Protein AF-A0A2J8AGB7-F1 (afdb_monomer_lite)

Structure (mmCIF, N/CA/C/O backbone):
data_AF-A0A2J8AGB7-F1
#
_entry.id   AF-A0A2J8AGB7-F1
#
loop_
_atom_site.group_PDB
_atom_site.id
_atom_site.type_symbol
_atom_site.label_atom_id
_atom_site.label_alt_id
_atom_site.label_comp_id
_atom_site.label_asym_id
_atom_site.label_entity_id
_atom_site.label_seq_id
_atom_site.pdbx_PDB_ins_code
_atom_site.Cartn_x
_atom_site.Cartn_y
_atom_site.Cartn_z
_atom_site.occupancy
_atom_site.B_iso_or_equiv
_atom_site.auth_seq_id
_atom_site.auth_comp_id
_atom_site.auth_asym_id
_atom_site.auth_atom_id
_atom_site.pdbx_PDB_model_num
ATOM 1 N N . MET A 1 1 ? 22.354 -6.933 -13.296 1.00 82.25 1 MET A N 1
ATOM 2 C CA . MET A 1 1 ? 21.644 -6.900 -12.006 1.00 82.25 1 MET A CA 1
ATOM 3 C C . MET A 1 1 ? 22.672 -6.996 -10.890 1.00 82.25 1 MET A C 1
ATOM 5 O O . MET A 1 1 ? 23.569 -7.827 -10.985 1.00 82.25 1 MET A O 1
ATOM 9 N N . ASP A 1 2 ? 22.594 -6.108 -9.901 1.00 83.56 2 ASP A N 1
ATOM 10 C CA . ASP A 1 2 ? 23.394 -6.195 -8.674 1.00 83.56 2 ASP A CA 1
ATOM 11 C C . ASP A 1 2 ? 22.602 -6.902 -7.564 1.00 83.56 2 ASP A C 1
ATOM 13 O O . ASP A 1 2 ? 21.418 -7.217 -7.730 1.00 83.56 2 ASP A O 1
ATOM 17 N N . ARG A 1 3 ? 23.253 -7.117 -6.419 1.00 86.88 3 ARG A N 1
ATOM 18 C CA . ARG A 1 3 ? 22.672 -7.787 -5.255 1.00 86.88 3 ARG A CA 1
ATOM 19 C C . ARG A 1 3 ? 21.348 -7.164 -4.825 1.00 86.88 3 ARG A C 1
ATOM 21 O O . ARG A 1 3 ? 20.395 -7.893 -4.572 1.00 86.88 3 ARG A O 1
ATOM 28 N N . GLY A 1 4 ? 21.281 -5.835 -4.749 1.00 86.19 4 GLY A N 1
ATOM 29 C CA . GLY A 1 4 ? 20.087 -5.133 -4.279 1.00 86.19 4 GLY A CA 1
ATOM 30 C C . GLY A 1 4 ? 18.906 -5.311 -5.231 1.00 86.19 4 GLY A C 1
ATOM 31 O O . GLY A 1 4 ? 17.793 -5.608 -4.797 1.00 86.19 4 GLY A O 1
ATOM 32 N N . ALA A 1 5 ? 19.148 -5.186 -6.536 1.00 87.12 5 ALA A N 1
ATOM 33 C CA . ALA A 1 5 ? 18.128 -5.417 -7.549 1.00 87.12 5 ALA A CA 1
ATOM 34 C C . ALA A 1 5 ? 17.705 -6.894 -7.617 1.00 87.12 5 ALA A C 1
ATOM 36 O O . ALA A 1 5 ? 16.522 -7.168 -7.807 1.00 87.12 5 ALA A O 1
ATOM 37 N N . TRP A 1 6 ? 18.630 -7.840 -7.426 1.00 90.56 6 TRP A N 1
ATOM 38 C CA . TRP A 1 6 ? 18.319 -9.271 -7.416 1.00 90.56 6 TRP A CA 1
ATOM 39 C C . TRP A 1 6 ? 17.460 -9.673 -6.218 1.00 90.56 6 TRP A C 1
ATOM 41 O O . TRP A 1 6 ? 16.421 -10.306 -6.403 1.00 90.56 6 TRP A O 1
ATOM 51 N N . GLU A 1 7 ? 17.839 -9.257 -5.007 1.00 91.19 7 GLU A N 1
ATOM 52 C CA . GLU A 1 7 ? 17.093 -9.565 -3.779 1.00 91.19 7 GLU A CA 1
ATOM 53 C C . GLU A 1 7 ? 15.648 -9.045 -3.828 1.00 91.19 7 GLU A C 1
ATOM 55 O O . GLU A 1 7 ? 14.752 -9.646 -3.237 1.00 91.19 7 GLU A O 1
ATOM 60 N N . VAL A 1 8 ? 15.398 -7.943 -4.547 1.00 90.56 8 VAL A N 1
ATOM 61 C CA . VAL A 1 8 ? 14.052 -7.368 -4.662 1.00 90.56 8 VAL A CA 1
ATOM 62 C C . VAL A 1 8 ? 13.306 -7.865 -5.898 1.00 90.56 8 VAL A C 1
ATOM 64 O O . VAL A 1 8 ? 12.130 -8.201 -5.784 1.00 90.56 8 VAL A O 1
ATOM 67 N N . TYR A 1 9 ? 13.923 -7.890 -7.078 1.00 93.44 9 TYR A N 1
ATOM 68 C CA . TYR A 1 9 ? 13.219 -8.135 -8.342 1.00 93.44 9 TYR A CA 1
ATOM 69 C C . TYR A 1 9 ? 13.636 -9.410 -9.056 1.00 93.44 9 TYR A C 1
ATOM 71 O O . TYR A 1 9 ? 12.888 -9.838 -9.923 1.00 93.44 9 TYR A O 1
ATOM 79 N N . GLY A 1 10 ? 14.763 -10.038 -8.716 1.00 92.62 10 GLY A N 1
ATOM 80 C CA . GLY A 1 10 ? 15.351 -11.136 -9.493 1.00 92.62 10 GLY A CA 1
ATOM 81 C C . GLY A 1 10 ? 14.374 -12.277 -9.777 1.00 92.62 10 GLY A C 1
ATOM 82 O O . GLY A 1 10 ? 14.062 -12.562 -10.933 1.00 92.62 10 GLY A O 1
ATOM 83 N N . VAL A 1 11 ? 13.805 -12.869 -8.723 1.00 93.31 11 VAL A N 1
ATOM 84 C CA . VAL A 1 11 ? 12.810 -13.953 -8.850 1.00 93.31 11 VAL A CA 1
ATOM 85 C C . VAL A 1 11 ? 11.560 -13.477 -9.593 1.00 93.31 11 VAL A C 1
ATOM 87 O O . VAL A 1 11 ? 11.076 -14.146 -10.500 1.00 93.31 11 VAL A O 1
ATOM 90 N N . THR A 1 12 ? 11.061 -12.284 -9.259 1.00 94.31 12 THR A N 1
ATOM 91 C CA . THR A 1 12 ? 9.875 -11.703 -9.908 1.00 94.31 12 THR A CA 1
ATOM 92 C C . THR A 1 12 ? 10.097 -11.464 -11.404 1.00 94.31 12 THR A C 1
ATOM 94 O O . THR A 1 12 ? 9.200 -11.709 -12.211 1.00 94.31 12 THR A O 1
ATOM 97 N N . PHE A 1 13 ? 11.279 -10.992 -11.792 1.00 92.88 13 PHE A N 1
ATOM 98 C CA . PHE A 1 13 ? 11.664 -10.758 -13.177 1.00 92.88 13 PHE A CA 1
ATOM 99 C C . PHE A 1 13 ? 11.684 -12.074 -13.958 1.00 92.88 13 PHE A C 1
ATOM 101 O O . PHE A 1 13 ? 11.068 -12.160 -15.021 1.00 92.88 13 PHE A O 1
ATOM 108 N N . LEU A 1 14 ? 12.326 -13.113 -13.413 1.00 93.06 14 LEU A N 1
ATOM 109 C CA . LEU A 1 14 ? 12.391 -14.435 -14.042 1.00 93.06 14 LEU A CA 1
ATOM 110 C C . LEU A 1 14 ? 11.001 -15.043 -14.237 1.00 93.06 14 LEU A C 1
ATOM 112 O O . LEU A 1 14 ? 10.678 -15.492 -15.334 1.00 93.06 14 LEU A O 1
ATOM 116 N N . GLU A 1 15 ? 10.159 -15.008 -13.205 1.00 93.50 15 GLU A N 1
ATOM 117 C CA . GLU A 1 15 ? 8.804 -15.559 -13.276 1.00 93.50 15 GLU A CA 1
ATOM 118 C C . GLU A 1 15 ? 7.925 -14.818 -14.287 1.00 93.50 15 GLU A C 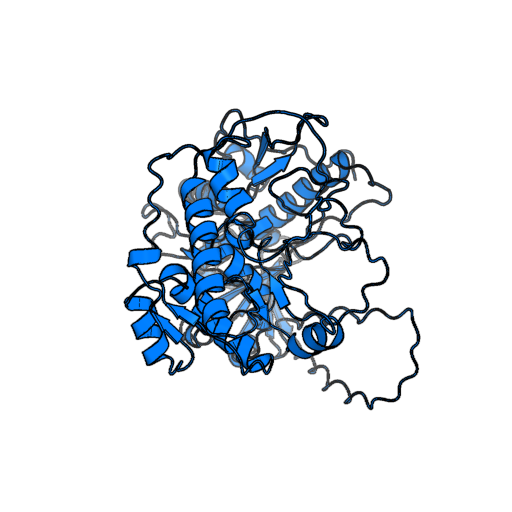1
ATOM 120 O O . GLU A 1 15 ? 7.219 -15.449 -15.074 1.00 93.50 15 GLU A O 1
ATOM 125 N N . ASN A 1 16 ? 7.997 -13.485 -14.335 1.00 93.25 16 ASN A N 1
ATOM 126 C CA . ASN A 1 16 ? 7.261 -12.713 -15.338 1.00 93.25 16 ASN A CA 1
ATOM 127 C C . ASN A 1 16 ? 7.775 -12.976 -16.763 1.00 93.25 16 ASN A C 1
ATOM 129 O O . ASN A 1 16 ? 6.971 -13.131 -17.678 1.00 93.25 16 ASN A O 1
ATOM 133 N N . THR A 1 17 ? 9.092 -13.096 -16.946 1.00 92.62 17 THR A N 1
ATOM 134 C CA . THR A 1 17 ? 9.718 -13.401 -18.247 1.00 92.62 17 THR A CA 1
ATOM 135 C C . THR A 1 17 ? 9.283 -14.778 -18.759 1.00 92.62 17 THR A C 1
ATOM 137 O O . THR A 1 17 ? 8.835 -14.906 -19.899 1.00 92.62 17 THR A O 1
ATOM 140 N N . ARG A 1 18 ? 9.303 -15.796 -17.886 1.00 93.12 18 ARG A N 1
ATOM 141 C CA . ARG A 1 18 ? 8.810 -17.151 -18.192 1.00 93.12 18 ARG A CA 1
ATOM 142 C C . ARG A 1 18 ? 7.323 -17.150 -18.545 1.00 93.12 18 ARG A C 1
ATOM 144 O O . ARG A 1 18 ? 6.937 -17.732 -19.554 1.00 93.12 18 ARG A O 1
ATOM 151 N N . ARG A 1 19 ? 6.487 -16.460 -17.760 1.00 93.31 19 ARG A N 1
ATOM 152 C CA . ARG A 1 19 ? 5.037 -16.338 -18.019 1.00 93.31 19 ARG A CA 1
ATOM 153 C C . ARG A 1 19 ? 4.718 -15.609 -19.322 1.00 93.31 19 ARG A C 1
ATOM 155 O O . ARG A 1 19 ? 3.713 -15.922 -19.949 1.00 93.31 19 ARG A O 1
ATOM 162 N N . ALA A 1 20 ? 5.564 -14.667 -19.731 1.00 92.94 20 ALA A N 1
ATOM 163 C CA . ALA A 1 20 ? 5.462 -13.978 -21.014 1.00 92.94 20 ALA A CA 1
ATOM 164 C C . ALA A 1 20 ? 5.956 -14.827 -22.204 1.00 92.94 20 ALA A C 1
ATOM 166 O O . ALA A 1 20 ? 5.942 -14.337 -23.330 1.00 92.94 20 ALA A O 1
ATOM 167 N N . ASN A 1 21 ? 6.368 -16.081 -21.967 1.00 94.62 21 ASN A N 1
ATOM 168 C CA . ASN A 1 21 ? 6.942 -16.996 -22.955 1.00 94.62 21 ASN A CA 1
ATOM 169 C C . ASN A 1 21 ? 8.237 -16.471 -23.607 1.00 94.62 21 ASN A C 1
ATOM 171 O O . ASN A 1 21 ? 8.536 -16.777 -24.758 1.00 94.62 21 ASN A O 1
ATOM 175 N N . ILE A 1 22 ? 9.020 -15.684 -22.866 1.00 92.81 22 ILE A N 1
ATOM 176 C CA . ILE A 1 22 ? 10.310 -15.171 -23.331 1.00 92.81 22 ILE A CA 1
ATOM 177 C C . ILE A 1 22 ? 11.393 -16.170 -22.917 1.00 92.81 22 ILE A C 1
ATOM 179 O O . ILE A 1 22 ? 11.769 -16.262 -21.748 1.00 92.81 22 ILE A O 1
ATOM 183 N N . SER A 1 23 ? 11.895 -16.935 -23.883 1.00 90.00 23 SER A N 1
ATOM 184 C CA . SER A 1 23 ? 12.962 -17.928 -23.678 1.00 90.00 23 SER A CA 1
ATOM 185 C C . SER A 1 23 ? 14.370 -17.382 -23.943 1.00 90.00 23 SER A C 1
ATOM 187 O O . SER A 1 23 ? 15.358 -18.015 -23.579 1.00 90.00 23 SER A O 1
ATOM 189 N N . TYR A 1 24 ? 14.466 -16.207 -24.564 1.00 87.75 24 TYR A N 1
ATOM 190 C CA . TYR A 1 24 ? 15.707 -15.587 -25.019 1.00 87.75 24 TYR A CA 1
ATOM 191 C C . TYR A 1 24 ? 16.045 -14.378 -24.127 1.00 87.75 24 TYR A C 1
ATOM 193 O O . TYR A 1 24 ? 15.792 -13.224 -24.451 1.00 87.75 24 TYR A O 1
ATOM 201 N N . PHE A 1 25 ? 16.603 -14.629 -22.947 1.00 89.12 25 PHE A N 1
ATOM 202 C CA . PHE A 1 25 ? 17.078 -13.567 -22.056 1.00 89.12 25 PHE A CA 1
ATOM 203 C C . PHE A 1 25 ? 18.514 -13.845 -21.623 1.00 89.12 25 PHE A C 1
ATOM 205 O O . PHE A 1 25 ? 18.962 -14.985 -21.667 1.00 89.12 25 PHE A O 1
ATOM 212 N N . LEU A 1 26 ? 19.232 -12.804 -21.207 1.00 87.25 26 LEU A N 1
ATOM 213 C CA . LEU A 1 26 ? 20.585 -12.903 -20.667 1.00 87.25 26 LEU A CA 1
ATOM 214 C C . LEU A 1 26 ? 20.703 -11.976 -19.456 1.00 87.25 26 LEU A C 1
ATOM 216 O O . LEU A 1 26 ? 20.397 -10.787 -19.554 1.00 87.25 26 LEU A O 1
ATOM 220 N N . LEU A 1 27 ? 21.150 -12.505 -18.316 1.00 87.81 27 LEU A N 1
ATOM 221 C CA . LEU A 1 27 ? 21.350 -11.729 -17.092 1.00 87.81 27 LEU A CA 1
ATOM 222 C C . LEU A 1 27 ? 22.836 -11.505 -16.808 1.00 87.81 27 LEU A C 1
ATOM 224 O O . LEU A 1 27 ? 23.582 -12.437 -16.526 1.00 87.81 27 LEU A O 1
ATOM 228 N N . ALA A 1 28 ? 23.254 -10.242 -16.823 1.00 86.19 28 ALA A N 1
ATOM 229 C CA . ALA A 1 28 ? 24.583 -9.846 -16.369 1.00 86.19 28 ALA A CA 1
ATOM 230 C C . ALA A 1 28 ? 24.604 -9.744 -14.833 1.00 86.19 28 ALA A C 1
ATOM 232 O O . ALA A 1 28 ? 23.928 -8.876 -14.269 1.00 86.19 28 ALA A O 1
ATOM 233 N N . ALA A 1 29 ? 25.366 -10.591 -14.146 1.00 87.00 29 ALA A N 1
ATOM 234 C CA . ALA A 1 29 ? 25.624 -10.485 -12.713 1.00 87.00 29 ALA A CA 1
ATOM 235 C C . ALA A 1 29 ? 26.698 -9.418 -12.462 1.00 87.00 29 ALA A C 1
ATOM 237 O O . ALA A 1 29 ? 27.812 -9.512 -12.970 1.00 87.00 29 ALA A O 1
ATOM 238 N N . LEU A 1 30 ? 26.371 -8.379 -11.690 1.00 84.62 30 LEU A N 1
ATOM 239 C CA . LEU A 1 30 ? 27.311 -7.283 -11.407 1.00 84.62 30 LEU A CA 1
ATOM 240 C C . LEU A 1 30 ? 28.207 -7.569 -10.190 1.00 84.62 30 LEU A C 1
ATOM 242 O O . LEU A 1 30 ? 29.182 -6.860 -9.944 1.00 84.62 30 LEU A O 1
ATOM 246 N N . ASP A 1 31 ? 27.897 -8.623 -9.438 1.00 83.75 31 ASP A N 1
ATOM 247 C CA . ASP A 1 31 ? 28.624 -9.056 -8.254 1.00 83.75 31 ASP A CA 1
ATOM 248 C C . ASP A 1 31 ? 28.503 -10.579 -8.053 1.00 83.75 31 ASP A C 1
ATOM 250 O O . ASP A 1 31 ? 27.643 -11.247 -8.627 1.00 83.75 31 ASP A O 1
ATOM 254 N N . SER A 1 32 ? 29.388 -11.136 -7.224 1.00 86.94 32 SER A N 1
ATOM 255 C CA . SER A 1 32 ? 29.516 -12.584 -7.012 1.00 86.94 32 SER A CA 1
ATOM 256 C C . SER A 1 32 ? 28.359 -13.171 -6.210 1.00 86.94 32 SER A C 1
ATOM 258 O O . SER A 1 32 ? 28.065 -14.353 -6.349 1.00 86.94 32 SER A O 1
ATOM 260 N N . HIS A 1 33 ? 27.689 -12.362 -5.385 1.00 90.94 33 HIS A N 1
ATOM 261 C CA . HIS A 1 33 ? 26.504 -12.810 -4.663 1.00 90.94 33 HIS A CA 1
ATOM 262 C C . HIS A 1 33 ? 25.347 -13.033 -5.640 1.00 90.94 33 HIS A C 1
ATOM 264 O O . HIS A 1 33 ? 24.702 -14.076 -5.603 1.00 90.94 33 HIS A O 1
ATOM 270 N N . THR A 1 34 ? 25.121 -12.088 -6.553 1.00 89.00 34 THR A N 1
ATOM 271 C CA . THR A 1 34 ? 24.123 -12.221 -7.620 1.00 89.00 34 THR A CA 1
ATOM 272 C C . THR A 1 34 ? 24.437 -13.401 -8.537 1.00 89.00 34 THR A C 1
ATOM 274 O O . THR A 1 34 ? 23.532 -14.161 -8.865 1.00 89.00 34 THR A O 1
ATOM 277 N N . SER A 1 35 ? 25.709 -13.604 -8.892 1.00 89.81 35 SER A N 1
ATOM 278 C CA . SER A 1 35 ? 26.160 -14.757 -9.687 1.00 89.81 35 SER A CA 1
ATOM 279 C C . SER A 1 35 ? 25.811 -16.096 -9.023 1.00 89.81 35 SER A C 1
ATOM 281 O O . SER A 1 35 ? 25.150 -16.946 -9.620 1.00 89.81 35 SER A O 1
ATOM 283 N N . LEU A 1 36 ? 26.143 -16.247 -7.734 1.00 93.19 36 LEU A N 1
ATOM 284 C CA . LEU A 1 36 ? 25.793 -17.441 -6.963 1.00 93.19 36 LEU A CA 1
ATOM 285 C C . LEU A 1 36 ? 24.275 -17.631 -6.864 1.00 93.19 36 LEU A C 1
ATOM 287 O O . LEU A 1 36 ? 23.779 -18.747 -6.995 1.00 93.19 36 LEU A O 1
ATOM 291 N N . ALA A 1 37 ? 23.525 -16.552 -6.647 1.00 93.44 37 ALA A N 1
ATOM 292 C CA . ALA A 1 37 ? 22.078 -16.630 -6.518 1.00 93.44 37 ALA A CA 1
ATOM 293 C C . ALA A 1 37 ? 21.386 -17.009 -7.840 1.00 93.44 37 ALA A C 1
ATOM 295 O O . ALA A 1 37 ? 20.427 -17.780 -7.822 1.00 93.44 37 ALA A O 1
ATOM 296 N N . LEU A 1 38 ? 21.898 -16.536 -8.981 1.00 92.12 38 LEU A N 1
ATOM 297 C CA . LEU A 1 38 ? 21.467 -16.965 -10.315 1.00 92.12 38 LEU A CA 1
ATOM 298 C C . LEU A 1 38 ? 21.730 -18.458 -10.531 1.00 92.12 38 LEU A C 1
ATOM 300 O O . LEU A 1 38 ? 20.836 -19.175 -10.983 1.00 92.12 38 LEU A O 1
ATOM 304 N N . HIS A 1 39 ? 22.917 -18.933 -10.141 1.00 92.19 39 HIS A N 1
ATOM 305 C CA . HIS A 1 39 ? 23.271 -20.349 -10.208 1.00 92.19 39 HIS A CA 1
ATOM 306 C C . HIS A 1 39 ? 22.330 -21.219 -9.359 1.00 92.19 39 HIS A C 1
ATOM 308 O O . HIS A 1 39 ? 21.777 -22.196 -9.860 1.00 92.19 39 HIS A O 1
ATOM 314 N N . VAL A 1 40 ? 22.077 -20.831 -8.103 1.00 94.12 40 VAL A N 1
ATOM 315 C CA . VAL A 1 40 ? 21.135 -21.526 -7.202 1.00 94.12 40 VAL A CA 1
ATOM 316 C C . VAL A 1 40 ? 19.706 -21.510 -7.754 1.00 94.12 40 VAL A C 1
ATOM 318 O O . VAL A 1 40 ? 18.981 -22.490 -7.611 1.00 94.12 40 VAL A O 1
ATOM 321 N N . ALA A 1 41 ? 19.306 -20.432 -8.432 1.00 91.12 41 ALA A N 1
ATOM 322 C CA . ALA A 1 41 ? 18.011 -20.327 -9.103 1.00 91.12 41 ALA A CA 1
ATOM 323 C C . ALA A 1 41 ? 17.929 -21.118 -10.429 1.00 91.12 41 ALA A C 1
ATOM 325 O O . ALA A 1 41 ? 16.907 -21.044 -11.119 1.00 91.12 41 ALA A O 1
ATOM 326 N N . GLY A 1 42 ? 18.986 -21.849 -10.806 1.00 93.19 42 GLY A N 1
ATOM 327 C CA . GLY A 1 42 ? 19.045 -22.640 -12.034 1.00 93.19 42 GLY A CA 1
ATOM 328 C C . GLY A 1 42 ? 19.062 -21.796 -13.309 1.00 93.19 42 GLY A C 1
ATOM 329 O O . GLY A 1 42 ? 18.667 -22.279 -14.370 1.00 93.19 42 GLY A O 1
ATOM 330 N N . VAL A 1 43 ? 19.470 -20.526 -13.224 1.00 92.88 43 VAL A N 1
ATOM 331 C CA . VAL A 1 43 ? 19.585 -19.653 -14.395 1.00 92.88 43 VAL A CA 1
ATOM 332 C C . VAL A 1 43 ? 20.889 -19.971 -15.112 1.00 92.88 43 VAL A C 1
ATOM 334 O O . VAL A 1 43 ? 21.969 -19.737 -14.580 1.00 92.88 43 VAL A O 1
ATOM 337 N N . THR A 1 44 ? 20.788 -20.500 -16.329 1.00 91.12 44 THR A N 1
ATOM 338 C CA . THR A 1 44 ? 21.953 -20.806 -17.173 1.00 91.12 44 THR A CA 1
ATOM 339 C C . THR A 1 44 ? 22.273 -19.682 -18.152 1.00 91.12 44 THR A C 1
ATOM 341 O O . THR A 1 44 ? 23.401 -19.577 -18.624 1.00 91.12 44 THR A O 1
ATOM 344 N N . GLN A 1 45 ? 21.308 -18.803 -18.435 1.00 88.75 45 GLN A N 1
ATOM 345 C CA . GLN A 1 45 ? 21.479 -17.643 -19.305 1.00 88.75 45 GLN A CA 1
ATOM 346 C C . GLN A 1 45 ? 21.985 -16.427 -18.516 1.00 88.75 45 GLN A C 1
ATOM 348 O O . GLN A 1 45 ? 21.328 -15.385 -18.437 1.00 88.75 45 GLN A O 1
ATOM 353 N N . CYS A 1 46 ? 23.154 -16.555 -17.894 1.00 90.12 46 CYS A N 1
ATOM 354 C CA . CYS A 1 46 ? 23.792 -15.462 -17.168 1.00 90.12 46 CYS A CA 1
ATOM 355 C C . CYS A 1 46 ? 25.309 -15.434 -17.350 1.00 90.12 46 CYS A C 1
ATOM 357 O O . CYS A 1 46 ? 25.922 -16.440 -17.695 1.00 90.12 46 CYS A O 1
ATOM 359 N N . PHE A 1 47 ? 25.915 -14.277 -17.091 1.00 86.12 47 PHE A N 1
ATOM 360 C CA . PHE A 1 47 ? 27.368 -14.104 -17.100 1.00 86.12 47 PHE A CA 1
ATOM 361 C C . PHE A 1 47 ? 27.806 -13.103 -16.031 1.00 86.12 47 PHE A C 1
ATOM 363 O O . PHE A 1 47 ? 27.045 -12.202 -15.673 1.00 86.12 47 PHE A O 1
ATOM 370 N N . ASP A 1 48 ? 29.041 -13.229 -15.555 1.00 83.50 48 ASP A N 1
ATOM 371 C CA . ASP A 1 48 ? 29.655 -12.222 -14.692 1.00 83.50 48 ASP A CA 1
ATOM 372 C C . ASP A 1 48 ? 30.098 -11.024 -15.531 1.00 83.50 48 ASP A C 1
ATOM 374 O O . ASP A 1 48 ? 30.897 -11.151 -16.461 1.00 83.50 48 ASP A O 1
ATOM 378 N N . ALA A 1 49 ? 29.585 -9.839 -15.208 1.00 79.56 49 ALA A N 1
ATOM 379 C CA . ALA A 1 49 ? 29.976 -8.629 -15.909 1.00 79.56 49 ALA A CA 1
ATOM 380 C C . ALA A 1 49 ? 31.463 -8.300 -15.627 1.00 79.56 49 ALA A C 1
ATOM 382 O O . ALA A 1 49 ? 31.902 -8.387 -14.474 1.00 79.56 49 ALA A O 1
ATOM 383 N N . PRO A 1 50 ? 32.246 -7.900 -16.650 1.00 72.69 50 PRO A N 1
ATOM 384 C CA . PRO A 1 50 ? 33.690 -7.690 -16.532 1.00 72.69 50 PRO A CA 1
ATOM 385 C C . PRO A 1 50 ? 34.002 -6.483 -15.642 1.00 72.69 50 PRO A C 1
ATOM 387 O O . PRO A 1 50 ? 33.990 -5.343 -16.101 1.00 72.69 50 PRO A O 1
ATOM 390 N N . ARG A 1 51 ? 34.246 -6.726 -14.345 1.00 69.00 51 ARG A N 1
ATOM 391 C CA . ARG A 1 51 ? 34.356 -5.687 -13.299 1.00 69.00 51 ARG A CA 1
ATOM 392 C C . ARG A 1 51 ? 35.422 -4.628 -13.578 1.00 69.00 51 ARG A C 1
ATOM 394 O O . ARG A 1 51 ? 35.250 -3.480 -13.180 1.00 69.00 51 ARG A O 1
ATOM 401 N N . ASP A 1 52 ? 36.492 -5.001 -14.266 1.00 68.25 52 ASP A N 1
ATOM 402 C CA . ASP A 1 52 ? 37.568 -4.117 -14.718 1.00 68.25 52 ASP A CA 1
ATOM 403 C C . ASP A 1 52 ? 37.076 -3.044 -15.704 1.00 68.25 52 ASP A C 1
ATOM 405 O O . ASP A 1 52 ? 37.559 -1.911 -15.673 1.00 68.25 52 ASP A O 1
ATOM 409 N N . ARG A 1 53 ? 36.056 -3.365 -16.510 1.00 58.56 53 ARG A N 1
ATOM 410 C CA . ARG A 1 53 ? 35.373 -2.425 -17.413 1.00 58.56 53 ARG A CA 1
ATOM 411 C C . ARG A 1 53 ? 34.240 -1.647 -16.738 1.00 58.56 53 ARG A C 1
ATOM 413 O O . ARG A 1 53 ? 33.800 -0.635 -17.271 1.00 58.56 53 ARG A O 1
ATOM 420 N N . LEU A 1 54 ? 33.776 -2.088 -15.565 1.00 54.91 54 LEU A N 1
ATOM 421 C CA . LEU A 1 54 ? 32.713 -1.429 -14.787 1.00 54.91 54 LEU A CA 1
ATOM 422 C C . LEU A 1 54 ? 33.247 -0.353 -13.824 1.00 54.91 54 LEU A C 1
ATOM 424 O O . LEU A 1 54 ? 32.461 0.375 -13.214 1.00 54.91 54 LEU A O 1
ATOM 428 N N . ALA A 1 55 ? 34.569 -0.245 -13.658 1.00 54.69 55 ALA A N 1
ATOM 429 C CA . ALA A 1 55 ? 35.193 0.760 -12.807 1.00 54.69 55 ALA A CA 1
ATOM 430 C C . ALA A 1 55 ? 35.054 2.160 -13.431 1.00 54.69 55 ALA A C 1
ATOM 432 O O . ALA A 1 55 ? 35.871 2.585 -14.248 1.00 54.69 55 ALA A O 1
ATOM 433 N N . TYR A 1 56 ? 34.013 2.895 -13.037 1.00 46.34 56 TYR A N 1
ATOM 434 C CA . TYR A 1 56 ? 33.838 4.301 -13.398 1.00 46.34 56 TYR A CA 1
ATOM 435 C C . TYR A 1 56 ? 35.052 5.127 -12.935 1.00 46.34 56 TYR A C 1
ATOM 437 O O . TYR A 1 56 ? 35.270 5.302 -11.738 1.00 46.34 56 TYR A O 1
ATOM 445 N N . LYS A 1 57 ? 35.849 5.641 -13.882 1.00 46.09 57 LYS A N 1
ATOM 446 C CA . LYS A 1 57 ? 37.082 6.410 -13.608 1.00 46.09 57 LYS A CA 1
ATOM 447 C C . LYS A 1 57 ? 36.850 7.911 -13.370 1.00 46.09 57 LYS A C 1
ATOM 449 O O . LYS A 1 57 ? 37.813 8.655 -13.208 1.00 46.09 57 LYS A O 1
ATOM 454 N N . GLY A 1 58 ? 35.600 8.379 -13.368 1.00 51.66 58 GLY A N 1
ATOM 455 C CA . GLY A 1 58 ? 35.284 9.790 -13.144 1.00 51.66 58 GLY A CA 1
ATOM 456 C C . GLY A 1 58 ? 35.413 10.172 -11.668 1.00 51.66 58 GLY A C 1
ATOM 457 O O . GLY A 1 58 ? 34.653 9.687 -10.834 1.00 51.66 58 GLY A O 1
ATOM 458 N N . THR A 1 59 ? 36.347 11.066 -11.343 1.00 43.47 59 THR A N 1
ATOM 459 C CA . THR A 1 59 ? 36.529 11.632 -9.992 1.00 43.47 59 THR A CA 1
ATOM 460 C C . THR A 1 59 ? 35.578 12.795 -9.691 1.00 43.47 59 THR A C 1
ATOM 462 O O . THR A 1 59 ? 35.443 13.199 -8.534 1.00 43.47 59 THR A O 1
ATOM 465 N N . ASP A 1 60 ? 34.887 13.324 -10.705 1.00 47.16 60 ASP A N 1
ATOM 466 C CA . ASP A 1 60 ? 33.956 14.437 -10.543 1.00 47.16 60 ASP A CA 1
ATOM 467 C C . ASP A 1 60 ? 32.645 13.978 -9.896 1.00 47.16 60 ASP A C 1
ATOM 469 O O . ASP A 1 60 ? 31.804 13.305 -10.490 1.00 47.16 60 ASP A O 1
ATOM 473 N N . SER A 1 61 ? 32.456 14.380 -8.641 1.00 43.50 61 SER A N 1
ATOM 474 C CA . SER A 1 61 ? 31.240 14.116 -7.863 1.00 43.50 61 SER A CA 1
ATOM 475 C C . SER A 1 61 ? 30.084 15.074 -8.190 1.00 43.50 61 SER A C 1
ATOM 477 O O . SER A 1 61 ? 28.974 14.908 -7.670 1.00 43.50 61 SER A O 1
ATOM 479 N N . GLN A 1 62 ? 30.319 16.087 -9.036 1.00 41.69 62 GLN A N 1
ATOM 480 C CA . GLN A 1 62 ? 29.334 17.112 -9.378 1.00 41.69 62 GLN A CA 1
ATOM 481 C C . GLN A 1 62 ? 28.809 16.952 -10.806 1.00 41.69 62 GLN A C 1
ATOM 483 O O . GLN A 1 62 ? 29.492 17.218 -11.789 1.00 41.69 62 GLN A O 1
ATOM 488 N N . TYR A 1 63 ? 27.536 16.579 -10.907 1.00 40.94 63 TYR A N 1
ATOM 489 C CA . TYR A 1 63 ? 26.812 16.522 -12.170 1.00 40.94 63 TYR A CA 1
ATOM 490 C C . TYR A 1 63 ? 26.130 17.863 -12.454 1.00 40.94 63 TYR A C 1
ATOM 492 O O . TYR A 1 63 ? 25.132 18.221 -11.821 1.00 40.94 63 TYR A O 1
ATOM 500 N N . THR A 1 64 ? 26.673 18.614 -13.405 1.00 45.66 64 THR A N 1
ATOM 501 C CA . THR A 1 64 ? 26.139 19.902 -13.867 1.00 45.66 64 THR A CA 1
ATOM 502 C C . THR A 1 64 ? 25.592 19.759 -15.280 1.00 45.66 64 THR A C 1
ATOM 504 O O . THR A 1 64 ? 26.314 19.366 -16.188 1.00 45.66 64 THR A O 1
ATOM 507 N N . TRP A 1 65 ? 24.315 20.091 -15.485 1.00 36.88 65 TRP A N 1
ATOM 508 C CA . TRP A 1 65 ? 23.686 20.066 -16.810 1.00 36.88 65 TRP A CA 1
ATOM 509 C C . TRP A 1 65 ? 24.485 20.914 -17.814 1.00 36.88 65 TRP A C 1
ATOM 511 O O . TRP A 1 65 ? 24.714 22.098 -17.568 1.00 36.88 65 TRP A O 1
ATOM 521 N N . GLY A 1 66 ? 24.909 20.309 -18.928 1.00 43.84 66 GLY A N 1
ATOM 522 C CA . GLY A 1 66 ? 25.721 20.965 -19.961 1.00 43.84 66 GLY A CA 1
ATOM 523 C C . GLY A 1 66 ? 27.233 21.031 -19.692 1.00 43.84 66 GLY A C 1
ATOM 524 O O . GLY A 1 66 ? 27.950 21.603 -20.509 1.00 43.84 66 GLY A O 1
ATOM 525 N N . SER A 1 67 ? 27.741 20.477 -18.584 1.00 51.47 67 SER A N 1
ATOM 526 C CA . SER A 1 67 ? 29.189 20.389 -18.332 1.00 51.47 67 SER A CA 1
ATOM 527 C C . SER A 1 67 ? 29.857 19.320 -19.198 1.00 51.47 67 SER A C 1
ATOM 529 O O . SER A 1 67 ? 29.185 18.423 -19.695 1.00 51.47 67 SER A O 1
ATOM 531 N N . HIS A 1 68 ? 31.188 19.356 -19.341 1.00 48.94 68 HIS A N 1
ATOM 532 C CA . HIS A 1 68 ? 31.931 18.295 -20.037 1.00 48.94 68 HIS A CA 1
ATOM 533 C C . HIS A 1 68 ? 31.624 16.902 -19.454 1.00 48.94 68 HIS A C 1
ATOM 535 O O . HIS A 1 68 ? 31.462 15.950 -20.214 1.00 48.94 68 HIS A O 1
ATOM 541 N N . HIS A 1 69 ? 31.455 16.809 -18.131 1.00 49.06 69 HIS A N 1
ATOM 542 C CA . HIS A 1 69 ? 31.073 15.590 -17.424 1.00 49.06 69 HIS A CA 1
ATOM 543 C C . HIS A 1 69 ? 29.680 15.089 -17.834 1.00 49.06 69 HIS A C 1
ATOM 545 O O . HIS A 1 69 ? 29.561 13.934 -18.235 1.00 49.06 69 HIS A O 1
ATOM 551 N N . TRP A 1 70 ? 28.652 15.958 -17.821 1.00 46.59 70 TRP A N 1
ATOM 552 C CA . TRP A 1 70 ? 27.302 15.662 -18.341 1.00 46.59 70 TRP A CA 1
ATOM 553 C C . TRP A 1 70 ? 27.334 15.307 -19.826 1.00 46.59 70 TRP A C 1
ATOM 555 O O . TRP A 1 70 ? 26.632 14.393 -20.251 1.00 46.59 70 TRP A O 1
ATOM 565 N N . THR A 1 71 ? 28.162 15.997 -20.614 1.00 43.19 71 THR A N 1
ATOM 566 C CA . THR A 1 71 ? 28.305 15.744 -22.045 1.00 43.19 71 THR A CA 1
ATOM 567 C C . THR A 1 71 ? 28.902 14.361 -22.278 1.00 43.19 71 THR A C 1
ATOM 569 O O . THR A 1 71 ? 28.301 13.592 -23.004 1.00 43.19 71 THR A O 1
ATOM 572 N N . GLN A 1 72 ? 29.977 13.961 -21.593 1.00 45.47 72 GLN A N 1
ATOM 573 C CA . GLN A 1 72 ? 30.512 12.595 -21.689 1.00 45.47 72 GLN A CA 1
ATOM 574 C C . GLN A 1 72 ? 29.510 11.535 -21.205 1.00 45.47 72 GLN A C 1
ATOM 576 O O . GLN A 1 72 ? 29.293 10.548 -21.892 1.00 45.47 72 GLN A O 1
ATOM 581 N N . THR A 1 73 ? 28.826 11.733 -20.074 1.00 41.91 73 THR A N 1
ATOM 582 C CA . THR A 1 73 ? 27.867 10.728 -19.554 1.00 41.91 73 THR A CA 1
ATOM 583 C C . THR A 1 73 ? 26.549 10.656 -20.331 1.00 41.91 73 THR A C 1
ATOM 585 O O . THR A 1 73 ? 25.932 9.594 -20.380 1.00 41.91 73 THR A O 1
ATOM 588 N N . THR A 1 74 ? 26.116 11.746 -20.973 1.00 38.34 74 THR A N 1
ATOM 589 C CA . THR A 1 74 ? 24.881 11.797 -21.781 1.00 38.34 74 THR A CA 1
ATOM 590 C C . THR A 1 74 ? 25.143 11.502 -23.263 1.00 38.34 74 THR A C 1
ATOM 592 O O . THR A 1 74 ? 24.294 10.891 -23.908 1.00 38.34 74 THR A O 1
ATOM 595 N N . TRP A 1 75 ? 26.302 11.905 -23.804 1.00 33.22 75 TRP A N 1
ATOM 596 C CA . TRP A 1 75 ? 26.680 11.795 -25.225 1.00 33.22 75 TRP A CA 1
ATOM 597 C C . TRP A 1 75 ? 27.667 10.669 -25.554 1.00 33.22 75 TRP A C 1
ATOM 599 O O . TRP A 1 75 ? 27.759 10.310 -26.727 1.00 33.22 75 TRP A O 1
ATOM 609 N N . ASN A 1 76 ? 28.255 9.973 -24.571 1.00 36.78 76 ASN A N 1
ATOM 610 C CA . ASN A 1 76 ? 28.782 8.616 -24.816 1.00 36.78 76 ASN A CA 1
ATOM 611 C C . ASN A 1 76 ? 27.662 7.616 -25.190 1.00 36.78 76 ASN A C 1
ATOM 613 O O . ASN A 1 76 ? 27.938 6.467 -25.500 1.00 36.78 76 ASN A O 1
ATOM 617 N N . LYS A 1 77 ? 26.396 8.063 -25.266 1.00 35.97 77 LYS A N 1
ATOM 618 C CA . LYS A 1 77 ? 25.329 7.401 -26.036 1.00 35.97 77 LYS A CA 1
ATOM 619 C C . LYS A 1 77 ? 25.540 7.399 -27.561 1.00 35.97 77 LYS A C 1
ATOM 621 O O . LYS A 1 77 ? 24.764 6.742 -28.243 1.00 35.97 77 LYS A O 1
ATOM 626 N N . GLY A 1 78 ? 26.512 8.129 -28.116 1.00 30.50 78 GLY A N 1
ATOM 627 C CA . GLY A 1 78 ? 26.690 8.198 -29.573 1.00 30.50 78 GLY A CA 1
ATOM 628 C C . GLY A 1 78 ? 28.099 8.460 -30.103 1.00 30.50 78 GLY A C 1
ATOM 629 O O . GLY A 1 78 ? 28.271 8.386 -31.315 1.00 30.50 78 GLY A O 1
ATOM 630 N N . GLN A 1 79 ? 29.102 8.757 -29.269 1.00 30.25 79 GLN A N 1
ATOM 631 C CA . GLN A 1 79 ? 30.450 9.066 -29.777 1.00 30.25 79 GLN A CA 1
ATOM 632 C C . GLN A 1 79 ? 31.317 7.841 -30.117 1.00 30.25 79 GLN A C 1
ATOM 634 O O . GLN A 1 79 ? 32.102 7.940 -31.055 1.00 30.25 79 GLN A O 1
ATOM 639 N N . ASP A 1 80 ? 31.103 6.676 -29.495 1.00 35.62 80 ASP A N 1
ATOM 640 C CA . ASP A 1 80 ? 31.824 5.437 -29.866 1.00 35.62 80 ASP A CA 1
ATOM 641 C C . ASP A 1 80 ? 31.230 4.715 -31.094 1.00 35.62 80 ASP A C 1
ATOM 643 O O . ASP A 1 80 ? 31.778 3.727 -31.570 1.00 35.62 80 ASP A O 1
ATOM 647 N N . LEU A 1 81 ? 30.146 5.239 -31.680 1.00 36.59 81 LEU A N 1
ATOM 648 C CA . LEU A 1 81 ? 29.623 4.789 -32.981 1.00 36.59 81 LEU A CA 1
ATOM 649 C C . LEU A 1 81 ? 30.270 5.535 -34.169 1.00 36.59 81 LEU A C 1
ATOM 651 O O . LEU A 1 81 ? 29.869 5.345 -35.315 1.00 36.59 81 LEU A O 1
ATOM 655 N N . GLY A 1 82 ? 31.248 6.411 -33.907 1.00 28.83 82 GLY A N 1
ATOM 656 C CA . GLY A 1 82 ? 31.810 7.346 -34.886 1.00 28.83 82 GLY A CA 1
ATOM 657 C C . GLY A 1 82 ? 32.895 6.803 -35.821 1.00 28.83 82 GLY A C 1
ATOM 658 O O . GLY A 1 82 ? 33.205 7.481 -36.798 1.00 28.83 82 GLY A O 1
ATOM 659 N N . GLU A 1 83 ? 33.456 5.613 -35.582 1.00 32.69 83 GLU A N 1
ATOM 660 C CA . GLU A 1 83 ? 34.542 5.070 -36.427 1.00 32.69 83 GLU A CA 1
ATOM 661 C C . GLU A 1 83 ? 34.107 4.003 -37.445 1.00 32.69 83 GLU A C 1
ATOM 663 O O . GLU A 1 83 ? 34.933 3.478 -38.189 1.00 32.69 83 GLU A O 1
ATOM 668 N N . LEU A 1 84 ? 32.802 3.759 -37.600 1.00 32.72 84 LEU A N 1
ATOM 669 C CA . LEU A 1 84 ? 32.263 2.973 -38.714 1.00 32.72 84 LEU A CA 1
ATOM 670 C C . LEU A 1 84 ? 31.240 3.796 -39.508 1.00 32.72 84 LEU A C 1
ATOM 672 O O . LEU A 1 84 ? 30.051 3.790 -39.224 1.00 32.72 84 LEU A O 1
ATOM 676 N N . GLY A 1 85 ? 31.735 4.493 -40.535 1.00 26.91 85 GLY A N 1
ATOM 677 C CA . GLY A 1 85 ? 30.975 4.835 -41.743 1.00 26.91 85 GLY A CA 1
ATOM 678 C C . GLY A 1 85 ? 29.772 5.778 -41.591 1.00 26.91 85 GLY A C 1
ATOM 679 O O . GLY A 1 85 ? 28.642 5.346 -41.429 1.00 26.91 85 GLY A O 1
ATOM 680 N N . SER A 1 86 ? 30.020 7.078 -41.781 1.00 29.62 86 SER A N 1
ATOM 681 C CA . SER A 1 86 ? 29.111 8.110 -42.322 1.00 29.62 86 SER A CA 1
ATOM 682 C C . SER A 1 86 ? 27.587 7.866 -42.243 1.00 29.62 86 SER A C 1
ATOM 684 O O . SER A 1 86 ? 26.996 7.267 -43.141 1.00 29.62 86 SER A O 1
ATOM 686 N N . SER A 1 87 ? 26.918 8.475 -41.255 1.00 24.36 87 SER A N 1
ATOM 687 C CA . SER A 1 87 ? 25.545 9.007 -41.376 1.00 24.36 87 SER A CA 1
ATOM 688 C C . SER A 1 87 ? 25.240 9.999 -40.244 1.00 24.36 87 SER A C 1
ATOM 690 O O . SER A 1 87 ? 25.412 9.707 -39.066 1.00 24.36 87 SER A O 1
ATOM 692 N N . ARG A 1 88 ? 24.813 11.216 -40.606 1.00 22.81 88 ARG A N 1
ATOM 693 C CA . ARG A 1 88 ? 24.565 12.347 -39.694 1.00 22.81 88 ARG A CA 1
ATOM 694 C C . ARG A 1 88 ? 23.326 12.103 -38.821 1.00 22.81 88 ARG A C 1
ATOM 696 O O . ARG A 1 88 ? 22.219 12.024 -39.343 1.00 22.81 88 ARG A O 1
ATOM 703 N N . LEU A 1 89 ? 23.497 12.091 -37.498 1.00 26.56 89 LEU A N 1
ATOM 704 C CA . LEU A 1 89 ? 22.406 12.166 -36.522 1.00 26.56 89 LEU A CA 1
ATOM 705 C C . LEU A 1 89 ? 22.074 13.646 -36.239 1.00 26.56 89 LEU A C 1
ATOM 707 O O . LEU A 1 89 ? 22.896 14.375 -35.687 1.00 26.56 89 LEU A O 1
ATOM 711 N N . LEU A 1 90 ? 20.877 14.106 -36.615 1.00 19.77 90 LEU A N 1
ATOM 712 C CA . LEU A 1 90 ? 20.350 15.438 -36.286 1.00 19.77 90 LEU A CA 1
ATOM 713 C C . LEU A 1 90 ? 19.206 15.274 -35.278 1.00 19.77 90 LEU A C 1
ATOM 715 O O . LEU A 1 90 ? 18.107 14.869 -35.643 1.00 19.77 90 LEU A O 1
ATOM 719 N N . VAL A 1 91 ? 19.461 15.600 -34.009 1.00 24.16 91 VAL A N 1
ATOM 720 C CA . VAL A 1 91 ? 18.422 15.704 -32.972 1.00 24.16 91 VAL A CA 1
ATOM 721 C C . VAL A 1 91 ? 18.339 17.162 -32.531 1.00 24.16 91 VAL A C 1
ATOM 723 O O . VAL A 1 91 ? 19.294 17.718 -31.991 1.00 24.16 91 VAL A O 1
ATOM 726 N N . HIS A 1 92 ? 17.203 17.803 -32.797 1.00 20.31 92 HIS A N 1
ATOM 727 C CA . HIS A 1 92 ? 16.945 19.192 -32.425 1.00 20.31 92 HIS A CA 1
ATOM 728 C C . HIS A 1 92 ? 16.327 19.239 -31.018 1.00 20.31 92 HIS A C 1
ATOM 730 O O . HIS A 1 92 ? 15.273 18.648 -30.793 1.00 20.31 92 HIS A O 1
ATOM 736 N N . ALA A 1 93 ? 16.964 19.939 -30.072 1.00 24.53 93 ALA A N 1
ATOM 737 C CA . ALA A 1 93 ? 16.416 20.206 -28.738 1.00 24.53 93 ALA A CA 1
ATOM 738 C C . ALA A 1 93 ? 16.405 21.726 -28.453 1.00 24.53 93 ALA A C 1
ATOM 740 O O . ALA A 1 93 ? 17.368 22.411 -28.817 1.00 24.53 93 ALA A O 1
ATOM 741 N N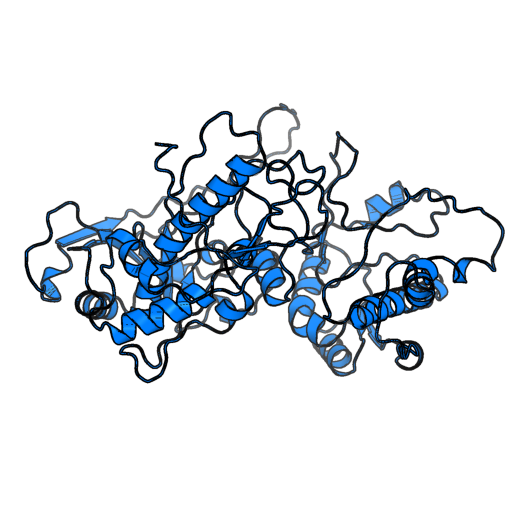 . PRO A 1 94 ? 15.352 22.289 -27.820 1.00 23.81 94 PRO A N 1
ATOM 742 C CA . PRO A 1 94 ? 15.217 23.732 -27.638 1.00 23.81 94 PRO A CA 1
ATOM 743 C C . PRO A 1 94 ? 16.111 24.270 -26.508 1.00 23.81 94 PRO A C 1
ATOM 745 O O . PRO A 1 94 ? 16.297 23.638 -25.470 1.00 23.81 94 PRO A O 1
ATOM 748 N N . ARG A 1 95 ? 16.641 25.485 -26.702 1.00 25.73 95 ARG A N 1
ATOM 749 C CA . ARG A 1 95 ? 17.463 26.231 -25.732 1.00 25.73 95 ARG A CA 1
ATOM 750 C C . ARG A 1 95 ? 16.605 26.930 -24.664 1.00 25.73 95 ARG A C 1
ATOM 752 O O . ARG A 1 95 ? 15.766 27.744 -25.034 1.00 25.73 95 ARG A O 1
ATOM 759 N N . ARG A 1 96 ? 16.957 26.737 -23.380 1.00 27.70 96 ARG A N 1
ATOM 760 C CA . ARG A 1 96 ? 17.203 27.746 -22.305 1.00 27.70 96 ARG A CA 1
ATOM 761 C C . ARG A 1 96 ? 16.738 27.271 -20.915 1.00 27.70 96 ARG A C 1
ATOM 763 O O . ARG A 1 96 ? 15.570 26.966 -20.731 1.00 27.70 96 ARG A O 1
ATOM 770 N N . GLY A 1 97 ? 17.635 27.403 -19.928 1.00 26.77 97 GLY A N 1
ATOM 771 C CA . GLY A 1 97 ? 17.302 28.051 -18.651 1.00 26.77 97 GLY A CA 1
ATOM 772 C C . GLY A 1 97 ? 17.300 27.218 -17.360 1.00 26.77 97 GLY A C 1
ATOM 773 O O . GLY A 1 97 ? 16.351 26.499 -17.092 1.00 26.77 97 GLY A O 1
ATOM 774 N N . ALA A 1 98 ? 18.291 27.521 -16.512 1.00 24.39 98 ALA A N 1
ATOM 775 C CA . ALA A 1 98 ? 18.321 27.443 -15.043 1.00 24.39 98 ALA A CA 1
ATOM 776 C C . ALA A 1 98 ? 18.664 26.110 -14.343 1.00 24.39 98 ALA A C 1
ATOM 778 O O . ALA A 1 98 ? 18.121 25.040 -14.596 1.00 24.39 98 ALA A O 1
ATOM 779 N N . ALA A 1 99 ? 19.609 26.243 -13.411 1.00 30.09 99 ALA A N 1
ATOM 780 C CA . ALA A 1 99 ? 20.344 25.199 -12.722 1.00 30.09 99 ALA A CA 1
ATOM 781 C C . ALA A 1 99 ? 19.901 25.005 -11.254 1.00 30.09 99 ALA A C 1
ATOM 783 O O . ALA A 1 99 ? 19.226 25.846 -10.670 1.00 30.09 99 ALA A O 1
ATOM 784 N N . VAL A 1 100 ? 20.434 23.920 -10.675 1.00 30.70 100 VAL A N 1
ATOM 785 C CA . VAL A 1 100 ? 20.657 23.606 -9.246 1.00 30.70 100 VAL A CA 1
ATOM 786 C C . VAL A 1 100 ? 19.457 23.164 -8.393 1.00 30.70 100 VAL A C 1
ATOM 788 O O . VAL A 1 100 ? 18.561 23.937 -8.073 1.00 30.70 100 VAL A O 1
ATOM 791 N N . GLY A 1 101 ? 19.563 21.935 -7.856 1.00 26.27 101 GLY A N 1
ATOM 792 C CA . GLY A 1 101 ? 19.049 21.627 -6.516 1.00 26.27 101 GLY A CA 1
ATOM 793 C C . GLY A 1 101 ? 18.547 20.204 -6.244 1.00 26.27 101 GLY A C 1
ATOM 794 O O . GLY A 1 101 ? 17.345 20.027 -6.071 1.00 26.27 101 GLY A O 1
ATOM 795 N N . ARG A 1 102 ? 19.450 19.221 -6.080 1.00 31.19 102 ARG A N 1
ATOM 796 C CA . ARG A 1 102 ? 19.496 18.295 -4.915 1.00 31.19 102 ARG A CA 1
ATOM 797 C C . ARG A 1 102 ? 20.604 17.242 -5.062 1.00 31.19 102 ARG A C 1
ATOM 799 O O . ARG A 1 102 ? 20.652 16.490 -6.026 1.00 31.19 102 ARG A O 1
ATOM 806 N N . ARG A 1 103 ? 21.484 17.201 -4.057 1.00 30.31 103 ARG A N 1
ATOM 807 C CA . ARG A 1 103 ? 22.568 16.228 -3.874 1.00 30.31 103 ARG A CA 1
ATOM 808 C C . ARG A 1 103 ? 21.991 14.915 -3.327 1.00 30.31 103 ARG A C 1
ATOM 810 O O . ARG A 1 103 ? 21.850 14.755 -2.122 1.00 30.31 103 ARG A O 1
ATOM 817 N N . ALA A 1 104 ? 21.646 13.999 -4.223 1.00 28.28 104 ALA A N 1
ATOM 818 C CA . ALA A 1 104 ? 21.652 12.557 -3.986 1.00 28.28 104 ALA A CA 1
ATOM 819 C C . ALA A 1 104 ? 22.190 11.921 -5.278 1.00 28.28 104 ALA A C 1
ATOM 821 O O . ALA A 1 104 ? 21.505 11.889 -6.294 1.00 28.28 104 ALA A O 1
ATOM 822 N N . SER A 1 105 ? 23.490 11.615 -5.240 1.00 34.97 105 SER A N 1
ATOM 823 C CA . SER A 1 105 ? 24.358 10.988 -6.250 1.00 34.97 105 SER A CA 1
ATOM 824 C C . SER A 1 105 ? 23.862 10.955 -7.705 1.00 34.97 105 SER A C 1
ATOM 826 O O . SER A 1 105 ? 23.587 9.889 -8.256 1.00 34.97 105 SER A O 1
ATOM 828 N N . ALA A 1 106 ? 23.881 12.099 -8.387 1.00 35.41 106 ALA A N 1
ATOM 829 C CA . ALA A 1 106 ? 23.859 12.109 -9.849 1.00 35.41 106 ALA A CA 1
ATOM 830 C C . ALA A 1 106 ? 25.028 11.286 -10.443 1.00 35.41 106 ALA A C 1
ATOM 832 O O . ALA A 1 106 ? 24.858 10.642 -11.470 1.00 35.41 106 ALA A O 1
ATOM 833 N N . ALA A 1 107 ? 26.153 11.186 -9.721 1.00 30.89 107 ALA A N 1
ATOM 834 C CA . ALA A 1 107 ? 27.250 10.269 -10.024 1.00 30.89 107 ALA A CA 1
ATOM 835 C C . ALA A 1 107 ? 26.829 8.783 -10.068 1.00 30.89 107 ALA A C 1
ATOM 837 O O . ALA A 1 107 ? 27.311 8.052 -10.922 1.00 30.89 107 ALA A O 1
ATOM 838 N N . ALA A 1 108 ? 25.901 8.328 -9.213 1.00 30.14 108 ALA A N 1
ATOM 839 C CA . ALA A 1 108 ? 25.450 6.929 -9.210 1.00 30.14 108 ALA A CA 1
ATOM 840 C C . ALA A 1 108 ? 24.502 6.625 -10.380 1.00 30.14 108 ALA A C 1
ATOM 842 O O . ALA A 1 108 ? 24.630 5.584 -11.018 1.00 30.14 108 ALA A O 1
ATOM 843 N N . ALA A 1 109 ? 23.597 7.556 -10.706 1.00 31.61 109 ALA A N 1
ATOM 844 C CA . ALA A 1 109 ? 22.744 7.445 -11.892 1.00 31.61 109 ALA A CA 1
ATOM 845 C C . ALA A 1 109 ? 23.574 7.468 -13.191 1.00 31.61 109 ALA A C 1
ATOM 847 O O . ALA A 1 109 ? 23.284 6.734 -14.132 1.00 31.61 109 ALA A O 1
ATOM 848 N N . CYS A 1 110 ? 24.645 8.266 -13.220 1.00 33.50 110 CYS A N 1
ATOM 849 C CA . CYS A 1 110 ? 25.578 8.333 -14.343 1.00 33.50 110 CYS A CA 1
ATOM 850 C C . CYS A 1 110 ? 26.457 7.090 -14.470 1.00 33.50 110 CYS A C 1
ATOM 852 O O . CYS A 1 110 ? 26.603 6.567 -15.570 1.00 33.50 110 CYS A O 1
ATOM 854 N N . ALA A 1 111 ? 26.995 6.584 -13.357 1.00 37.56 111 ALA A N 1
ATOM 855 C CA . ALA A 1 111 ? 27.749 5.336 -13.342 1.00 37.56 111 ALA A CA 1
ATOM 856 C C . ALA A 1 111 ? 26.885 4.165 -13.836 1.00 37.56 111 ALA A C 1
ATOM 858 O O . ALA A 1 111 ? 27.343 3.393 -14.669 1.00 37.56 111 ALA A O 1
ATOM 859 N N . ALA A 1 112 ? 25.617 4.085 -13.411 1.00 41.00 112 ALA A N 1
ATOM 860 C CA . ALA A 1 112 ? 24.672 3.074 -13.887 1.00 41.00 112 ALA A CA 1
ATOM 861 C C . ALA A 1 112 ? 24.372 3.191 -15.395 1.00 41.00 112 ALA A C 1
ATOM 863 O O . ALA A 1 112 ? 24.280 2.176 -16.080 1.00 41.00 112 ALA A O 1
ATOM 864 N N . ALA A 1 113 ? 24.267 4.411 -15.935 1.00 49.41 113 ALA A N 1
ATOM 865 C CA . ALA A 1 113 ? 24.046 4.629 -17.366 1.00 49.41 113 ALA A CA 1
ATOM 866 C C . ALA A 1 113 ? 25.273 4.257 -18.223 1.00 49.41 113 ALA A C 1
ATOM 868 O O . ALA A 1 113 ? 25.119 3.627 -19.266 1.00 49.41 113 ALA A O 1
ATOM 869 N N . VAL A 1 114 ? 26.484 4.601 -17.771 1.00 53.69 114 VAL A N 1
ATOM 870 C CA . VAL A 1 114 ? 27.748 4.221 -18.434 1.00 53.69 114 VAL A CA 1
ATOM 871 C C . VAL A 1 114 ? 27.929 2.703 -18.413 1.00 53.69 114 VAL A C 1
ATOM 873 O O . VAL A 1 114 ? 28.239 2.099 -19.438 1.00 53.69 114 VAL A O 1
ATOM 876 N N . LEU A 1 115 ? 27.645 2.074 -17.271 1.00 60.19 115 LEU A N 1
ATOM 877 C CA . LEU A 1 115 ? 27.660 0.622 -17.102 1.00 60.19 115 LEU A CA 1
ATOM 878 C C . LEU A 1 115 ? 26.766 -0.090 -18.125 1.00 60.19 115 LEU A C 1
ATOM 880 O O . LEU A 1 115 ? 27.172 -1.068 -18.746 1.00 60.19 115 LEU A O 1
ATOM 884 N N . LEU A 1 116 ? 25.550 0.425 -18.300 1.00 64.38 116 LEU A N 1
ATOM 885 C CA . LEU A 1 116 ? 24.535 -0.143 -19.177 1.00 64.38 116 LEU A CA 1
ATOM 886 C C . LEU A 1 116 ? 24.974 -0.109 -20.644 1.00 64.38 116 LEU A C 1
ATOM 888 O O . LEU A 1 116 ? 24.824 -1.108 -21.342 1.00 64.38 116 LEU A O 1
ATOM 892 N N . VAL A 1 117 ? 25.582 0.992 -21.095 1.00 67.38 117 VAL A N 1
ATOM 893 C CA . VAL A 1 117 ? 26.106 1.111 -22.466 1.00 67.38 117 VAL A CA 1
ATOM 894 C C . VAL A 1 117 ? 27.236 0.113 -22.716 1.00 67.38 117 VAL A C 1
ATOM 896 O O . VAL A 1 117 ? 27.179 -0.609 -23.706 1.00 67.38 117 VAL A O 1
ATOM 899 N N . HIS A 1 118 ? 28.212 -0.000 -21.809 1.00 68.56 118 HIS A N 1
ATOM 900 C CA . HIS A 1 118 ? 29.321 -0.947 -21.980 1.00 68.56 118 HIS A CA 1
ATOM 901 C C . HIS A 1 118 ? 28.862 -2.408 -21.973 1.00 68.56 118 HIS A C 1
ATOM 903 O O . HIS A 1 118 ? 29.386 -3.215 -22.737 1.00 68.56 118 HIS A O 1
ATOM 909 N N . VAL A 1 119 ? 27.880 -2.759 -21.138 1.00 68.81 119 VAL A N 1
ATOM 910 C CA . VAL A 1 119 ? 27.310 -4.114 -21.118 1.00 68.81 119 VAL A CA 1
ATOM 911 C C . VAL A 1 119 ? 26.559 -4.402 -22.418 1.00 68.81 119 VAL A C 1
ATOM 913 O O . VAL A 1 119 ? 26.767 -5.456 -23.013 1.00 68.81 119 VAL A O 1
ATOM 916 N N . VAL A 1 120 ? 25.728 -3.470 -22.894 1.00 73.88 120 VAL A N 1
ATOM 917 C CA . VAL A 1 120 ? 25.001 -3.628 -24.164 1.00 73.88 120 VAL A CA 1
ATOM 918 C C . VAL A 1 120 ? 25.969 -3.730 -25.343 1.00 73.88 120 VAL A C 1
ATOM 920 O O . VAL A 1 120 ? 25.798 -4.613 -26.179 1.00 73.88 120 VAL A O 1
ATOM 923 N N . GLN A 1 121 ? 27.004 -2.888 -25.385 1.00 73.62 121 GLN A N 1
ATOM 924 C CA . GLN A 1 121 ? 28.047 -2.935 -26.409 1.00 73.62 121 GLN A CA 1
ATOM 925 C C . GLN A 1 121 ? 28.797 -4.268 -26.385 1.00 73.62 121 GLN A C 1
ATOM 927 O O . GLN A 1 121 ? 28.923 -4.898 -27.426 1.00 73.62 121 GLN A O 1
ATOM 932 N N . ALA A 1 122 ? 29.242 -4.731 -25.213 1.00 71.31 122 ALA A N 1
ATOM 933 C CA . ALA A 1 122 ? 29.966 -5.994 -25.097 1.00 71.31 122 ALA A CA 1
ATOM 934 C C . ALA A 1 122 ? 29.130 -7.184 -25.588 1.00 71.31 122 ALA A C 1
ATOM 936 O O . ALA A 1 122 ? 29.669 -8.081 -26.225 1.00 71.31 122 ALA A O 1
ATOM 937 N N . VAL A 1 123 ? 27.818 -7.190 -25.325 1.00 73.06 123 VAL A N 1
ATOM 938 C CA . VAL A 1 123 ? 26.914 -8.228 -25.843 1.00 73.06 123 VAL A CA 1
ATOM 939 C C . VAL A 1 123 ? 26.701 -8.062 -27.351 1.00 73.06 123 VAL A C 1
ATOM 941 O O . VAL A 1 123 ? 26.715 -9.050 -28.074 1.00 73.06 123 VAL A O 1
ATOM 944 N N . TYR A 1 124 ? 26.559 -6.834 -27.849 1.00 75.81 124 TYR A N 1
ATOM 945 C CA . TYR A 1 124 ? 26.422 -6.564 -29.283 1.00 75.81 124 TYR A CA 1
ATOM 946 C C . TYR A 1 124 ? 27.664 -6.983 -30.090 1.00 75.81 124 TYR A C 1
ATOM 948 O O . TYR A 1 124 ? 27.531 -7.570 -31.161 1.00 75.81 124 TYR A O 1
ATOM 956 N N . GLU A 1 125 ? 28.867 -6.758 -29.556 1.00 76.62 125 GLU A N 1
ATOM 957 C CA . GLU A 1 125 ? 30.148 -7.179 -30.147 1.00 76.62 125 GLU A CA 1
ATOM 958 C C . GLU A 1 125 ? 30.264 -8.708 -30.308 1.00 76.62 125 GLU A C 1
ATOM 960 O O . GLU A 1 125 ? 31.060 -9.177 -31.119 1.00 76.62 125 GLU A O 1
ATOM 965 N N . LEU A 1 126 ? 29.429 -9.494 -29.614 1.00 75.31 126 LEU A N 1
ATOM 966 C CA . LEU A 1 126 ? 29.299 -10.944 -29.826 1.00 75.31 126 LEU A CA 1
ATOM 967 C C . LEU A 1 126 ? 28.461 -11.305 -31.069 1.00 75.31 126 LEU A C 1
ATOM 969 O O . LEU A 1 126 ? 28.235 -12.485 -31.330 1.00 75.31 126 LEU A O 1
ATOM 973 N N . GLY A 1 127 ? 27.992 -10.315 -31.835 1.00 78.19 127 GLY A N 1
ATOM 974 C CA . GLY A 1 127 ? 27.234 -10.511 -33.071 1.00 78.19 127 GLY A CA 1
ATOM 975 C C . GLY A 1 127 ? 25.736 -10.750 -32.867 1.00 78.19 127 GLY A C 1
ATOM 976 O O . GLY A 1 127 ? 25.101 -11.361 -33.725 1.00 78.19 127 GLY A O 1
ATOM 977 N N . VAL A 1 128 ? 25.158 -10.293 -31.748 1.00 76.00 128 VAL A N 1
ATOM 978 C CA . VAL A 1 128 ? 23.724 -10.461 -31.449 1.00 76.00 128 VAL A CA 1
ATOM 979 C C . VAL A 1 128 ? 22.987 -9.126 -31.345 1.00 76.00 128 VAL A C 1
ATOM 981 O O . VAL A 1 128 ? 23.520 -8.122 -30.874 1.00 76.00 128 VAL A O 1
ATOM 984 N N . HIS A 1 129 ? 21.714 -9.122 -31.745 1.00 76.25 129 HIS A N 1
ATOM 985 C CA . HIS A 1 129 ? 20.815 -7.997 -31.494 1.00 76.25 129 HIS A CA 1
ATOM 986 C C . HIS A 1 129 ? 20.381 -7.992 -30.026 1.00 76.25 129 HIS A C 1
ATOM 988 O O . HIS A 1 129 ? 19.945 -9.015 -29.499 1.00 76.25 129 HIS A O 1
ATOM 994 N N . VAL A 1 130 ? 20.473 -6.835 -29.371 1.00 75.50 130 VAL A N 1
ATOM 995 C CA . VAL A 1 130 ? 20.211 -6.707 -27.932 1.00 75.50 130 VAL A CA 1
ATOM 996 C C . VAL A 1 130 ? 18.934 -5.912 -27.690 1.00 75.50 130 VAL A C 1
ATOM 998 O O . VAL A 1 130 ? 18.812 -4.767 -28.120 1.00 75.50 130 VAL A O 1
ATOM 1001 N N . VAL A 1 131 ? 18.003 -6.503 -26.938 1.00 78.25 131 VAL A N 1
ATOM 1002 C CA . VAL A 1 131 ? 16.897 -5.782 -26.297 1.00 78.25 131 VAL A CA 1
ATOM 1003 C C . VAL A 1 131 ? 17.237 -5.651 -24.817 1.00 78.25 131 VAL A C 1
ATOM 1005 O O . VAL A 1 131 ? 17.335 -6.650 -24.109 1.00 78.25 131 VAL A O 1
ATOM 1008 N N . HIS A 1 132 ? 17.436 -4.420 -24.353 1.00 81.31 132 HIS A N 1
ATOM 1009 C CA . HIS A 1 132 ? 17.750 -4.129 -22.956 1.00 81.31 132 HIS A CA 1
ATOM 1010 C C . HIS A 1 132 ? 16.518 -3.588 -22.218 1.00 81.31 132 HIS A C 1
ATOM 1012 O O . HIS A 1 132 ? 15.801 -2.740 -22.749 1.00 81.31 132 HIS A O 1
ATOM 1018 N N . SER A 1 133 ? 16.310 -4.016 -20.971 1.00 82.38 133 SER A N 1
ATOM 1019 C CA . SER A 1 133 ? 15.282 -3.476 -20.074 1.00 82.38 133 SER A CA 1
ATOM 1020 C C . SER A 1 133 ? 15.810 -3.275 -18.659 1.00 82.38 133 SER A C 1
ATOM 1022 O O . SER A 1 133 ? 16.692 -4.011 -18.214 1.00 82.38 133 SER A O 1
ATOM 1024 N N . ASP A 1 134 ? 15.216 -2.333 -17.929 1.00 81.12 134 ASP A N 1
ATOM 1025 C CA . ASP A 1 134 ? 15.483 -2.162 -16.503 1.00 81.12 134 ASP A CA 1
ATOM 1026 C C . ASP A 1 134 ? 15.030 -3.394 -15.696 1.00 81.12 134 ASP A C 1
ATOM 1028 O O . ASP A 1 134 ? 14.170 -4.173 -16.117 1.00 81.12 134 ASP A O 1
ATOM 1032 N N . ALA A 1 135 ? 15.623 -3.577 -14.513 1.00 83.50 135 ALA A N 1
ATOM 1033 C CA . ALA A 1 135 ? 15.322 -4.701 -13.620 1.00 83.50 135 ALA A CA 1
ATOM 1034 C C . ALA A 1 135 ? 13.876 -4.682 -13.093 1.00 83.50 135 ALA A C 1
ATOM 1036 O O . ALA A 1 135 ? 13.331 -5.721 -12.728 1.00 83.50 135 ALA A O 1
ATOM 1037 N N . ASP A 1 136 ? 13.256 -3.505 -13.048 1.00 84.62 136 ASP A N 1
ATOM 1038 C CA . ASP A 1 136 ? 11.860 -3.294 -12.688 1.00 84.62 136 ASP A CA 1
ATOM 1039 C C . ASP A 1 136 ? 10.974 -3.115 -13.928 1.00 84.62 136 ASP A C 1
ATOM 1041 O O . ASP A 1 136 ? 10.073 -2.278 -13.958 1.00 84.62 136 ASP A O 1
ATOM 1045 N N . VAL A 1 137 ? 11.207 -3.925 -14.957 1.00 88.94 137 VAL A N 1
ATOM 1046 C CA . VAL A 1 137 ? 10.243 -4.140 -16.037 1.00 88.94 137 VAL A CA 1
ATOM 1047 C C . VAL A 1 137 ? 9.522 -5.464 -15.806 1.00 88.94 137 VAL A C 1
ATOM 1049 O O . VAL A 1 137 ? 10.139 -6.507 -15.599 1.00 88.94 137 VAL A O 1
ATOM 1052 N N . THR A 1 138 ? 8.192 -5.431 -15.860 1.00 91.00 138 THR A N 1
ATOM 1053 C CA . THR A 1 138 ? 7.363 -6.638 -15.913 1.00 91.00 138 THR A CA 1
ATOM 1054 C C . THR A 1 138 ? 6.927 -6.882 -17.347 1.00 91.00 138 THR A C 1
ATOM 1056 O O . THR A 1 138 ? 6.057 -6.174 -17.854 1.00 91.00 138 THR A O 1
ATOM 1059 N N . TRP A 1 139 ? 7.493 -7.906 -17.978 1.00 91.00 139 TRP A N 1
ATOM 1060 C CA . TRP A 1 139 ? 7.027 -8.410 -19.266 1.00 91.00 139 TRP A CA 1
ATOM 1061 C C . TRP A 1 139 ? 5.688 -9.137 -19.105 1.00 91.00 139 TRP A C 1
ATOM 1063 O O . TRP A 1 139 ? 5.499 -9.922 -18.177 1.00 91.00 139 TRP A O 1
ATOM 1073 N N . VAL A 1 140 ? 4.744 -8.841 -19.993 1.00 88.81 140 VAL A N 1
ATOM 1074 C CA . VAL A 1 140 ? 3.404 -9.450 -20.034 1.00 88.81 140 VAL A CA 1
ATOM 1075 C C . VAL A 1 140 ? 3.139 -10.196 -21.342 1.00 88.81 140 VAL A C 1
ATOM 1077 O O . VAL A 1 140 ? 2.200 -10.984 -21.400 1.00 88.81 140 VAL A O 1
ATOM 1080 N N . ALA A 1 141 ? 3.959 -9.963 -22.367 1.00 90.38 141 ALA A N 1
ATOM 1081 C CA . ALA A 1 141 ? 3.961 -10.697 -23.624 1.00 90.38 141 ALA A CA 1
ATOM 1082 C C . ALA A 1 141 ? 5.352 -10.625 -24.268 1.00 90.38 141 ALA A C 1
ATOM 1084 O O . ALA A 1 141 ? 6.103 -9.681 -24.014 1.00 90.38 141 ALA A O 1
ATOM 1085 N N . ASP A 1 142 ? 5.658 -11.597 -25.123 1.00 91.31 142 ASP A N 1
ATOM 1086 C CA . ASP A 1 142 ? 6.865 -11.625 -25.946 1.00 91.31 142 ASP A CA 1
ATOM 1087 C C . ASP A 1 142 ? 6.902 -10.411 -26.910 1.00 91.31 142 ASP A C 1
ATOM 1089 O O . ASP A 1 142 ? 6.023 -10.289 -27.772 1.00 91.31 142 ASP A O 1
ATOM 1093 N N . PRO A 1 143 ? 7.884 -9.492 -26.780 1.00 87.12 143 PRO A N 1
ATOM 1094 C CA . PRO A 1 143 ? 8.009 -8.329 -27.655 1.00 87.12 143 PRO A CA 1
ATOM 1095 C C . PRO A 1 143 ? 8.723 -8.618 -28.986 1.00 87.12 143 PRO A C 1
ATOM 1097 O O . PRO A 1 143 ? 8.712 -7.762 -29.874 1.00 87.12 143 PRO A O 1
ATOM 1100 N N . LEU A 1 144 ? 9.371 -9.775 -29.157 1.00 85.56 144 LEU A N 1
ATOM 1101 C CA . LEU A 1 144 ? 10.173 -10.077 -30.344 1.00 85.56 144 LEU A CA 1
ATOM 1102 C C . LEU A 1 144 ? 9.366 -10.031 -31.649 1.00 85.56 144 LEU A C 1
ATOM 1104 O O . LEU A 1 144 ? 9.861 -9.415 -32.595 1.00 85.56 144 LEU A O 1
ATOM 1108 N N . PRO A 1 145 ? 8.123 -10.548 -31.736 1.00 86.06 145 PRO A N 1
ATOM 1109 C CA . PRO A 1 145 ? 7.312 -10.413 -32.948 1.00 86.06 145 PRO A CA 1
ATOM 1110 C C . PRO A 1 145 ? 7.083 -8.952 -33.366 1.00 86.06 145 PRO A C 1
ATOM 1112 O O . PRO A 1 145 ? 7.066 -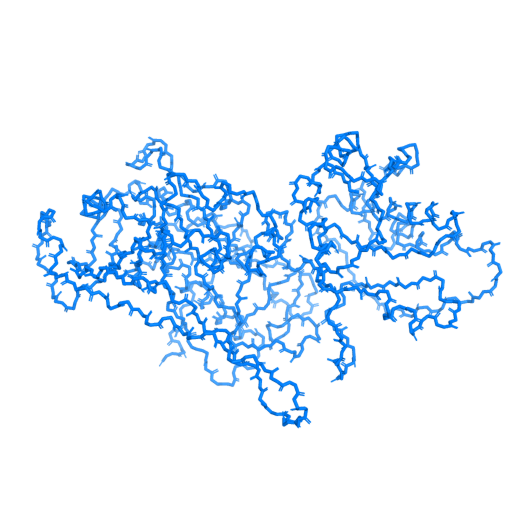8.626 -34.557 1.00 86.06 145 PRO A O 1
ATOM 1115 N N . TYR A 1 146 ? 6.944 -8.043 -32.395 1.00 82.25 146 TYR A N 1
ATOM 1116 C CA . TYR A 1 146 ? 6.825 -6.614 -32.674 1.00 82.25 146 TYR A CA 1
ATOM 1117 C C . TYR A 1 146 ? 8.124 -6.050 -33.243 1.00 82.25 146 TYR A C 1
ATOM 1119 O O . TYR A 1 146 ? 8.097 -5.376 -34.271 1.00 82.25 146 TYR A O 1
ATOM 1127 N N . PHE A 1 147 ? 9.261 -6.360 -32.621 1.00 80.44 147 PHE A N 1
ATOM 1128 C CA . PHE A 1 147 ? 10.550 -5.892 -33.119 1.00 80.44 147 PHE A CA 1
ATOM 1129 C C . PHE A 1 147 ? 10.852 -6.448 -34.514 1.00 80.44 147 PHE A C 1
ATOM 1131 O O . PHE A 1 147 ? 11.139 -5.668 -35.415 1.00 80.44 147 PHE A O 1
ATOM 1138 N N . LEU A 1 148 ? 10.686 -7.750 -34.749 1.00 80.69 148 LEU A N 1
ATOM 1139 C CA . LEU A 1 148 ? 10.954 -8.367 -36.054 1.00 80.69 148 LEU A CA 1
ATOM 1140 C C . LEU A 1 148 ? 10.069 -7.809 -37.179 1.00 80.69 148 LEU A C 1
ATOM 1142 O O . LEU A 1 148 ? 10.535 -7.669 -38.306 1.00 80.69 148 LEU A O 1
ATOM 1146 N N . SER A 1 149 ? 8.815 -7.449 -36.887 1.00 79.62 149 SER A N 1
ATOM 1147 C CA . SER A 1 149 ? 7.905 -6.870 -37.891 1.00 79.62 149 SER A CA 1
ATOM 1148 C C . SER A 1 149 ? 8.203 -5.408 -38.239 1.00 79.62 149 SER A C 1
ATOM 1150 O O . SER A 1 149 ? 7.841 -4.962 -39.326 1.00 79.62 149 SER A O 1
ATOM 1152 N N . HIS A 1 150 ? 8.862 -4.660 -37.349 1.00 74.31 150 HIS A N 1
ATOM 1153 C CA . HIS A 1 150 ? 9.159 -3.235 -37.552 1.00 74.31 150 HIS A CA 1
ATOM 1154 C C . HIS A 1 150 ? 10.632 -2.968 -37.888 1.00 74.31 150 HIS A C 1
ATOM 1156 O O . HIS A 1 150 ? 10.959 -1.898 -38.398 1.00 74.31 150 HIS A O 1
ATOM 1162 N N . LEU A 1 151 ? 11.518 -3.933 -37.638 1.00 73.00 151 LEU A N 1
ATOM 1163 C CA . LEU A 1 151 ? 12.958 -3.838 -37.877 1.00 73.00 151 LEU A CA 1
ATOM 1164 C C . LEU A 1 151 ? 13.392 -4.539 -39.170 1.00 73.00 151 LEU A C 1
ATOM 1166 O O . LEU A 1 151 ? 14.452 -5.150 -39.226 1.00 73.00 151 LEU A O 1
ATOM 1170 N N . GLY A 1 152 ? 12.603 -4.416 -40.241 1.00 59.47 152 GLY A N 1
ATOM 1171 C CA . GLY A 1 152 ? 12.946 -4.958 -41.565 1.00 59.47 152 GLY A CA 1
ATOM 1172 C C . GLY A 1 152 ? 14.144 -4.283 -42.261 1.00 59.47 152 GLY A C 1
ATOM 1173 O O . GLY A 1 152 ? 14.435 -4.603 -43.409 1.00 59.47 152 GLY A O 1
ATOM 1174 N N . GLY A 1 153 ? 14.821 -3.339 -41.599 1.00 63.94 153 GLY A N 1
ATOM 1175 C CA . GLY A 1 153 ? 16.013 -2.634 -42.080 1.00 63.94 153 GLY A CA 1
ATOM 1176 C C . GLY A 1 153 ? 17.051 -2.449 -40.961 1.00 63.94 153 GLY A C 1
ATOM 1177 O O . GLY A 1 153 ? 16.807 -2.883 -39.835 1.00 63.94 153 GLY A O 1
ATOM 1178 N N . PRO A 1 154 ? 18.201 -1.799 -41.227 1.00 56.34 154 PRO A N 1
ATOM 1179 C CA . PRO A 1 154 ? 19.312 -1.673 -40.280 1.00 56.34 154 PRO A CA 1
ATOM 1180 C C . PRO A 1 154 ? 18.993 -0.643 -39.184 1.00 56.34 154 PRO A C 1
ATOM 1182 O O . PRO A 1 154 ? 19.537 0.460 -39.144 1.00 56.34 154 PRO A O 1
ATOM 1185 N N . ALA A 1 155 ? 18.062 -0.963 -38.291 1.00 56.88 155 ALA A N 1
ATOM 1186 C CA . ALA A 1 155 ? 17.926 -0.215 -37.055 1.00 56.88 155 ALA A CA 1
ATOM 1187 C C . ALA A 1 155 ? 19.105 -0.580 -36.150 1.00 56.88 155 ALA A C 1
ATOM 1189 O O . ALA A 1 155 ? 19.184 -1.691 -35.633 1.00 56.88 155 ALA A O 1
ATOM 1190 N N . HIS A 1 156 ? 20.025 0.366 -35.973 1.00 59.81 156 HIS A N 1
ATOM 1191 C CA . HIS A 1 156 ? 21.223 0.160 -35.161 1.00 59.81 156 HIS A CA 1
ATOM 1192 C C . HIS A 1 156 ? 20.911 0.194 -33.655 1.00 59.81 156 HIS A C 1
ATOM 1194 O O . HIS A 1 156 ? 21.512 -0.555 -32.895 1.00 59.81 156 HIS A O 1
ATOM 1200 N N . VAL A 1 157 ? 19.955 1.030 -33.215 1.00 61.97 157 VAL A N 1
ATOM 1201 C CA . VAL A 1 157 ? 19.522 1.133 -31.808 1.00 61.97 157 VAL A CA 1
ATOM 1202 C C . VAL A 1 157 ? 18.055 1.574 -31.730 1.00 61.97 157 VAL A C 1
ATOM 1204 O O . VAL A 1 157 ? 17.678 2.587 -32.321 1.00 61.97 157 VAL A O 1
ATOM 1207 N N . LEU A 1 158 ? 17.234 0.863 -30.949 1.00 62.59 158 LEU A N 1
ATOM 1208 C CA . LEU A 1 158 ? 15.914 1.326 -30.512 1.00 62.59 158 LEU A CA 1
ATOM 1209 C C . LEU A 1 158 ? 15.953 1.644 -29.018 1.00 62.59 158 LEU A C 1
ATOM 1211 O O . LEU A 1 158 ? 16.342 0.804 -28.213 1.00 62.59 158 LEU A O 1
ATOM 1215 N N . ILE A 1 159 ? 15.512 2.842 -28.640 1.00 62.50 159 ILE A N 1
ATOM 1216 C CA . ILE A 1 159 ? 15.439 3.253 -27.236 1.00 62.50 159 ILE A CA 1
ATOM 1217 C C . ILE A 1 159 ? 13.989 3.574 -26.909 1.00 62.50 159 ILE A C 1
ATOM 1219 O O . ILE A 1 159 ? 13.415 4.515 -27.457 1.00 62.50 159 ILE A O 1
ATOM 1223 N N . THR A 1 160 ? 13.411 2.820 -25.979 1.00 61.88 160 THR A N 1
ATOM 1224 C CA . THR A 1 160 ? 12.179 3.228 -25.301 1.00 61.88 160 THR A CA 1
ATOM 1225 C C . THR A 1 160 ? 12.611 4.052 -24.096 1.00 61.88 160 THR A C 1
ATOM 1227 O O . THR A 1 160 ? 13.256 3.528 -23.190 1.00 61.88 160 THR A O 1
ATOM 1230 N N . THR A 1 161 ? 12.344 5.353 -24.108 1.00 55.81 161 THR A N 1
ATOM 1231 C CA . THR A 1 161 ? 12.459 6.170 -22.895 1.00 55.81 161 THR A CA 1
ATOM 1232 C C . THR A 1 161 ? 11.158 6.067 -22.105 1.00 55.81 161 THR A C 1
ATOM 1234 O O . THR A 1 161 ? 10.159 5.589 -22.644 1.00 55.81 161 THR A O 1
ATOM 1237 N N . ASP A 1 162 ? 11.152 6.533 -20.852 1.00 56.56 162 ASP A N 1
ATOM 1238 C CA . ASP A 1 162 ? 9.954 6.682 -20.008 1.00 56.56 162 ASP A CA 1
ATOM 1239 C C . ASP A 1 162 ? 8.989 7.738 -20.576 1.00 56.56 162 ASP A C 1
ATOM 1241 O O . ASP A 1 162 ? 8.685 8.766 -19.964 1.00 56.56 162 ASP A O 1
ATOM 1245 N N . ALA A 1 163 ? 8.552 7.530 -21.813 1.00 45.31 163 ALA A N 1
ATOM 1246 C CA . ALA A 1 163 ? 7.682 8.409 -22.546 1.00 45.31 163 ALA A CA 1
ATOM 1247 C C . ALA A 1 163 ? 6.282 8.285 -21.947 1.00 45.31 163 ALA A C 1
ATOM 1249 O O . ALA A 1 163 ? 5.578 7.296 -22.126 1.00 45.31 163 ALA A O 1
ATOM 1250 N N . VAL A 1 164 ? 5.871 9.340 -21.250 1.00 43.59 164 VAL A N 1
ATOM 1251 C CA . VAL A 1 164 ? 4.525 9.487 -20.674 1.00 43.59 164 VAL A CA 1
ATOM 1252 C C . VAL A 1 164 ? 3.457 9.743 -21.747 1.00 43.59 164 VAL A C 1
ATOM 1254 O O . VAL A 1 164 ? 2.266 9.817 -21.465 1.00 43.59 164 VAL A O 1
ATOM 1257 N N . ALA A 1 165 ? 3.872 9.879 -23.003 1.00 43.44 165 ALA A N 1
ATOM 1258 C CA . ALA A 1 165 ? 2.963 9.987 -24.119 1.00 43.44 165 ALA A CA 1
ATOM 1259 C C . ALA A 1 165 ? 3.559 9.319 -25.344 1.00 43.44 165 ALA A C 1
ATOM 1261 O O . ALA A 1 165 ? 4.722 9.525 -25.691 1.00 43.44 165 ALA A O 1
ATOM 1262 N N . THR A 1 166 ? 2.702 8.618 -26.068 1.00 42.91 166 THR A N 1
ATOM 1263 C CA . THR A 1 166 ? 2.904 8.458 -27.497 1.00 42.91 166 THR A CA 1
ATOM 1264 C C . THR A 1 166 ? 2.058 9.535 -28.167 1.00 42.91 166 THR A C 1
ATOM 1266 O O . THR A 1 166 ? 0.901 9.747 -27.812 1.00 42.91 166 THR A O 1
ATOM 1269 N N . ALA A 1 167 ? 2.606 10.250 -29.152 1.00 41.94 167 ALA A N 1
ATOM 1270 C CA . ALA A 1 167 ? 1.796 11.131 -30.004 1.00 41.94 167 ALA A CA 1
ATOM 1271 C C . ALA A 1 167 ? 0.804 10.332 -30.884 1.00 41.94 167 ALA A C 1
ATOM 1273 O O . ALA A 1 167 ? 0.095 10.892 -31.721 1.00 41.94 167 ALA A O 1
ATOM 1274 N N . ASN A 1 168 ? 0.759 9.010 -30.704 1.00 47.34 168 ASN A N 1
ATOM 1275 C CA . ASN A 1 168 ? -0.070 8.096 -31.446 1.00 47.34 168 ASN A CA 1
ATOM 1276 C C . ASN A 1 168 ? -1.472 8.064 -30.820 1.00 47.34 168 ASN A C 1
ATOM 1278 O O . ASN A 1 168 ? -1.746 7.322 -29.880 1.00 47.34 168 ASN A O 1
ATOM 1282 N N . ARG A 1 169 ? -2.387 8.868 -31.373 1.00 44.62 169 ARG A N 1
ATOM 1283 C CA . ARG A 1 169 ? -3.806 8.921 -30.963 1.00 44.62 169 ARG A CA 1
ATOM 1284 C C . ARG A 1 169 ? -4.560 7.590 -31.156 1.00 44.62 169 ARG A C 1
ATOM 1286 O O . ARG A 1 169 ? -5.707 7.488 -30.739 1.00 44.62 169 ARG A O 1
ATOM 1293 N N . ASN A 1 170 ? -3.917 6.582 -31.754 1.00 48.69 170 ASN A N 1
ATOM 1294 C CA . ASN A 1 170 ? -4.483 5.290 -32.131 1.00 48.69 170 ASN A CA 1
ATOM 1295 C C . ASN A 1 170 ? -3.736 4.095 -31.510 1.00 48.69 170 ASN A C 1
ATOM 1297 O O . ASN A 1 170 ? -3.558 3.090 -32.196 1.00 48.69 170 ASN A O 1
ATOM 1301 N N . GLN A 1 171 ? -3.268 4.143 -30.256 1.00 49.19 171 GLN A N 1
ATOM 1302 C CA . GLN A 1 171 ? -2.576 2.975 -29.688 1.00 49.19 171 GLN A CA 1
ATOM 1303 C C . GLN A 1 171 ? -3.515 1.780 -29.454 1.00 49.19 171 GLN A C 1
ATOM 1305 O O . GLN A 1 171 ? -4.017 1.545 -28.363 1.00 49.19 171 GLN A O 1
ATOM 1310 N N . ARG A 1 172 ? -3.698 0.992 -30.515 1.00 60.09 172 ARG A N 1
ATOM 1311 C CA . ARG A 1 172 ? -4.128 -0.409 -30.517 1.00 60.09 172 ARG A CA 1
ATOM 1312 C C . ARG A 1 172 ? -2.900 -1.319 -30.621 1.00 60.09 172 ARG A C 1
ATOM 1314 O O . ARG A 1 172 ? -2.896 -2.262 -31.404 1.00 60.09 172 ARG A O 1
ATOM 1321 N N . HIS A 1 173 ? -1.827 -0.993 -29.904 1.00 64.25 173 HIS A N 1
ATOM 1322 C CA . HIS A 1 173 ? -0.664 -1.871 -29.826 1.00 64.25 173 HIS A CA 1
ATOM 1323 C C . HIS A 1 173 ? -0.802 -2.777 -28.600 1.00 64.25 173 HIS A C 1
ATOM 1325 O O . HIS A 1 173 ? -1.228 -2.289 -27.550 1.00 64.25 173 HIS A O 1
ATOM 1331 N N . PRO A 1 174 ? -0.468 -4.074 -28.714 1.00 74.81 174 PRO A N 1
ATOM 1332 C CA . PRO A 1 174 ? -0.409 -4.957 -27.559 1.00 74.81 174 PRO A CA 1
ATOM 1333 C C . PRO A 1 174 ? 0.520 -4.386 -26.481 1.00 74.81 174 PRO A C 1
ATOM 1335 O O . PRO A 1 174 ? 1.566 -3.813 -26.786 1.00 74.81 174 PRO A O 1
ATOM 1338 N N . LEU A 1 175 ? 0.134 -4.537 -25.214 1.00 79.19 175 LEU A N 1
ATOM 1339 C CA . LEU A 1 175 ? 1.020 -4.251 -24.091 1.00 79.19 175 LEU A CA 1
ATOM 1340 C C . LEU A 1 175 ? 2.037 -5.393 -23.994 1.00 79.19 175 LEU A C 1
ATOM 1342 O O . LEU A 1 175 ? 1.632 -6.533 -23.796 1.00 79.19 175 LEU A O 1
ATOM 1346 N N . TYR A 1 176 ? 3.329 -5.088 -24.119 1.00 85.94 176 TYR A N 1
ATOM 1347 C CA . TYR A 1 176 ? 4.402 -6.088 -23.998 1.00 85.94 176 TYR A CA 1
ATOM 1348 C C . TYR A 1 176 ? 5.070 -6.079 -22.628 1.00 85.94 176 TYR A C 1
ATOM 1350 O O . TYR A 1 176 ? 5.422 -7.131 -22.103 1.00 85.94 176 TYR A O 1
ATOM 1358 N N . GLY A 1 177 ? 5.199 -4.908 -22.008 1.00 86.75 177 GLY A N 1
ATOM 1359 C CA . GLY A 1 177 ? 5.799 -4.779 -20.690 1.00 86.75 177 GLY A CA 1
ATOM 1360 C C . GLY A 1 177 ? 5.395 -3.492 -19.984 1.00 86.75 177 GLY A C 1
ATOM 1361 O O . GLY A 1 177 ? 4.912 -2.548 -20.608 1.00 86.75 177 GLY A O 1
ATOM 1362 N N . VAL A 1 178 ? 5.582 -3.478 -18.668 1.00 85.88 178 VAL A N 1
ATOM 1363 C CA . VAL A 1 178 ? 5.311 -2.337 -17.788 1.00 85.88 178 VAL A CA 1
ATOM 1364 C C . VAL A 1 178 ? 6.592 -1.985 -17.044 1.00 85.88 178 VAL A C 1
ATOM 1366 O O . VAL A 1 178 ? 7.127 -2.824 -16.322 1.00 85.88 178 VAL A O 1
ATOM 1369 N N . HIS A 1 179 ? 7.064 -0.749 -17.199 1.00 85.88 179 HIS A N 1
ATOM 1370 C CA . HIS A 1 179 ? 8.164 -0.197 -16.410 1.00 85.88 179 HIS A CA 1
ATOM 1371 C C . HIS A 1 179 ? 7.605 0.554 -15.192 1.00 85.88 179 HIS A C 1
ATOM 1373 O O . HIS A 1 179 ? 6.789 1.468 -15.334 1.00 85.88 179 HIS A O 1
ATOM 1379 N N . TRP A 1 180 ? 8.042 0.194 -13.983 1.00 85.12 180 TRP A N 1
ATOM 1380 C CA . TRP A 1 180 ? 7.498 0.727 -12.725 1.00 85.12 180 TRP A CA 1
ATOM 1381 C C . TRP A 1 180 ? 8.148 2.045 -12.268 1.00 85.12 180 TRP A C 1
ATOM 1383 O O . TRP A 1 180 ? 8.215 2.334 -11.070 1.00 85.12 180 TRP A O 1
ATOM 1393 N N . VAL A 1 181 ? 8.573 2.893 -13.210 1.00 77.06 181 VAL A N 1
ATOM 1394 C CA . VAL A 1 181 ? 9.241 4.180 -12.940 1.00 77.06 181 VAL A CA 1
ATOM 1395 C C . VAL A 1 181 ? 8.409 5.121 -12.055 1.00 77.06 181 VAL A C 1
ATOM 1397 O O . VAL A 1 181 ? 8.941 5.774 -11.155 1.00 77.06 181 VAL A O 1
ATOM 1400 N N . TRP A 1 182 ? 7.085 5.139 -12.239 1.00 73.56 182 TRP A N 1
ATOM 1401 C CA . TRP A 1 182 ? 6.163 5.991 -11.474 1.00 73.56 182 TRP A CA 1
ATOM 1402 C C . TRP A 1 182 ? 5.699 5.364 -10.148 1.00 73.56 182 TRP A C 1
ATOM 1404 O O . TRP A 1 182 ? 4.953 5.991 -9.399 1.00 73.56 182 TRP A O 1
ATOM 1414 N N . GLY A 1 183 ? 6.175 4.158 -9.809 1.00 72.00 183 GLY A N 1
ATOM 1415 C CA . GLY A 1 183 ? 5.852 3.449 -8.565 1.00 72.00 183 GLY A CA 1
ATOM 1416 C C . GLY A 1 183 ? 6.523 4.018 -7.309 1.00 72.00 183 GLY A C 1
ATOM 1417 O O . GLY A 1 183 ? 6.348 3.468 -6.224 1.00 72.00 183 GLY A O 1
ATOM 1418 N N . GLY A 1 184 ? 7.279 5.114 -7.423 1.00 77.00 184 GLY A N 1
ATOM 1419 C CA . GLY A 1 184 ? 8.038 5.744 -6.341 1.00 77.00 184 GLY A CA 1
ATOM 1420 C C . GLY A 1 184 ? 9.544 5.475 -6.429 1.00 77.00 184 GLY A C 1
ATOM 1421 O O . GLY A 1 184 ? 10.005 4.581 -7.130 1.00 77.00 184 GLY A O 1
ATOM 1422 N N . SER A 1 185 ? 10.338 6.263 -5.701 1.00 76.00 185 SER A N 1
ATOM 1423 C CA . SER A 1 185 ? 11.804 6.276 -5.839 1.00 76.00 185 SER A CA 1
ATOM 1424 C C . SER A 1 185 ? 12.541 5.184 -5.054 1.00 76.00 185 SER A C 1
ATOM 1426 O O . SER A 1 185 ? 13.766 5.224 -4.980 1.00 76.00 185 SER A O 1
ATOM 1428 N N . THR A 1 186 ? 11.836 4.266 -4.388 1.00 87.19 186 THR A N 1
ATOM 1429 C CA . THR A 1 186 ? 12.458 3.207 -3.576 1.00 87.19 186 THR A CA 1
ATOM 1430 C C . THR A 1 186 ? 12.042 1.830 -4.062 1.00 87.19 186 THR A C 1
ATOM 1432 O O . THR A 1 186 ? 10.957 1.664 -4.628 1.00 87.19 186 THR A O 1
ATOM 1435 N N . PHE A 1 187 ? 12.875 0.829 -3.776 1.00 89.62 187 PHE A N 1
ATOM 1436 C CA . PHE A 1 187 ? 12.593 -0.551 -4.145 1.00 89.62 187 PHE A CA 1
ATOM 1437 C C . PHE A 1 187 ? 11.273 -1.065 -3.565 1.00 89.62 187 PHE A C 1
ATOM 1439 O O . PHE A 1 187 ? 10.474 -1.689 -4.266 1.00 89.62 187 PHE A O 1
ATOM 1446 N N . GLU A 1 188 ? 10.995 -0.728 -2.304 1.00 91.94 188 GLU A N 1
ATOM 1447 C CA . GLU A 1 188 ? 9.767 -1.118 -1.616 1.00 91.94 188 GLU A CA 1
ATOM 1448 C C . GLU A 1 188 ? 8.529 -0.500 -2.268 1.00 91.94 188 GLU A C 1
ATOM 1450 O O . GLU A 1 188 ? 7.485 -1.142 -2.304 1.00 91.94 188 GLU A O 1
ATOM 1455 N N . SER A 1 189 ? 8.649 0.717 -2.810 1.00 90.88 189 SER A N 1
ATOM 1456 C CA . SER A 1 189 ? 7.542 1.434 -3.451 1.00 90.88 189 SER A CA 1
ATOM 1457 C C . SER A 1 189 ? 7.150 0.780 -4.784 1.00 90.88 189 SER A C 1
ATOM 1459 O O . SER A 1 189 ? 5.974 0.503 -5.025 1.00 90.88 189 SER A O 1
ATOM 1461 N N . LYS A 1 190 ? 8.143 0.437 -5.613 1.00 91.06 190 LYS A N 1
ATOM 1462 C CA . LYS A 1 190 ? 7.925 -0.302 -6.865 1.00 91.06 190 LYS A CA 1
ATOM 1463 C C . LYS A 1 190 ? 7.401 -1.717 -6.600 1.00 91.06 190 LYS A C 1
ATOM 1465 O O . LYS A 1 190 ? 6.415 -2.115 -7.208 1.00 91.06 190 LYS A O 1
ATOM 1470 N N . ARG A 1 191 ? 7.981 -2.439 -5.629 1.00 93.44 191 ARG A N 1
ATOM 1471 C CA . ARG A 1 191 ? 7.491 -3.761 -5.194 1.00 93.44 191 ARG A CA 1
ATOM 1472 C C . ARG A 1 191 ? 6.030 -3.707 -4.751 1.00 93.44 191 ARG A C 1
ATOM 1474 O O . ARG A 1 191 ? 5.240 -4.543 -5.164 1.00 93.44 191 ARG A O 1
ATOM 1481 N N . GLN A 1 192 ? 5.669 -2.720 -3.934 1.00 94.25 192 GLN A N 1
ATOM 1482 C CA . GLN A 1 192 ? 4.287 -2.511 -3.505 1.00 94.25 192 GLN A CA 1
ATOM 1483 C C . GLN A 1 192 ? 3.350 -2.302 -4.701 1.00 94.25 192 GLN A C 1
ATOM 1485 O O . GLN A 1 192 ? 2.305 -2.936 -4.767 1.00 94.25 192 GLN A O 1
ATOM 1490 N N . THR A 1 193 ? 3.757 -1.487 -5.675 1.00 91.75 193 THR A N 1
ATOM 1491 C CA . THR A 1 193 ? 2.964 -1.242 -6.892 1.00 91.75 193 THR A CA 1
ATOM 1492 C C . THR A 1 193 ? 2.820 -2.517 -7.741 1.00 91.75 193 THR A C 1
ATOM 1494 O O . THR A 1 193 ? 1.744 -2.820 -8.251 1.00 91.75 193 THR A O 1
ATOM 1497 N N . MET A 1 194 ? 3.883 -3.322 -7.848 1.00 93.81 194 MET A N 1
ATOM 1498 C CA . MET A 1 194 ? 3.825 -4.629 -8.511 1.00 93.81 194 MET A CA 1
ATOM 1499 C C . MET A 1 194 ? 2.867 -5.593 -7.790 1.00 93.81 194 MET A C 1
ATOM 1501 O O . MET A 1 194 ? 2.133 -6.318 -8.459 1.00 93.81 194 MET A O 1
ATOM 1505 N N . ARG A 1 195 ? 2.847 -5.612 -6.448 1.00 94.81 195 ARG A N 1
ATOM 1506 C CA . ARG A 1 195 ? 1.909 -6.435 -5.657 1.00 94.81 195 ARG A CA 1
ATOM 1507 C C . ARG A 1 195 ? 0.458 -6.015 -5.868 1.00 94.81 195 ARG A C 1
ATOM 1509 O O . ARG A 1 195 ? -0.387 -6.866 -6.129 1.00 94.81 195 ARG A O 1
ATOM 1516 N N . GLU A 1 196 ? 0.190 -4.710 -5.850 1.00 92.81 196 GLU A N 1
ATOM 1517 C CA . GLU A 1 196 ? -1.133 -4.130 -6.139 1.00 92.81 196 GLU A CA 1
ATOM 1518 C C . GLU A 1 196 ? -1.685 -4.611 -7.489 1.00 92.81 196 GLU A C 1
ATOM 1520 O O . GLU A 1 196 ? -2.870 -4.903 -7.611 1.00 92.81 196 GLU A O 1
ATOM 1525 N N . MET A 1 197 ? -0.802 -4.801 -8.470 1.00 90.69 197 MET A N 1
ATOM 1526 C CA . MET A 1 197 ? -1.144 -5.290 -9.808 1.00 90.69 197 MET A CA 1
ATOM 1527 C C . MET A 1 197 ? -1.011 -6.813 -9.986 1.00 90.69 197 MET A C 1
ATOM 1529 O O . MET A 1 197 ? -1.113 -7.306 -11.113 1.00 90.69 197 MET A O 1
ATOM 1533 N N . LEU A 1 198 ? -0.768 -7.567 -8.906 1.00 92.31 198 LEU A N 1
ATOM 1534 C CA . LEU A 1 198 ? -0.562 -9.024 -8.912 1.00 92.31 198 LEU A CA 1
ATOM 1535 C C . LEU A 1 198 ? 0.592 -9.475 -9.833 1.00 92.31 198 LEU A C 1
ATOM 1537 O O . LEU A 1 198 ? 0.557 -10.551 -10.434 1.00 92.31 198 LEU A O 1
ATOM 1541 N N . LYS A 1 199 ? 1.616 -8.627 -9.971 1.00 92.75 199 LYS A N 1
ATOM 1542 C CA . LYS A 1 199 ? 2.805 -8.843 -10.812 1.00 92.75 199 LYS A CA 1
ATOM 1543 C C . LYS A 1 199 ? 4.080 -9.135 -10.027 1.00 92.75 199 LYS A C 1
ATOM 1545 O O . LYS A 1 199 ? 5.090 -9.479 -10.637 1.00 92.75 199 LYS A O 1
ATOM 1550 N N . TYR A 1 200 ? 4.046 -9.008 -8.704 1.00 95.12 200 TYR A N 1
ATOM 1551 C CA . TYR A 1 200 ? 5.166 -9.376 -7.843 1.00 95.12 200 TYR A CA 1
ATOM 1552 C C . TYR A 1 200 ? 5.082 -10.845 -7.416 1.00 95.12 200 TYR A C 1
ATOM 1554 O O . TYR A 1 200 ? 3.993 -11.345 -7.129 1.00 95.12 200 TYR A O 1
ATOM 1562 N N . HIS A 1 201 ? 6.225 -11.530 -7.361 1.00 94.31 201 HIS A N 1
ATOM 1563 C CA . HIS A 1 201 ? 6.309 -12.924 -6.934 1.00 94.31 201 HIS A CA 1
ATOM 1564 C C . HIS A 1 201 ? 6.845 -13.021 -5.502 1.00 94.31 201 HIS A C 1
ATOM 1566 O O . HIS A 1 201 ? 8.050 -13.137 -5.277 1.00 94.31 201 HIS A O 1
ATOM 1572 N N . ASP A 1 202 ? 5.933 -12.979 -4.532 1.00 95.38 202 ASP A N 1
ATOM 1573 C CA . ASP A 1 202 ? 6.250 -13.172 -3.115 1.00 95.38 202 ASP A CA 1
ATOM 1574 C C . ASP A 1 202 ? 6.595 -14.636 -2.773 1.00 95.38 202 ASP A C 1
ATOM 1576 O O . ASP A 1 202 ? 6.250 -15.547 -3.530 1.00 95.38 202 ASP A O 1
ATOM 1580 N N . PRO A 1 203 ? 7.278 -14.910 -1.653 1.00 93.94 203 PRO A N 1
ATOM 1581 C CA . PRO A 1 203 ? 7.415 -16.272 -1.137 1.00 93.94 203 PRO A CA 1
ATOM 1582 C C . PRO A 1 203 ? 6.086 -16.761 -0.521 1.00 93.94 203 PRO A C 1
ATOM 1584 O O . PRO A 1 203 ? 5.208 -15.950 -0.221 1.00 93.94 203 PRO A O 1
ATOM 1587 N N . ASP A 1 204 ? 5.899 -18.075 -0.357 1.00 92.69 204 ASP A N 1
ATOM 1588 C CA . ASP A 1 204 ? 4.612 -18.638 0.094 1.00 92.69 204 ASP A CA 1
ATOM 1589 C C . ASP A 1 204 ? 4.220 -18.164 1.499 1.00 92.69 204 ASP A C 1
ATOM 1591 O O . ASP A 1 204 ? 3.049 -17.855 1.742 1.00 92.69 204 ASP A O 1
ATOM 1595 N N . GLU A 1 205 ? 5.193 -17.996 2.402 1.00 94.31 205 GLU A N 1
ATOM 1596 C CA . GLU A 1 205 ? 4.956 -17.574 3.789 1.00 94.31 205 GLU A CA 1
ATOM 1597 C C . GLU A 1 205 ? 4.303 -16.188 3.870 1.00 94.31 205 GLU A C 1
ATOM 1599 O O . GLU A 1 205 ? 3.638 -15.862 4.854 1.00 94.31 205 GLU A O 1
ATOM 1604 N N . TYR A 1 206 ? 4.440 -15.372 2.820 1.00 95.75 206 TYR A N 1
ATOM 1605 C CA . TYR A 1 206 ? 3.768 -14.080 2.726 1.00 95.75 206 TYR A CA 1
ATOM 1606 C C . TYR A 1 206 ? 2.236 -14.206 2.799 1.00 95.75 206 TYR A C 1
ATOM 1608 O O . TYR A 1 206 ? 1.581 -13.322 3.366 1.00 95.75 206 TYR A O 1
ATOM 1616 N N . TYR A 1 207 ? 1.692 -15.305 2.258 1.00 95.12 207 TYR A N 1
ATOM 1617 C CA . TYR A 1 207 ? 0.262 -15.614 2.202 1.00 95.12 207 TYR A CA 1
ATOM 1618 C C . TYR A 1 207 ? -0.181 -16.627 3.265 1.00 95.12 207 TYR A C 1
ATOM 1620 O O . TYR A 1 207 ? -1.326 -16.573 3.712 1.00 95.12 207 TYR A O 1
ATOM 1628 N N . THR A 1 208 ? 0.704 -17.542 3.672 1.00 92.81 208 THR A N 1
ATOM 1629 C CA . THR A 1 208 ? 0.337 -18.735 4.457 1.00 92.81 208 THR A CA 1
ATOM 1630 C C . THR A 1 208 ? 0.847 -18.741 5.899 1.00 92.81 208 THR A C 1
ATOM 1632 O O . THR A 1 208 ? 0.628 -19.729 6.600 1.00 92.81 208 THR A O 1
ATOM 1635 N N . ALA A 1 209 ? 1.476 -17.660 6.381 1.00 92.50 209 ALA A N 1
ATOM 1636 C CA . ALA A 1 209 ? 1.988 -17.596 7.752 1.00 92.50 209 ALA A CA 1
ATOM 1637 C C . ALA A 1 209 ? 0.919 -18.026 8.798 1.00 92.50 209 ALA A C 1
ATOM 1639 O O . ALA A 1 209 ? -0.213 -17.515 8.778 1.00 92.50 209 ALA A O 1
ATOM 1640 N N . PRO A 1 210 ? 1.227 -18.970 9.716 1.00 87.50 210 PRO A N 1
ATOM 1641 C CA . PRO A 1 210 ? 0.237 -19.544 10.639 1.00 87.50 210 PRO A CA 1
ATOM 1642 C C . PRO A 1 210 ? -0.434 -18.515 11.558 1.00 87.50 210 PRO A C 1
ATOM 1644 O O . PRO A 1 210 ? -1.634 -18.591 11.847 1.00 87.50 210 PRO A O 1
ATOM 1647 N N . ASP A 1 211 ? 0.332 -17.519 11.986 1.00 89.38 211 ASP A N 1
ATOM 1648 C CA . ASP A 1 211 ? -0.070 -16.402 12.837 1.00 89.38 211 ASP A CA 1
ATOM 1649 C C . ASP A 1 211 ? -0.672 -15.230 12.044 1.00 89.38 211 ASP A C 1
ATOM 1651 O O . ASP A 1 211 ? -1.095 -14.239 12.638 1.00 89.38 211 ASP A O 1
ATOM 1655 N N . LEU A 1 212 ? -0.807 -15.343 10.715 1.00 94.81 212 LEU A N 1
ATOM 1656 C CA . LEU A 1 212 ? -1.377 -14.280 9.894 1.00 94.81 212 LEU A CA 1
ATOM 1657 C C . LEU A 1 212 ? -2.839 -14.032 10.272 1.00 94.81 212 LEU A C 1
ATOM 1659 O O . LEU A 1 212 ? -3.726 -14.866 10.037 1.00 94.81 212 LEU A O 1
ATOM 1663 N N . ARG A 1 213 ? -3.077 -12.858 10.853 1.00 95.94 213 ARG A N 1
ATOM 1664 C CA . ARG A 1 213 ? -4.390 -12.309 11.185 1.00 95.94 213 ARG A CA 1
ATOM 1665 C C . ARG A 1 213 ? -4.516 -10.941 10.537 1.00 95.94 213 ARG A C 1
ATOM 1667 O O . ARG A 1 213 ? -3.632 -10.094 10.676 1.00 95.94 213 ARG A O 1
ATOM 1674 N N . LEU A 1 214 ? -5.612 -10.748 9.819 1.00 97.88 214 LEU A N 1
ATOM 1675 C CA . LEU A 1 214 ? -5.837 -9.590 8.973 1.00 97.88 214 LEU A CA 1
ATOM 1676 C C . LEU A 1 214 ? -6.893 -8.676 9.584 1.00 97.88 214 LEU A C 1
ATOM 1678 O O . LEU A 1 214 ? -7.867 -9.132 10.193 1.00 97.88 214 LEU A O 1
ATOM 1682 N N . LEU A 1 215 ? -6.687 -7.380 9.387 1.00 98.38 215 LEU A N 1
ATOM 1683 C CA . LEU A 1 215 ? -7.693 -6.345 9.536 1.00 98.38 215 LEU A CA 1
ATOM 1684 C C . LEU A 1 215 ? -7.865 -5.653 8.186 1.00 98.38 215 LEU A C 1
ATOM 1686 O O . LEU A 1 215 ? -6.885 -5.264 7.558 1.00 98.38 215 LEU A O 1
ATOM 1690 N N . THR A 1 216 ? -9.103 -5.507 7.742 1.00 98.25 216 THR A N 1
ATOM 1691 C CA . THR A 1 216 ? -9.485 -4.819 6.504 1.00 98.25 216 THR A CA 1
ATOM 1692 C C . THR A 1 216 ? -10.448 -3.691 6.857 1.00 98.25 216 THR A C 1
ATOM 1694 O O . THR A 1 216 ? -11.073 -3.714 7.920 1.00 98.25 216 THR A O 1
ATOM 1697 N N . PHE A 1 217 ? -10.559 -2.682 6.000 1.00 98.19 217 PHE A N 1
ATOM 1698 C CA . PHE A 1 217 ? -11.455 -1.555 6.233 1.00 98.19 217 PHE A CA 1
ATOM 1699 C C . PHE A 1 217 ? -11.847 -0.878 4.927 1.00 98.19 217 PHE A C 1
ATOM 1701 O O . PHE A 1 217 ? -11.132 -0.998 3.931 1.00 98.19 217 PHE A O 1
ATOM 1708 N N . ASP A 1 218 ? -12.943 -0.127 4.969 1.00 97.25 218 ASP A N 1
ATOM 1709 C CA . ASP A 1 218 ? -13.412 0.656 3.831 1.00 97.25 218 ASP A CA 1
ATOM 1710 C C . ASP A 1 218 ? -13.040 2.134 3.950 1.00 97.25 218 ASP A C 1
ATOM 1712 O O . ASP A 1 218 ? -12.846 2.685 5.039 1.00 97.25 218 ASP A O 1
ATOM 1716 N N . LEU A 1 219 ? -12.963 2.784 2.788 1.00 95.94 219 LEU A N 1
ATOM 1717 C CA . LEU A 1 219 ? -12.768 4.221 2.658 1.00 95.94 219 LEU A CA 1
ATOM 1718 C C . LEU A 1 219 ? -13.998 4.866 2.033 1.00 95.94 219 LEU A C 1
ATOM 1720 O O . LEU A 1 219 ? -14.369 4.573 0.896 1.00 95.94 219 LEU A O 1
ATOM 1724 N N . GLN A 1 220 ? -14.561 5.833 2.741 1.00 93.88 220 GLN A N 1
ATOM 1725 C CA . GLN A 1 220 ? -15.486 6.801 2.178 1.00 93.88 220 GLN A CA 1
ATOM 1726 C C . GLN A 1 220 ? -14.701 7.806 1.336 1.00 93.88 220 GLN A C 1
ATOM 1728 O O . GLN A 1 220 ? -13.667 8.334 1.756 1.00 93.88 220 GLN A O 1
ATOM 1733 N N . GLN A 1 221 ? -15.178 8.040 0.120 1.00 90.62 221 GLN A N 1
ATOM 1734 C CA . GLN A 1 221 ? -14.517 8.895 -0.858 1.00 90.62 221 GLN A CA 1
ATOM 1735 C C . GLN A 1 221 ? -15.308 10.183 -1.028 1.00 90.62 221 GLN A C 1
ATOM 1737 O O . GLN A 1 221 ? -16.533 10.161 -1.158 1.00 90.62 221 GLN A O 1
ATOM 1742 N N . LEU A 1 222 ? -14.589 11.301 -1.102 1.00 91.12 222 LEU A N 1
ATOM 1743 C CA . LEU A 1 222 ? -15.190 12.557 -1.526 1.00 91.12 222 LEU A CA 1
ATOM 1744 C C . LEU A 1 222 ? -15.506 12.484 -3.017 1.00 91.12 222 LEU A C 1
ATOM 1746 O O . LEU A 1 222 ? -14.678 12.011 -3.800 1.00 91.12 222 LEU A O 1
ATOM 1750 N N . GLN A 1 223 ? -16.688 12.963 -3.390 1.00 86.69 223 GLN A N 1
ATOM 1751 C CA . GLN A 1 223 ? -17.109 13.057 -4.781 1.00 86.69 223 GLN A CA 1
ATOM 1752 C C . GLN A 1 223 ? -16.646 14.384 -5.370 1.00 86.69 223 GLN A C 1
ATOM 1754 O O . GLN A 1 223 ? -16.784 15.436 -4.748 1.00 86.69 223 GLN A O 1
ATOM 1759 N N . ALA A 1 224 ? -16.070 14.321 -6.563 1.00 82.12 224 ALA A N 1
ATOM 1760 C CA . ALA A 1 224 ? -15.673 15.506 -7.301 1.00 82.12 224 ALA A CA 1
ATOM 1761 C C . ALA A 1 224 ? -16.897 16.227 -7.876 1.00 82.12 224 ALA A C 1
ATOM 1763 O O . ALA A 1 224 ? -17.807 15.583 -8.400 1.00 82.12 224 ALA A O 1
ATOM 1764 N N . SER A 1 225 ? -16.898 17.559 -7.840 1.00 72.56 225 SER A N 1
ATOM 1765 C CA . SER A 1 225 ? -17.908 18.355 -8.538 1.00 72.56 225 SER A CA 1
ATOM 1766 C C . SER A 1 225 ? -17.656 18.374 -10.052 1.00 72.56 225 SER A C 1
ATOM 1768 O O . SER A 1 225 ? -16.531 18.208 -10.534 1.00 72.56 225 SER A O 1
ATOM 1770 N N . ALA A 1 226 ? -18.714 18.578 -10.839 1.00 69.38 226 ALA A N 1
ATOM 1771 C CA . ALA A 1 226 ? -18.579 18.774 -12.279 1.00 69.38 226 ALA A CA 1
ATOM 1772 C C . ALA A 1 226 ? -17.868 20.114 -12.581 1.00 69.38 226 ALA A C 1
ATOM 1774 O O . ALA A 1 226 ? -18.116 21.116 -11.918 1.00 69.38 226 ALA A O 1
ATOM 1775 N N . GLY A 1 227 ? -17.001 20.157 -13.603 1.00 65.12 227 GLY A N 1
ATOM 1776 C CA . GLY A 1 227 ? -16.472 21.422 -14.153 1.00 65.12 227 GLY A CA 1
ATOM 1777 C C . GLY A 1 227 ? -15.144 21.960 -13.587 1.00 65.12 227 GLY A C 1
ATOM 1778 O O . GLY A 1 227 ? -14.653 22.980 -14.061 1.00 65.12 227 GLY A O 1
ATOM 1779 N N . TRP A 1 228 ? -14.512 21.286 -12.629 1.00 67.56 228 TRP A N 1
ATOM 1780 C CA . TRP A 1 228 ? -13.226 21.653 -12.004 1.00 67.56 228 TRP A CA 1
ATOM 1781 C C . TRP A 1 228 ? -11.956 21.423 -12.865 1.00 67.56 228 TRP A C 1
ATOM 1783 O O . TRP A 1 228 ? -11.011 20.778 -12.434 1.00 67.56 228 TRP A O 1
ATOM 1793 N N . PHE A 1 229 ? -11.895 21.937 -14.097 1.00 72.56 229 PHE A N 1
ATOM 1794 C CA . PHE A 1 229 ? -10.809 21.635 -15.057 1.00 72.56 229 PHE A CA 1
ATOM 1795 C C . PHE A 1 229 ? -9.525 22.484 -14.937 1.00 72.56 229 PHE A C 1
ATOM 1797 O O . PHE A 1 229 ? -8.680 22.454 -15.844 1.00 72.56 229 PHE A O 1
ATOM 1804 N N . ASP A 1 230 ? -9.345 23.244 -13.858 1.00 83.44 230 ASP A N 1
ATOM 1805 C CA . ASP A 1 230 ? -8.104 23.975 -13.595 1.00 83.44 230 ASP A CA 1
ATOM 1806 C C . ASP A 1 230 ? -7.182 23.223 -12.623 1.00 83.44 230 ASP A C 1
ATOM 1808 O O . ASP A 1 230 ? -7.605 22.490 -11.733 1.00 83.44 230 ASP A O 1
ATOM 1812 N N . THR A 1 231 ? -5.875 23.394 -12.820 1.00 82.56 231 THR A N 1
ATOM 1813 C CA . THR A 1 231 ? -4.856 22.626 -12.090 1.00 82.56 231 THR A CA 1
ATOM 1814 C C . THR A 1 231 ? -4.911 22.871 -10.582 1.00 82.56 231 THR A C 1
ATOM 1816 O O . THR A 1 231 ? -4.668 21.941 -9.812 1.00 82.56 231 THR A O 1
ATOM 1819 N N . GLU A 1 232 ? -5.217 24.095 -10.150 1.00 81.50 232 GLU A N 1
ATOM 1820 C CA . GLU A 1 232 ? -5.158 24.466 -8.739 1.00 81.50 232 GLU A CA 1
ATOM 1821 C C . GLU A 1 232 ? -6.329 23.864 -7.963 1.00 81.50 232 GLU A C 1
ATOM 1823 O O . GLU A 1 232 ? -6.106 23.183 -6.960 1.00 81.50 232 GLU A O 1
ATOM 1828 N N . ARG A 1 233 ? -7.564 24.031 -8.454 1.00 83.44 233 ARG A N 1
ATOM 1829 C CA . ARG A 1 233 ? -8.759 23.455 -7.823 1.00 83.44 233 ARG A CA 1
ATOM 1830 C C . ARG A 1 233 ? -8.693 21.932 -7.779 1.00 83.44 233 ARG A C 1
ATOM 1832 O O . ARG A 1 233 ? -8.987 21.351 -6.734 1.00 83.44 233 ARG A O 1
ATOM 1839 N N . MET A 1 234 ? -8.230 21.287 -8.855 1.00 86.75 234 MET A N 1
ATOM 1840 C CA . MET A 1 234 ? -8.026 19.833 -8.856 1.00 86.75 234 MET A CA 1
ATOM 1841 C C . MET A 1 234 ? -7.007 19.397 -7.802 1.00 86.75 234 MET A C 1
ATOM 1843 O O . MET A 1 234 ? -7.257 18.445 -7.065 1.00 86.75 234 MET A O 1
ATOM 1847 N N . SER A 1 235 ? -5.889 20.119 -7.688 1.00 86.50 235 SER A N 1
ATOM 1848 C CA . SER A 1 235 ? -4.846 19.812 -6.702 1.00 86.50 235 SER A CA 1
ATOM 1849 C C . SER A 1 235 ? -5.358 19.981 -5.272 1.00 86.50 235 SER A C 1
ATOM 1851 O O . SER A 1 235 ? -5.148 19.098 -4.442 1.00 86.50 235 SER A O 1
ATOM 1853 N N . ARG A 1 236 ? -6.078 21.075 -4.983 1.00 85.94 236 ARG A N 1
ATOM 1854 C CA . ARG A 1 236 ? -6.665 21.332 -3.657 1.00 85.94 236 ARG A CA 1
ATOM 1855 C C . ARG A 1 236 ? -7.644 20.233 -3.255 1.00 85.94 236 ARG A C 1
ATOM 1857 O O . ARG A 1 236 ? -7.522 19.668 -2.168 1.00 85.94 236 ARG A O 1
ATOM 1864 N N . PHE A 1 237 ? -8.574 19.874 -4.138 1.00 89.50 237 PHE A N 1
ATOM 1865 C CA . PHE A 1 237 ? -9.518 18.803 -3.834 1.00 89.50 237 PHE A CA 1
ATOM 1866 C C . PHE A 1 237 ? -8.831 17.437 -3.763 1.00 89.50 237 PHE A C 1
ATOM 1868 O O . PHE A 1 237 ? -9.195 16.639 -2.908 1.00 89.50 237 PHE A O 1
ATOM 1875 N N . HIS A 1 238 ? -7.803 17.159 -4.570 1.00 91.56 238 HIS A N 1
ATOM 1876 C CA . HIS A 1 238 ? -7.033 15.923 -4.432 1.00 91.56 238 HIS A CA 1
ATOM 1877 C C . HIS A 1 238 ? -6.404 15.783 -3.047 1.00 91.56 238 HIS A C 1
ATOM 1879 O O . HIS A 1 238 ? -6.532 14.725 -2.429 1.00 91.56 238 HIS A O 1
ATOM 1885 N N . VAL A 1 239 ? -5.773 16.847 -2.544 1.00 91.25 239 VAL A N 1
ATOM 1886 C CA . VAL A 1 239 ? -5.198 16.867 -1.194 1.00 91.25 239 VAL A CA 1
ATOM 1887 C C . VAL A 1 239 ? -6.294 16.695 -0.141 1.00 91.25 239 VAL A C 1
ATOM 1889 O O . VAL A 1 239 ? -6.147 15.870 0.757 1.00 91.25 239 VAL A O 1
ATOM 1892 N N . ALA A 1 240 ? -7.429 17.387 -0.274 1.00 91.56 240 ALA A N 1
ATOM 1893 C CA . ALA A 1 240 ? -8.559 17.234 0.644 1.00 91.56 240 ALA A CA 1
ATOM 1894 C C . ALA A 1 240 ? -9.143 15.806 0.636 1.00 91.56 240 ALA A C 1
ATOM 1896 O O . ALA A 1 240 ? -9.392 15.231 1.696 1.00 91.56 240 ALA A O 1
ATOM 1897 N N . ALA A 1 241 ? -9.316 15.209 -0.546 1.00 94.12 241 ALA A N 1
ATOM 1898 C CA . ALA A 1 241 ? -9.827 13.855 -0.726 1.00 94.12 241 ALA A CA 1
ATOM 1899 C C . ALA A 1 241 ? -8.853 12.791 -0.202 1.00 94.12 241 ALA A C 1
ATOM 1901 O O . ALA A 1 241 ? -9.291 11.801 0.387 1.00 94.12 241 ALA A O 1
ATOM 1902 N N . LEU A 1 242 ? -7.540 12.978 -0.373 1.00 95.12 242 LEU A N 1
ATOM 1903 C CA . LEU A 1 242 ? -6.541 12.089 0.223 1.00 95.12 242 LEU A CA 1
ATOM 1904 C C . LEU A 1 242 ? -6.471 12.244 1.742 1.00 95.12 242 LEU A C 1
ATOM 1906 O O . LEU A 1 242 ? -6.466 11.230 2.434 1.00 95.12 242 LEU A O 1
ATOM 1910 N N . ASN A 1 243 ? -6.491 13.469 2.274 1.00 95.88 243 ASN A N 1
ATOM 1911 C CA . ASN A 1 243 ? -6.541 13.704 3.720 1.00 95.88 243 ASN A CA 1
ATOM 1912 C C . ASN A 1 243 ? -7.785 13.052 4.343 1.00 95.88 243 ASN A C 1
ATOM 1914 O O . ASN A 1 243 ? -7.679 12.396 5.373 1.00 95.88 243 ASN A O 1
ATOM 1918 N N . HIS A 1 244 ? -8.951 13.151 3.694 1.00 96.06 244 HIS A N 1
ATOM 1919 C CA . HIS A 1 244 ? -10.178 12.491 4.154 1.00 96.06 244 HIS A CA 1
ATOM 1920 C C . HIS A 1 244 ? -10.042 10.960 4.224 1.00 96.06 244 HIS A C 1
ATOM 1922 O O . HIS A 1 244 ? -10.503 10.338 5.181 1.00 96.06 244 HIS A O 1
ATOM 1928 N N . GLN A 1 245 ? -9.387 10.343 3.239 1.00 97.62 245 GLN A N 1
ATOM 1929 C CA . GLN A 1 245 ? -9.129 8.899 3.239 1.00 97.62 245 GLN A CA 1
ATOM 1930 C C . GLN A 1 245 ? -8.075 8.504 4.288 1.00 97.62 245 GLN A C 1
ATOM 1932 O O . GLN A 1 245 ? -8.255 7.537 5.026 1.00 97.62 245 GLN A O 1
ATOM 1937 N N . LEU A 1 246 ? -6.994 9.280 4.411 1.00 98.06 246 LEU A N 1
ATOM 1938 C CA . LEU A 1 246 ? -5.943 9.070 5.410 1.00 98.06 246 LEU A CA 1
ATOM 1939 C C . LEU A 1 246 ? -6.474 9.181 6.844 1.00 98.06 246 LEU A C 1
ATOM 1941 O O . LEU A 1 246 ? -6.082 8.392 7.699 1.00 98.06 246 LEU A O 1
ATOM 1945 N N . GLN A 1 247 ? -7.405 10.101 7.096 1.00 97.69 247 GLN A N 1
ATOM 1946 C CA . GLN A 1 247 ? -8.070 10.254 8.393 1.00 97.69 247 GLN A CA 1
ATOM 1947 C C . GLN A 1 247 ? -8.936 9.051 8.767 1.00 97.69 247 GLN A C 1
ATOM 1949 O O . GLN A 1 247 ? -9.081 8.753 9.947 1.00 97.69 247 GLN A O 1
ATOM 1954 N N . GLN A 1 248 ? -9.487 8.325 7.795 1.00 97.69 248 GLN A N 1
ATOM 1955 C CA . GLN A 1 248 ? -10.182 7.061 8.058 1.00 97.69 248 GLN A CA 1
ATOM 1956 C C . GLN A 1 248 ? -9.182 5.929 8.320 1.00 97.69 248 GLN A C 1
ATOM 1958 O O . GLN A 1 248 ? -9.342 5.169 9.278 1.00 97.69 248 GLN A O 1
ATOM 1963 N N . ALA A 1 249 ? -8.108 5.866 7.525 1.00 98.25 249 ALA A N 1
ATOM 1964 C CA . ALA A 1 249 ? -7.020 4.908 7.709 1.00 98.25 249 ALA A CA 1
ATOM 1965 C C . ALA A 1 249 ? -6.305 5.072 9.062 1.00 98.25 249 ALA A C 1
ATOM 1967 O O . ALA A 1 249 ? -5.872 4.076 9.639 1.00 98.25 249 ALA A O 1
ATOM 1968 N N . TYR A 1 250 ? -6.242 6.293 9.608 1.00 98.50 250 TYR A N 1
ATOM 1969 C CA . TYR A 1 250 ? -5.743 6.569 10.959 1.00 98.50 250 TYR A CA 1
ATOM 1970 C C . TYR A 1 250 ? -6.449 5.712 12.015 1.00 98.50 250 TYR A C 1
ATOM 1972 O O . TYR A 1 250 ? -5.786 5.125 12.865 1.00 98.50 250 TYR A O 1
ATOM 1980 N N . PHE A 1 251 ? -7.776 5.581 11.960 1.00 98.62 251 PHE A N 1
ATOM 1981 C CA . PHE A 1 251 ? -8.501 4.763 12.936 1.00 98.62 251 PHE A CA 1
ATOM 1982 C C . PHE A 1 251 ? -8.319 3.268 12.671 1.00 98.62 251 PHE A C 1
ATOM 1984 O O . PHE A 1 251 ? -8.148 2.501 13.613 1.00 98.62 251 PHE A O 1
ATOM 1991 N N . ALA A 1 252 ? -8.291 2.841 11.405 1.00 98.56 252 ALA A N 1
ATOM 1992 C CA . ALA A 1 252 ? -8.077 1.433 11.066 1.00 98.56 252 ALA A CA 1
ATOM 1993 C C . ALA A 1 252 ? -6.696 0.933 11.518 1.00 98.56 252 ALA A C 1
ATOM 1995 O O . ALA A 1 252 ? -6.581 -0.159 12.075 1.00 98.56 252 ALA A O 1
ATOM 1996 N N . LEU A 1 253 ? -5.658 1.756 11.346 1.00 98.50 253 LEU A N 1
ATOM 1997 C CA . LEU A 1 253 ? -4.309 1.465 11.823 1.00 98.50 253 LEU A CA 1
ATOM 1998 C C . LEU A 1 253 ? -4.239 1.412 13.358 1.00 98.50 253 LEU A C 1
ATOM 2000 O O . LEU A 1 253 ? -3.525 0.568 13.896 1.00 98.50 253 LEU A O 1
ATOM 2004 N N . ALA A 1 254 ? -5.030 2.226 14.063 1.00 98.44 254 ALA A N 1
ATOM 2005 C CA . ALA A 1 254 ? -5.103 2.189 15.520 1.00 98.44 254 ALA A CA 1
ATOM 2006 C C . ALA A 1 254 ? -5.766 0.893 15.997 1.00 98.44 254 ALA A C 1
ATOM 2008 O O . ALA A 1 254 ? -5.237 0.229 16.883 1.00 98.44 254 ALA A O 1
ATOM 2009 N N . VAL A 1 255 ? -6.872 0.475 15.369 1.00 98.62 255 VAL A N 1
ATOM 2010 C CA . VAL A 1 255 ? -7.506 -0.816 15.686 1.00 98.62 255 VAL A CA 1
ATOM 2011 C C . VAL A 1 255 ? -6.570 -1.982 15.357 1.00 98.62 255 VAL A C 1
ATOM 2013 O O . VAL A 1 255 ? -6.458 -2.910 16.155 1.00 98.62 255 VAL A O 1
ATOM 2016 N N . ALA A 1 256 ? -5.843 -1.930 14.236 1.00 98.44 256 ALA A N 1
ATOM 2017 C CA . ALA A 1 256 ? -4.847 -2.948 13.896 1.00 98.44 256 ALA A CA 1
ATOM 2018 C C . ALA A 1 256 ? -3.718 -3.016 14.933 1.00 98.44 256 ALA A C 1
ATOM 2020 O O . ALA A 1 256 ? -3.297 -4.113 15.298 1.00 98.44 256 ALA A O 1
ATOM 2021 N N . LEU A 1 257 ? -3.279 -1.864 15.454 1.00 98.25 257 LEU A N 1
ATOM 2022 C CA . LEU A 1 257 ? -2.302 -1.795 16.536 1.00 98.25 257 LEU A CA 1
ATOM 2023 C C . LEU A 1 257 ? -2.863 -2.397 17.823 1.00 98.25 257 LEU A C 1
ATOM 2025 O O . LEU A 1 257 ? -2.195 -3.233 18.417 1.00 98.25 257 LEU A O 1
ATOM 2029 N N . ILE A 1 258 ? -4.087 -2.043 18.223 1.00 98.12 258 ILE A N 1
ATOM 2030 C CA . ILE A 1 258 ? -4.748 -2.600 19.415 1.00 98.12 258 ILE A CA 1
ATOM 2031 C C . ILE A 1 258 ? -4.846 -4.127 19.315 1.00 98.12 258 ILE A C 1
ATOM 2033 O O . ILE A 1 258 ? -4.524 -4.826 20.273 1.00 98.12 258 ILE A O 1
ATOM 2037 N N . ALA A 1 259 ? -5.219 -4.636 18.139 1.00 97.12 259 ALA A N 1
ATOM 2038 C CA . ALA A 1 259 ? -5.399 -6.059 17.863 1.00 97.12 259 ALA A CA 1
ATOM 2039 C C . ALA A 1 259 ? -4.098 -6.835 17.600 1.00 97.12 259 ALA A C 1
ATOM 2041 O O . ALA A 1 259 ? -4.147 -8.055 17.464 1.00 97.12 259 ALA A O 1
ATOM 2042 N N . ASN A 1 260 ? -2.972 -6.135 17.421 1.00 97.06 260 ASN A N 1
ATOM 2043 C CA . ASN A 1 260 ? -1.727 -6.681 16.872 1.00 97.06 260 ASN A CA 1
ATOM 2044 C C . ASN A 1 260 ? -1.939 -7.473 15.560 1.00 97.06 260 ASN A C 1
ATOM 2046 O O . ASN A 1 260 ? -1.445 -8.588 15.392 1.00 97.06 260 ASN A O 1
ATOM 2050 N N . ARG A 1 261 ? -2.728 -6.913 14.633 1.00 97.62 261 ARG A N 1
ATOM 2051 C CA . ARG A 1 261 ? -3.082 -7.543 13.348 1.00 97.62 261 ARG A CA 1
ATOM 2052 C C . ARG A 1 261 ? -2.375 -6.871 12.181 1.00 97.62 261 ARG A C 1
ATOM 2054 O O . ARG A 1 261 ? -2.100 -5.675 12.210 1.00 97.62 261 ARG A O 1
ATOM 2061 N N . THR A 1 262 ? -2.143 -7.633 11.115 1.00 98.12 262 THR A N 1
ATOM 2062 C CA . THR A 1 262 ? -1.669 -7.086 9.838 1.00 98.12 262 THR A CA 1
ATOM 2063 C C . THR A 1 262 ? -2.808 -6.333 9.150 1.00 98.12 262 THR A C 1
ATOM 2065 O O . THR A 1 262 ? -3.904 -6.868 8.986 1.00 98.12 262 THR A O 1
ATOM 2068 N N . LEU A 1 263 ? -2.556 -5.094 8.733 1.00 98.38 263 LEU A N 1
ATOM 2069 C CA . LEU A 1 263 ? -3.543 -4.233 8.087 1.00 98.38 263 LEU A CA 1
ATOM 2070 C C . LEU A 1 263 ? -3.505 -4.405 6.564 1.00 98.38 263 LEU A C 1
ATOM 2072 O O . LEU A 1 263 ? -2.498 -4.105 5.923 1.00 98.38 263 LEU A O 1
ATOM 2076 N N . VAL A 1 264 ? -4.612 -4.837 5.971 1.00 98.25 264 VAL A N 1
ATOM 2077 C CA . VAL A 1 264 ? -4.809 -4.819 4.518 1.00 98.25 264 VAL A CA 1
ATOM 2078 C C . VAL A 1 264 ? -5.306 -3.430 4.129 1.00 98.25 264 VAL A C 1
ATOM 2080 O O . VAL A 1 264 ? -6.390 -3.008 4.532 1.00 98.25 264 VAL A O 1
ATOM 2083 N N . MET A 1 265 ? -4.487 -2.705 3.374 1.00 97.38 265 MET A N 1
ATOM 2084 C CA . MET A 1 265 ? -4.799 -1.364 2.897 1.00 97.38 265 MET A CA 1
ATOM 2085 C C . MET A 1 265 ? -5.847 -1.426 1.781 1.00 97.38 265 MET A C 1
ATOM 2087 O O . MET A 1 265 ? -5.677 -2.211 0.853 1.00 97.38 265 MET A O 1
ATOM 2091 N N . PRO A 1 266 ? -6.896 -0.593 1.812 1.00 96.88 266 PRO A N 1
ATOM 2092 C CA . PRO A 1 266 ? -7.873 -0.501 0.739 1.00 96.88 266 PRO A CA 1
ATOM 2093 C C . PRO A 1 266 ? -7.330 0.302 -0.446 1.00 96.88 266 PRO A C 1
ATOM 2095 O O . PRO A 1 266 ? -6.266 0.927 -0.393 1.00 96.88 266 PRO A O 1
ATOM 2098 N N . ARG A 1 267 ? -8.109 0.320 -1.529 1.00 95.12 267 ARG A N 1
ATOM 2099 C CA . ARG A 1 267 ? -7.854 1.176 -2.690 1.00 95.12 267 ARG A CA 1
ATOM 2100 C C . ARG A 1 267 ? -8.092 2.638 -2.314 1.00 95.12 267 ARG A C 1
ATOM 2102 O O . ARG A 1 267 ? -9.236 3.075 -2.188 1.00 95.12 267 ARG A O 1
ATOM 2109 N N . PHE A 1 268 ? -7.013 3.401 -2.171 1.00 96.31 268 PHE A N 1
ATOM 2110 C CA . PHE A 1 268 ? -7.096 4.857 -2.115 1.00 96.31 268 PHE A CA 1
ATOM 2111 C C . PHE A 1 268 ? -7.437 5.404 -3.502 1.00 96.31 268 PHE A C 1
ATOM 2113 O O . PHE A 1 268 ? -6.957 4.896 -4.512 1.00 96.31 268 PHE A O 1
ATOM 2120 N N . LYS A 1 269 ? -8.239 6.464 -3.560 1.00 94.88 269 LYS A N 1
ATOM 2121 C CA . LYS A 1 269 ? -8.595 7.146 -4.806 1.00 94.88 269 LYS A CA 1
ATOM 2122 C C . LYS A 1 269 ? -7.839 8.447 -4.978 1.00 94.88 269 LYS A C 1
ATOM 2124 O O . LYS A 1 269 ? -7.846 9.309 -4.094 1.00 94.88 269 LYS A O 1
ATOM 2129 N N . CYS A 1 270 ? -7.230 8.583 -6.150 1.00 91.94 270 CYS A N 1
ATOM 2130 C CA . CYS A 1 270 ? -6.438 9.729 -6.552 1.00 91.94 270 CYS A CA 1
ATOM 2131 C C . CYS A 1 270 ? -7.173 10.527 -7.621 1.00 91.94 270 CYS A C 1
ATOM 2133 O O . CYS A 1 270 ? -7.781 9.988 -8.545 1.00 91.94 270 CYS A O 1
ATOM 2135 N N . TYR A 1 271 ? -7.054 11.841 -7.488 1.00 91.62 271 TYR A N 1
ATOM 2136 C CA . TYR A 1 271 ? -7.576 12.830 -8.424 1.00 91.62 271 TYR A CA 1
ATOM 2137 C C . TYR A 1 271 ? -6.453 13.598 -9.121 1.00 91.62 271 TYR A C 1
ATOM 2139 O O . TYR A 1 271 ? -6.723 14.377 -10.029 1.00 91.62 271 TYR A O 1
ATOM 2147 N N . CYS A 1 272 ? -5.205 13.349 -8.711 1.00 89.00 272 CYS A N 1
ATOM 2148 C CA . CYS A 1 272 ? -4.005 13.836 -9.359 1.00 89.00 272 CYS A CA 1
ATOM 2149 C C . CYS A 1 272 ? -2.923 12.759 -9.376 1.00 89.00 272 CYS A C 1
ATOM 2151 O O . CYS A 1 272 ? -2.786 11.981 -8.432 1.00 89.00 272 CYS A O 1
ATOM 2153 N N . ALA A 1 273 ? -2.154 12.722 -10.461 1.00 86.44 273 ALA A N 1
ATOM 2154 C CA . ALA A 1 273 ? -0.979 11.874 -10.596 1.00 86.44 273 ALA A CA 1
ATOM 2155 C C . ALA A 1 273 ? 0.200 12.465 -9.818 1.00 86.44 273 ALA A C 1
ATOM 2157 O O . ALA A 1 273 ? 0.512 13.644 -9.955 1.00 86.44 273 ALA A O 1
ATOM 2158 N N . LYS A 1 274 ? 0.872 11.655 -9.003 1.00 83.12 274 LYS A N 1
ATOM 2159 C CA . LYS A 1 274 ? 2.077 12.092 -8.299 1.00 83.12 274 LYS A CA 1
ATOM 2160 C C . LYS A 1 274 ? 3.290 11.967 -9.213 1.00 83.12 274 LYS A C 1
ATOM 2162 O O . LYS A 1 274 ? 3.554 10.887 -9.731 1.00 83.12 274 LYS A O 1
ATOM 2167 N N . ASN A 1 275 ? 4.078 13.025 -9.355 1.00 77.00 275 ASN A N 1
ATOM 2168 C CA . ASN A 1 275 ? 5.332 13.007 -10.111 1.00 77.00 275 ASN A CA 1
ATOM 2169 C C . ASN A 1 275 ? 6.372 13.967 -9.500 1.00 77.00 275 ASN A C 1
ATOM 2171 O O . ASN A 1 275 ? 6.095 14.706 -8.558 1.00 77.00 275 ASN A O 1
ATOM 2175 N N . TRP A 1 276 ? 7.603 13.925 -10.021 1.00 71.44 276 TRP A N 1
ATOM 2176 C CA . TRP A 1 276 ? 8.718 14.785 -9.589 1.00 71.44 276 TRP A CA 1
ATOM 2177 C C . TRP A 1 276 ? 8.794 16.127 -10.344 1.00 71.44 276 TRP A C 1
ATOM 2179 O O . TRP A 1 276 ? 9.819 16.805 -10.309 1.00 71.44 276 TRP A O 1
ATOM 2189 N N . TYR A 1 277 ? 7.740 16.500 -11.066 1.00 69.25 277 TYR A N 1
ATOM 2190 C CA . TYR A 1 277 ? 7.628 17.756 -11.809 1.00 69.25 277 TYR A CA 1
ATOM 2191 C C . TYR A 1 277 ? 6.186 18.252 -11.765 1.00 69.25 277 TYR A C 1
ATOM 2193 O O . TYR A 1 277 ? 5.337 17.657 -11.118 1.00 69.25 277 TYR A O 1
ATOM 2201 N N . ARG A 1 278 ? 5.883 19.366 -12.424 1.00 70.50 278 ARG A N 1
ATOM 2202 C CA . ARG A 1 278 ? 4.525 19.909 -12.440 1.00 70.50 278 ARG A CA 1
ATOM 2203 C C . ARG A 1 278 ? 3.541 18.955 -13.132 1.00 70.50 278 ARG A C 1
ATOM 2205 O O . ARG A 1 278 ? 3.784 18.528 -14.259 1.00 70.50 278 ARG A O 1
ATOM 2212 N N . THR A 1 279 ? 2.390 18.701 -12.510 1.00 77.00 279 THR A N 1
ATOM 2213 C CA . THR A 1 279 ? 1.208 18.173 -13.210 1.00 77.00 279 THR A CA 1
ATOM 2214 C C . THR A 1 279 ? 0.379 19.297 -13.817 1.00 77.00 279 THR A C 1
ATOM 2216 O O . THR A 1 279 ? 0.196 20.341 -13.189 1.00 77.00 279 THR A O 1
ATOM 2219 N N . LEU A 1 280 ? -0.189 19.071 -15.001 1.00 79.19 280 LEU A N 1
ATOM 2220 C CA . LEU A 1 280 ? -1.169 19.971 -15.615 1.00 79.19 280 LEU A CA 1
ATOM 2221 C C . LEU A 1 280 ? -2.537 19.303 -15.572 1.00 79.19 280 LEU A C 1
ATOM 2223 O O . LEU A 1 280 ? -2.676 18.163 -16.010 1.00 79.19 280 LEU A O 1
ATOM 2227 N N . ARG A 1 281 ? -3.540 19.991 -15.010 1.00 84.69 281 ARG A N 1
ATOM 2228 C CA . ARG A 1 281 ? -4.877 19.416 -14.759 1.00 84.69 281 ARG A CA 1
ATOM 2229 C C . ARG A 1 281 ? -4.782 18.047 -14.088 1.00 84.69 281 ARG A C 1
ATOM 2231 O O . ARG A 1 281 ? -5.451 17.091 -14.485 1.00 84.69 281 ARG A O 1
ATOM 2238 N N . CYS A 1 282 ? -3.869 17.967 -13.117 1.00 85.69 282 CYS A N 1
ATOM 2239 C CA . CYS A 1 282 ? -3.637 16.789 -12.299 1.00 85.69 282 CYS A CA 1
ATOM 2240 C C . CYS A 1 282 ? -3.195 15.523 -13.047 1.00 85.69 282 CYS A C 1
ATOM 2242 O O . CYS A 1 282 ? -3.239 14.422 -12.503 1.00 85.69 282 CYS A O 1
ATOM 2244 N N . ARG A 1 283 ? -2.694 15.683 -14.272 1.00 84.94 283 ARG A N 1
ATOM 2245 C CA . ARG A 1 283 ? -2.098 14.616 -15.071 1.00 84.94 283 ARG A CA 1
ATOM 2246 C C . ARG A 1 283 ? -0.611 14.845 -15.249 1.00 84.94 283 ARG A C 1
ATOM 2248 O O . ARG A 1 283 ? -0.113 15.973 -15.139 1.00 84.94 283 ARG A O 1
ATOM 2255 N N . ILE A 1 284 ? 0.085 13.759 -15.552 1.00 78.06 284 ILE A N 1
ATOM 2256 C CA . ILE A 1 284 ? 1.457 13.838 -16.031 1.00 78.06 284 ILE A CA 1
ATOM 2257 C C . ILE A 1 284 ? 1.452 14.571 -17.390 1.00 78.06 284 ILE A C 1
ATOM 2259 O O . ILE A 1 284 ? 0.433 14.621 -18.081 1.00 78.06 284 ILE A O 1
ATOM 2263 N N . PHE A 1 285 ? 2.550 15.233 -17.756 1.00 74.06 285 PHE A N 1
ATOM 2264 C CA . PHE A 1 285 ? 2.594 16.036 -18.978 1.00 74.06 285 PHE A CA 1
ATOM 2265 C C . PHE A 1 285 ? 2.211 15.204 -20.214 1.00 74.06 285 PHE A C 1
ATOM 2267 O O . PHE A 1 285 ? 2.782 14.143 -20.450 1.00 74.06 285 PHE A O 1
ATOM 2274 N N . ASN A 1 286 ? 1.264 15.723 -21.005 1.00 71.56 286 ASN A N 1
ATOM 2275 C CA . ASN A 1 286 ? 0.725 15.101 -22.221 1.00 71.56 286 ASN A CA 1
ATOM 2276 C C . ASN A 1 286 ? -0.039 13.774 -22.017 1.00 71.56 286 ASN A C 1
ATOM 2278 O O . ASN A 1 286 ? -0.327 13.078 -22.990 1.00 71.56 286 ASN A O 1
ATOM 2282 N N . ASP A 1 287 ? -0.416 13.444 -20.781 1.00 77.75 287 ASP A N 1
ATOM 2283 C CA . ASP A 1 287 ? -1.384 12.386 -20.504 1.00 77.75 287 ASP A CA 1
ATOM 2284 C C . ASP A 1 287 ? -2.813 12.927 -20.674 1.00 77.75 287 ASP A C 1
ATOM 2286 O O . ASP A 1 287 ? -3.236 13.865 -19.995 1.00 77.75 287 ASP A O 1
ATOM 2290 N N . TRP A 1 288 ? -3.556 12.314 -21.593 1.00 73.50 288 TRP A N 1
ATOM 2291 C CA . TRP A 1 288 ? -4.970 12.598 -21.864 1.00 73.50 288 TRP A CA 1
ATOM 2292 C C . TRP A 1 288 ? -5.876 11.402 -21.552 1.00 73.50 288 TRP A C 1
ATOM 2294 O O . TRP A 1 288 ? -7.098 11.517 -21.644 1.00 73.50 288 TRP A O 1
ATOM 2304 N N . ALA A 1 289 ? -5.284 10.255 -21.216 1.00 77.38 289 ALA A N 1
ATOM 2305 C CA . ALA A 1 289 ? -5.988 8.991 -21.043 1.00 77.38 289 ALA A CA 1
ATOM 2306 C C . ALA A 1 289 ? -6.454 8.794 -19.599 1.00 77.38 289 ALA A C 1
ATOM 2308 O O . ALA A 1 289 ? -7.490 8.163 -19.376 1.00 77.38 289 ALA A O 1
ATOM 2309 N N . THR A 1 290 ? -5.729 9.351 -18.622 1.00 80.88 290 THR A N 1
ATOM 2310 C CA . THR A 1 290 ? -6.098 9.216 -17.211 1.00 80.88 290 THR A CA 1
ATOM 2311 C C . THR A 1 290 ? -7.473 9.816 -16.937 1.00 80.88 290 THR A C 1
ATOM 2313 O O . THR A 1 290 ? -7.754 10.995 -17.204 1.00 80.88 290 THR A O 1
ATOM 2316 N N . GLN A 1 291 ? -8.321 8.980 -16.348 1.00 83.50 291 GLN A N 1
ATOM 2317 C CA . GLN A 1 291 ? -9.642 9.333 -15.851 1.00 83.50 291 GLN A CA 1
ATOM 2318 C C . GLN A 1 291 ? -9.609 9.377 -14.328 1.00 83.50 291 GLN A C 1
ATOM 2320 O O . GLN A 1 291 ? -8.877 8.618 -13.696 1.00 83.50 291 GLN A O 1
ATOM 2325 N N . PHE A 1 292 ? -10.400 10.275 -13.748 1.00 86.38 292 PHE A N 1
ATOM 2326 C CA . PHE A 1 292 ? -10.463 10.462 -12.304 1.00 86.38 292 PHE A CA 1
ATOM 2327 C C . PHE A 1 292 ? -11.832 10.036 -11.752 1.00 86.38 292 PHE A C 1
ATOM 2329 O O . PHE A 1 292 ? -12.837 10.269 -12.426 1.00 86.38 292 PHE A O 1
ATOM 2336 N N . PRO A 1 293 ? -11.881 9.490 -10.525 1.00 91.62 293 PRO A N 1
ATOM 2337 C CA . PRO A 1 293 ? -10.724 9.037 -9.751 1.00 91.62 293 PRO A CA 1
ATOM 2338 C C . PRO A 1 293 ? -10.086 7.767 -10.340 1.00 91.62 293 PRO A C 1
ATOM 2340 O O . PRO A 1 293 ? -10.774 6.940 -10.933 1.00 91.62 293 PRO A O 1
ATOM 2343 N N . PHE A 1 294 ? -8.784 7.582 -10.118 1.00 89.75 294 PHE A N 1
ATOM 2344 C CA . PHE A 1 294 ? -8.087 6.310 -10.358 1.00 89.75 294 PHE A CA 1
ATOM 2345 C C . PHE A 1 294 ? -7.574 5.721 -9.036 1.00 89.75 294 PHE A C 1
ATOM 2347 O O . PHE A 1 294 ? -7.514 6.424 -8.022 1.00 89.75 294 PHE A O 1
ATOM 2354 N N . ASP A 1 295 ? -7.225 4.434 -9.031 1.00 91.31 295 ASP A N 1
ATOM 2355 C CA . ASP A 1 295 ? -6.611 3.785 -7.867 1.00 91.31 295 ASP A CA 1
ATOM 2356 C C . ASP A 1 295 ? -5.199 4.334 -7.641 1.00 91.31 295 ASP A C 1
ATOM 2358 O O . ASP A 1 295 ? -4.321 4.205 -8.494 1.00 91.31 295 ASP A O 1
ATOM 2362 N N . CYS A 1 296 ? -4.972 4.963 -6.491 1.00 90.88 296 CYS A N 1
ATOM 2363 C CA . CYS A 1 296 ? -3.648 5.427 -6.111 1.00 90.88 296 CYS A CA 1
ATOM 2364 C C . CYS A 1 296 ? -2.716 4.232 -5.894 1.00 90.88 296 CYS A C 1
ATOM 2366 O O . CYS A 1 296 ? -3.047 3.363 -5.081 1.00 90.88 296 CYS A O 1
ATOM 2368 N N . PRO A 1 297 ? -1.493 4.258 -6.447 1.00 91.31 297 PRO A N 1
ATOM 2369 C CA . PRO A 1 297 ? -0.409 3.467 -5.885 1.00 91.31 297 PRO A CA 1
ATOM 2370 C C . PRO A 1 297 ? -0.230 3.839 -4.410 1.00 91.31 297 PRO A C 1
ATOM 2372 O O . PRO A 1 297 ? -0.186 5.036 -4.089 1.00 91.31 297 PRO A O 1
ATOM 2375 N N . LEU A 1 298 ? -0.081 2.873 -3.499 1.00 93.19 298 LEU A N 1
ATOM 2376 C CA . LEU A 1 298 ? 0.051 3.191 -2.068 1.00 93.19 298 LEU A CA 1
ATOM 2377 C C . LEU A 1 298 ? 1.266 4.090 -1.786 1.00 93.19 298 LEU A C 1
ATOM 2379 O O . LEU A 1 298 ? 1.212 4.943 -0.902 1.00 93.19 298 LEU A O 1
ATOM 2383 N N . SER A 1 299 ? 2.330 3.988 -2.589 1.00 90.75 299 SER A N 1
ATOM 2384 C CA . SER A 1 299 ? 3.517 4.863 -2.534 1.00 90.75 299 SER A CA 1
ATOM 2385 C C . SER A 1 299 ? 3.234 6.338 -2.861 1.00 90.75 299 SER A C 1
ATOM 2387 O O . SER A 1 299 ? 3.997 7.242 -2.484 1.00 90.75 299 SER A O 1
ATOM 2389 N N . SER A 1 300 ? 2.110 6.608 -3.527 1.00 90.44 300 SER A N 1
ATOM 2390 C CA . SER A 1 300 ? 1.625 7.961 -3.792 1.00 90.44 300 SER A CA 1
ATOM 2391 C C . SER A 1 300 ? 0.867 8.574 -2.622 1.00 90.44 300 SER A C 1
ATOM 2393 O O . SER A 1 300 ? 0.679 9.787 -2.619 1.00 90.44 300 SER A O 1
ATOM 2395 N N . VAL A 1 301 ? 0.516 7.780 -1.608 1.00 93.19 301 VAL A N 1
ATOM 2396 C CA . VAL A 1 301 ? -0.274 8.211 -0.444 1.00 93.19 301 VAL A CA 1
ATOM 2397 C C . VAL A 1 301 ? 0.534 8.093 0.853 1.00 93.19 301 VAL A C 1
ATOM 2399 O O . VAL A 1 301 ? 0.559 9.012 1.674 1.00 93.19 301 VAL A O 1
ATOM 2402 N N . LEU A 1 302 ? 1.273 6.997 1.012 1.00 94.62 302 LEU A N 1
ATOM 2403 C CA . LEU A 1 302 ? 2.062 6.672 2.194 1.00 94.62 302 LEU A CA 1
ATOM 2404 C C . LEU A 1 302 ? 3.516 6.349 1.825 1.00 94.62 302 LEU A C 1
ATOM 2406 O O . LEU A 1 302 ? 3.865 5.973 0.707 1.00 94.62 302 LEU A O 1
ATOM 2410 N N . ARG A 1 303 ? 4.405 6.490 2.801 1.00 93.94 303 ARG A N 1
ATOM 2411 C CA . ARG A 1 303 ? 5.827 6.162 2.717 1.00 93.94 303 ARG A CA 1
ATOM 2412 C C . ARG A 1 303 ? 6.005 4.661 2.906 1.00 93.94 303 ARG A C 1
ATOM 2414 O O . ARG A 1 303 ? 6.317 4.190 3.997 1.00 93.94 303 ARG A O 1
ATOM 2421 N N . VAL A 1 304 ? 5.846 3.919 1.816 1.00 93.12 304 VAL A N 1
ATOM 2422 C CA . VAL A 1 304 ? 5.868 2.446 1.794 1.00 93.12 304 VAL A CA 1
ATOM 2423 C C . VAL A 1 304 ? 7.123 1.849 2.435 1.00 93.12 304 VAL A C 1
ATOM 2425 O O . VAL A 1 304 ? 7.020 0.858 3.148 1.00 93.12 304 VAL A O 1
ATOM 2428 N N . LYS A 1 305 ? 8.299 2.475 2.281 1.00 91.62 305 LYS A N 1
ATOM 2429 C CA . LYS A 1 305 ? 9.524 2.019 2.962 1.00 91.62 305 LYS A CA 1
ATOM 2430 C C . LYS A 1 305 ? 9.364 1.940 4.488 1.00 91.62 305 LYS A C 1
ATOM 2432 O O . LYS A 1 305 ? 9.845 0.991 5.094 1.00 91.62 305 LYS A O 1
ATOM 2437 N N . ARG A 1 306 ? 8.669 2.906 5.103 1.00 93.12 306 ARG A N 1
ATOM 2438 C CA . ARG A 1 306 ? 8.371 2.894 6.547 1.00 93.12 306 ARG A CA 1
ATOM 2439 C C . ARG A 1 306 ? 7.288 1.876 6.883 1.00 93.12 306 ARG A C 1
ATOM 2441 O O . ARG A 1 306 ? 7.455 1.113 7.822 1.00 93.12 306 ARG A O 1
ATOM 2448 N N . LEU A 1 307 ? 6.222 1.811 6.083 1.00 93.75 307 LEU A N 1
ATOM 2449 C CA . LEU A 1 307 ? 5.160 0.814 6.274 1.00 93.75 307 LEU A CA 1
ATOM 2450 C C . LEU A 1 307 ? 5.690 -0.623 6.231 1.00 93.75 307 LEU A C 1
ATOM 2452 O O . LEU A 1 307 ? 5.234 -1.474 6.989 1.00 93.75 307 LEU A O 1
ATOM 2456 N N . HIS A 1 308 ? 6.671 -0.886 5.367 1.00 91.88 308 HIS A N 1
ATOM 2457 C CA . HIS A 1 308 ? 7.276 -2.204 5.231 1.00 91.88 308 HIS A CA 1
ATOM 2458 C C . HIS A 1 308 ? 8.049 -2.643 6.483 1.00 91.88 308 HIS A C 1
ATOM 2460 O O . HIS A 1 308 ? 8.105 -3.833 6.772 1.00 91.88 308 HIS A O 1
ATOM 2466 N N . GLN A 1 309 ? 8.598 -1.697 7.252 1.00 93.31 309 GLN A N 1
ATOM 2467 C CA . GLN A 1 309 ? 9.293 -1.977 8.516 1.00 93.31 309 GLN A CA 1
ATOM 2468 C C . GLN A 1 309 ? 8.324 -2.353 9.653 1.00 93.31 309 GLN A C 1
ATOM 2470 O O . GLN A 1 309 ? 8.752 -2.854 10.694 1.00 93.31 309 GLN A O 1
ATOM 2475 N N . GLY A 1 310 ? 7.022 -2.147 9.449 1.00 94.88 310 GLY A N 1
ATOM 2476 C CA . GLY A 1 310 ? 5.989 -2.313 10.460 1.00 94.88 310 GLY A CA 1
ATOM 2477 C C . GLY A 1 310 ? 5.873 -1.088 11.367 1.00 94.88 310 GLY A C 1
ATOM 2478 O O . GLY A 1 310 ? 6.869 -0.469 11.742 1.00 94.88 310 GLY A O 1
ATOM 2479 N N . VAL A 1 311 ? 4.638 -0.738 11.714 1.00 95.50 311 VAL A N 1
ATOM 2480 C CA . VAL A 1 311 ? 4.315 0.387 12.599 1.00 95.50 311 VAL A CA 1
ATOM 2481 C C . VAL A 1 311 ? 4.290 -0.117 14.037 1.00 95.50 311 VAL A C 1
ATOM 2483 O O . VAL A 1 311 ? 3.559 -1.053 14.351 1.00 95.50 311 VAL A O 1
ATOM 2486 N N . SER A 1 312 ? 5.080 0.495 14.911 1.00 96.06 312 SER A N 1
ATOM 2487 C CA . SER A 1 312 ? 5.154 0.155 16.335 1.00 96.06 312 SER A CA 1
ATOM 2488 C C . SER A 1 312 ? 5.327 1.421 17.159 1.00 96.06 312 SER A C 1
ATOM 2490 O O . SER A 1 312 ? 5.984 2.357 16.705 1.00 96.06 312 SER A O 1
ATOM 2492 N N . LEU A 1 313 ? 4.793 1.431 18.376 1.00 95.44 313 LEU A N 1
ATOM 2493 C CA . LEU A 1 313 ? 4.965 2.546 19.303 1.00 95.44 313 LEU A CA 1
ATOM 2494 C C . LEU A 1 313 ? 6.190 2.353 20.210 1.00 95.44 313 LEU A C 1
ATOM 2496 O O . LEU A 1 313 ? 6.666 1.225 20.377 1.00 95.44 313 LEU A O 1
ATOM 2500 N N . PRO A 1 314 ? 6.706 3.432 20.829 1.00 92.12 314 PRO A N 1
ATOM 2501 C CA . PRO A 1 314 ? 7.770 3.334 21.821 1.00 92.12 314 PRO A CA 1
ATOM 2502 C C . PRO A 1 314 ? 7.395 2.419 22.996 1.00 92.12 314 PRO A C 1
ATOM 2504 O O . PRO A 1 314 ? 6.223 2.296 23.362 1.00 92.12 314 PRO A O 1
ATOM 2507 N N . GLY A 1 315 ? 8.406 1.854 23.666 1.00 88.62 315 GLY A N 1
ATOM 2508 C CA . GLY A 1 315 ? 8.229 0.930 24.799 1.00 88.62 315 GLY A CA 1
ATOM 2509 C C . GLY A 1 315 ? 7.530 1.515 26.036 1.00 88.62 315 GLY A C 1
ATOM 2510 O O . GLY A 1 315 ? 7.200 0.779 26.953 1.00 88.62 315 GLY A O 1
ATOM 2511 N N . SER A 1 316 ? 7.294 2.829 26.063 1.00 86.50 316 SER A N 1
ATOM 2512 C CA . SER A 1 316 ? 6.538 3.512 27.122 1.00 86.50 316 SER A CA 1
ATOM 2513 C C . SER A 1 316 ? 5.032 3.620 26.849 1.00 86.50 316 SER A C 1
ATOM 2515 O O . SER A 1 316 ? 4.317 4.183 27.674 1.00 86.50 316 SER A O 1
ATOM 2517 N N . SER A 1 317 ? 4.561 3.127 25.700 1.00 90.12 317 SER A N 1
ATOM 2518 C CA . SER A 1 317 ? 3.141 3.109 25.333 1.00 90.12 317 SER A CA 1
ATOM 2519 C C . SER A 1 317 ? 2.421 1.878 25.889 1.00 90.12 317 SER A C 1
ATOM 2521 O O . SER A 1 317 ? 3.037 0.840 26.132 1.00 90.12 317 SER A O 1
ATOM 2523 N N . GLN A 1 318 ? 1.092 1.950 25.995 1.00 91.31 318 GLN A N 1
ATOM 2524 C CA . GLN A 1 318 ? 0.251 0.811 26.396 1.00 91.31 318 GLN A CA 1
ATOM 2525 C C . GLN A 1 318 ? 0.313 -0.382 25.416 1.00 91.31 318 GLN A C 1
ATOM 2527 O O . GLN A 1 318 ? -0.005 -1.512 25.782 1.00 91.31 318 GLN A O 1
ATOM 2532 N N . TYR A 1 319 ? 0.719 -0.138 24.168 1.00 95.00 319 TYR A N 1
ATOM 2533 C CA . TYR A 1 319 ? 0.819 -1.140 23.099 1.00 95.00 319 TYR A CA 1
ATOM 2534 C C . TYR A 1 319 ? 2.282 -1.442 22.749 1.00 95.00 319 TYR A C 1
ATOM 2536 O O . TYR A 1 319 ? 2.595 -1.840 21.625 1.00 95.00 319 TYR A O 1
ATOM 2544 N N . ALA A 1 320 ? 3.193 -1.237 23.705 1.00 91.12 320 ALA A N 1
ATOM 2545 C CA . ALA A 1 320 ? 4.588 -1.621 23.569 1.00 91.12 320 ALA A CA 1
ATOM 2546 C C . ALA A 1 320 ? 4.705 -3.104 23.171 1.00 91.12 320 ALA A C 1
ATOM 2548 O O . ALA A 1 320 ? 4.075 -3.975 23.764 1.00 91.12 320 ALA A O 1
ATOM 2549 N N . GLY A 1 321 ? 5.508 -3.384 22.144 1.00 93.38 321 GLY A N 1
ATOM 2550 C CA . GLY A 1 321 ? 5.703 -4.735 21.604 1.00 93.38 321 GLY A CA 1
ATOM 2551 C C . GLY A 1 321 ? 4.746 -5.121 20.472 1.00 93.38 321 GLY A C 1
ATOM 2552 O O . GLY A 1 321 ? 5.071 -6.029 19.709 1.00 93.38 321 GLY A O 1
ATOM 2553 N N . HIS A 1 322 ? 3.626 -4.413 20.288 1.00 96.12 322 HIS A N 1
ATOM 2554 C CA . HIS A 1 322 ? 2.781 -4.616 19.110 1.00 96.12 322 HIS A CA 1
ATOM 2555 C C . HIS A 1 322 ? 3.462 -4.039 17.858 1.00 96.12 322 HIS A C 1
ATOM 2557 O O . HIS A 1 322 ? 4.121 -2.993 17.908 1.00 96.12 322 HIS A O 1
ATOM 2563 N N . ARG A 1 323 ? 3.288 -4.715 16.717 1.00 96.38 323 ARG A N 1
ATOM 2564 C CA . ARG A 1 323 ? 3.831 -4.280 15.423 1.00 96.38 323 ARG A CA 1
ATOM 2565 C C . ARG A 1 323 ? 2.842 -4.573 14.303 1.00 96.38 323 ARG A C 1
ATOM 2567 O O . ARG A 1 323 ? 2.560 -5.724 13.992 1.00 96.38 323 ARG A O 1
ATOM 2574 N N . VAL A 1 324 ? 2.376 -3.518 13.644 1.00 97.31 324 VAL A N 1
ATOM 2575 C CA . VAL A 1 324 ? 1.431 -3.616 12.529 1.00 97.31 324 VAL A CA 1
ATOM 2576 C C . VAL A 1 324 ? 2.183 -3.657 11.209 1.00 97.31 324 VAL A C 1
ATOM 2578 O O . VAL A 1 324 ? 2.749 -2.655 10.769 1.00 97.31 324 VAL A O 1
ATOM 2581 N N . PHE A 1 325 ? 2.160 -4.809 10.547 1.00 97.19 325 PHE A N 1
ATOM 2582 C CA . PHE A 1 325 ? 2.554 -4.918 9.144 1.00 97.19 325 PHE A CA 1
ATOM 2583 C C . PHE A 1 325 ? 1.394 -4.551 8.222 1.00 97.19 325 PHE A C 1
ATOM 2585 O O . PHE A 1 325 ? 0.235 -4.533 8.633 1.00 97.19 325 PHE A O 1
ATOM 2592 N N . THR A 1 326 ? 1.708 -4.272 6.958 1.00 96.81 326 THR A N 1
ATOM 2593 C CA . THR A 1 326 ? 0.706 -3.928 5.944 1.00 96.81 326 THR A CA 1
ATOM 2594 C C . THR A 1 326 ? 0.706 -4.900 4.769 1.00 96.81 326 THR A C 1
ATOM 2596 O O . THR A 1 326 ? 1.716 -5.557 4.481 1.00 96.81 326 THR A O 1
ATOM 2599 N N . ARG A 1 327 ? -0.450 -4.993 4.110 1.00 97.12 327 ARG A N 1
ATOM 2600 C CA . ARG A 1 327 ? -0.682 -5.685 2.836 1.00 97.12 327 ARG A CA 1
ATOM 2601 C C . ARG A 1 327 ? -1.441 -4.765 1.884 1.00 97.12 327 ARG A C 1
ATOM 2603 O O . ARG A 1 327 ? -2.173 -3.884 2.326 1.00 97.12 327 ARG A O 1
ATOM 2610 N N . GLU A 1 328 ? -1.236 -4.949 0.592 1.00 95.94 328 GLU A N 1
ATOM 2611 C CA . GLU A 1 328 ? -1.954 -4.276 -0.489 1.00 95.94 328 GLU A CA 1
ATOM 2612 C C . GLU A 1 328 ? -3.419 -4.713 -0.594 1.00 95.94 328 GLU A C 1
ATOM 2614 O O . GLU A 1 328 ? -3.794 -5.793 -0.141 1.00 95.94 328 GLU A O 1
ATOM 2619 N N . TYR A 1 329 ? -4.239 -3.900 -1.264 1.00 95.12 329 TYR A N 1
ATOM 2620 C CA . TYR A 1 329 ? -5.662 -4.192 -1.469 1.00 95.12 329 TYR A CA 1
ATOM 2621 C C . TYR A 1 329 ? -5.902 -5.491 -2.248 1.00 95.12 329 TYR A C 1
ATOM 2623 O O . TYR A 1 329 ? -6.925 -6.143 -2.060 1.00 95.12 329 TYR A O 1
ATOM 2631 N N . SER A 1 330 ? -4.964 -5.872 -3.116 1.00 94.75 330 SER A N 1
ATOM 2632 C CA . SER A 1 330 ? -5.043 -7.069 -3.951 1.00 94.75 330 SER A CA 1
ATOM 2633 C C . SER A 1 330 ? -4.612 -8.337 -3.208 1.00 94.75 330 SER A C 1
ATOM 2635 O O . SER A 1 330 ? -4.703 -9.425 -3.770 1.00 94.75 330 SER A O 1
ATOM 2637 N N . PHE A 1 331 ? -4.183 -8.244 -1.942 1.00 96.69 331 PHE A N 1
ATOM 2638 C CA . PHE A 1 331 ? -3.663 -9.382 -1.181 1.00 96.69 331 PHE A CA 1
ATOM 2639 C C . PHE A 1 331 ? -4.659 -10.543 -1.117 1.00 96.69 331 PHE A C 1
ATOM 2641 O O . PHE A 1 331 ? -4.315 -11.676 -1.437 1.00 96.69 331 PHE A O 1
ATOM 2648 N N . LEU A 1 332 ? -5.913 -10.258 -0.751 1.00 93.69 332 LEU A N 1
ATOM 2649 C CA . LEU A 1 332 ? -6.974 -11.268 -0.703 1.00 93.69 332 LEU A CA 1
ATOM 2650 C C . LEU A 1 332 ? -7.465 -11.663 -2.104 1.00 93.69 332 LEU A C 1
ATOM 2652 O O . LEU A 1 332 ? -8.099 -12.699 -2.254 1.00 93.69 332 LEU A O 1
ATOM 2656 N N . GLU A 1 333 ? -7.191 -10.868 -3.135 1.00 91.62 333 GLU A N 1
ATOM 2657 C CA . GLU A 1 333 ? -7.525 -11.183 -4.532 1.00 91.62 333 GLU A CA 1
ATOM 2658 C C . GLU A 1 333 ? -6.469 -12.108 -5.164 1.00 91.62 333 GLU A C 1
ATOM 2660 O O . GLU A 1 333 ? -6.718 -12.733 -6.194 1.00 91.62 333 GLU A O 1
ATOM 2665 N N . ASN A 1 334 ? -5.295 -12.226 -4.537 1.00 94.56 334 ASN A N 1
ATOM 2666 C CA . ASN A 1 334 ? -4.210 -13.057 -5.023 1.00 94.56 334 ASN A CA 1
ATOM 2667 C C . ASN A 1 334 ? -4.582 -14.552 -4.943 1.00 94.56 334 ASN A C 1
ATOM 2669 O O . ASN A 1 334 ? -4.948 -15.021 -3.864 1.00 94.56 334 ASN A O 1
ATOM 2673 N N . PRO A 1 335 ? -4.423 -15.335 -6.028 1.00 92.31 335 PRO A N 1
ATOM 2674 C CA . PRO A 1 335 ? -4.714 -16.773 -6.024 1.00 92.31 335 PRO A CA 1
ATOM 2675 C C . PRO A 1 335 ? -3.917 -17.591 -4.999 1.00 92.31 335 PRO A C 1
ATOM 2677 O O . PRO A 1 335 ? -4.318 -18.701 -4.666 1.00 92.31 335 PRO A O 1
ATOM 2680 N N . ARG A 1 336 ? -2.786 -17.066 -4.511 1.00 92.94 336 ARG A N 1
ATOM 2681 C CA . ARG A 1 336 ? -1.956 -17.713 -3.483 1.00 92.94 336 ARG A CA 1
ATOM 2682 C C . ARG A 1 336 ? -2.440 -17.444 -2.062 1.00 92.94 336 ARG A C 1
ATOM 2684 O O . ARG A 1 336 ? -1.951 -18.087 -1.140 1.00 92.94 336 ARG A O 1
ATOM 2691 N N . ALA A 1 337 ? -3.378 -16.515 -1.867 1.00 92.81 337 ALA A N 1
ATOM 2692 C CA . ALA A 1 337 ? -4.020 -16.320 -0.577 1.00 92.81 337 ALA A CA 1
ATOM 2693 C C . ALA A 1 337 ? -4.967 -17.505 -0.293 1.00 92.81 337 ALA A C 1
ATOM 2695 O O . ALA A 1 337 ? -5.935 -17.686 -1.038 1.00 92.81 337 ALA A O 1
ATOM 2696 N N . PRO A 1 338 ? -4.718 -18.305 0.764 1.00 91.38 338 PRO A N 1
ATOM 2697 C CA . PRO A 1 338 ? -5.509 -19.499 1.040 1.00 91.38 338 PRO A CA 1
ATOM 2698 C C . PRO A 1 338 ? -7.003 -19.176 1.234 1.00 91.38 338 PRO A C 1
ATOM 2700 O O . PRO A 1 338 ? -7.325 -18.217 1.952 1.00 91.38 338 PRO A O 1
ATOM 2703 N N . PRO A 1 339 ? -7.934 -19.958 0.648 1.00 87.81 339 PRO A N 1
ATOM 2704 C CA . PRO A 1 339 ? -9.376 -19.757 0.821 1.00 87.81 339 PRO A CA 1
ATOM 2705 C C . PRO A 1 339 ? -9.821 -19.741 2.291 1.00 87.81 339 PRO A C 1
ATOM 2707 O O . PRO A 1 339 ? -10.748 -19.013 2.652 1.00 87.81 339 PRO A O 1
ATOM 2710 N N . GLU A 1 340 ? -9.125 -20.475 3.161 1.00 86.25 340 GLU A N 1
ATOM 2711 C CA . GLU A 1 340 ? -9.405 -20.570 4.596 1.00 86.25 340 GLU A CA 1
ATOM 2712 C C . GLU A 1 340 ? -9.264 -19.218 5.313 1.00 86.25 340 GLU A C 1
ATOM 2714 O O . GLU A 1 340 ? -9.945 -18.976 6.312 1.00 86.25 340 GLU A O 1
ATOM 2719 N N . LEU A 1 341 ? -8.434 -18.298 4.795 1.00 88.44 341 LEU A N 1
ATOM 2720 C CA . LEU A 1 341 ? -8.362 -16.930 5.322 1.00 88.44 341 LEU A CA 1
ATOM 2721 C C . LEU A 1 341 ? -9.700 -16.211 5.162 1.00 88.44 341 LEU A C 1
ATOM 2723 O O . LEU A 1 341 ? -10.134 -15.520 6.079 1.00 88.44 341 LEU A O 1
ATOM 2727 N N . LYS A 1 342 ? -10.357 -16.382 4.011 1.00 84.38 342 LYS A N 1
ATOM 2728 C CA . LYS A 1 342 ? -11.623 -15.710 3.688 1.00 84.38 342 LYS A CA 1
ATOM 2729 C C . LYS A 1 342 ? -12.822 -16.356 4.376 1.00 84.38 342 LYS A C 1
ATOM 2731 O O . LYS A 1 342 ? -13.814 -15.672 4.601 1.00 84.38 342 LYS A O 1
ATOM 2736 N N . ALA A 1 343 ? -12.729 -17.643 4.710 1.00 86.38 343 ALA A N 1
ATOM 2737 C CA . ALA A 1 343 ? -13.792 -18.376 5.395 1.00 86.38 343 ALA A CA 1
ATOM 2738 C C . ALA A 1 343 ? -13.977 -17.939 6.862 1.00 86.38 343 ALA A C 1
ATOM 2740 O O . ALA A 1 343 ? -15.071 -18.036 7.407 1.00 86.38 343 ALA A O 1
ATOM 2741 N N . SER A 1 344 ? -12.922 -17.442 7.515 1.00 91.00 344 SER A N 1
ATOM 2742 C CA . SER A 1 344 ? -12.983 -16.937 8.891 1.00 91.00 344 SER A CA 1
ATOM 2743 C C . SER A 1 344 ? -13.072 -15.409 8.892 1.00 91.00 344 SER A C 1
ATOM 2745 O O . SER A 1 344 ? -12.061 -14.708 8.985 1.00 91.00 344 SER A O 1
ATOM 2747 N N . TYR A 1 345 ? -14.303 -14.907 8.772 1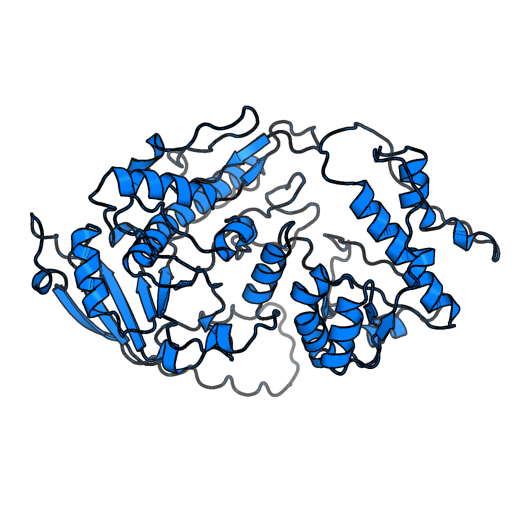.00 93.56 345 TYR A N 1
ATOM 2748 C CA . TYR A 1 345 ? -14.608 -13.491 8.568 1.00 93.56 345 TYR A CA 1
ATOM 2749 C C . TYR A 1 345 ? -15.588 -12.934 9.609 1.00 93.56 345 TYR A C 1
ATOM 2751 O O . TYR A 1 345 ? -16.674 -13.485 9.818 1.00 93.56 345 TYR A O 1
ATOM 2759 N N . VAL A 1 346 ? -15.223 -11.802 10.218 1.00 96.44 346 VAL A N 1
ATOM 2760 C CA . VAL A 1 346 ? -16.108 -11.017 11.091 1.00 96.44 346 VAL A CA 1
ATOM 2761 C C . VAL A 1 346 ? -16.115 -9.553 10.671 1.00 96.44 346 VAL A C 1
ATOM 2763 O O . VAL A 1 346 ? -15.061 -8.936 10.528 1.00 96.44 346 VAL A O 1
ATOM 2766 N N . GLU A 1 347 ? -17.304 -8.976 10.545 1.00 96.31 347 GLU A N 1
ATOM 2767 C CA . GLU A 1 347 ? -17.517 -7.555 10.287 1.00 96.31 347 GLU A CA 1
ATOM 2768 C C . GLU A 1 347 ? -17.958 -6.834 11.569 1.00 96.31 347 GLU A C 1
ATOM 2770 O O . GLU A 1 347 ? -18.946 -7.224 12.192 1.00 96.31 347 GLU A O 1
ATOM 2775 N N . LEU A 1 348 ? -17.253 -5.768 11.963 1.00 97.06 348 LEU A N 1
ATOM 2776 C CA . LEU A 1 348 ? -17.630 -4.929 13.108 1.00 97.06 348 LEU A CA 1
ATOM 2777 C C . LEU A 1 348 ? -18.278 -3.633 12.627 1.00 97.06 348 LEU A C 1
ATOM 2779 O O . LEU A 1 348 ? -17.595 -2.731 12.133 1.00 97.06 348 LEU A O 1
ATOM 2783 N N . VAL A 1 349 ? -19.590 -3.510 12.818 1.00 96.56 349 VAL A N 1
ATOM 2784 C CA . VAL A 1 349 ? -20.343 -2.316 12.420 1.00 96.56 349 VAL A CA 1
ATOM 2785 C C . VAL A 1 349 ? -20.716 -1.470 13.638 1.00 96.56 349 VAL A C 1
ATOM 2787 O O . VAL A 1 349 ? -21.196 -2.008 14.636 1.00 96.56 349 VAL A O 1
ATOM 2790 N N . PRO A 1 350 ? -20.563 -0.135 13.582 1.00 94.88 350 PRO A N 1
ATOM 2791 C CA . PRO A 1 350 ? -21.177 0.737 14.574 1.00 94.88 350 PRO A CA 1
ATOM 2792 C C . PRO A 1 350 ? -22.694 0.551 14.555 1.00 94.88 350 PRO A C 1
ATOM 2794 O O . PRO A 1 350 ? -23.303 0.619 13.482 1.00 94.88 350 PRO A O 1
ATOM 2797 N N . SER A 1 351 ? -23.286 0.326 15.726 1.00 92.19 351 SER A N 1
ATOM 2798 C CA . SER A 1 351 ? -24.735 0.238 15.885 1.00 92.19 351 SER A CA 1
ATOM 2799 C C . SER A 1 351 ? -25.425 1.546 15.500 1.00 92.19 351 SER A C 1
ATOM 2801 O O . SER A 1 351 ? -24.873 2.635 15.651 1.00 92.19 351 SER A O 1
ATOM 2803 N N . TRP A 1 352 ? -26.659 1.428 15.017 1.00 85.44 352 TRP A N 1
ATOM 2804 C CA . TRP A 1 352 ? -27.550 2.565 14.786 1.00 85.44 352 TRP A CA 1
ATOM 2805 C C . TRP A 1 352 ? -28.209 3.063 16.076 1.00 85.44 352 TRP A C 1
ATOM 2807 O O . TRP A 1 352 ? -28.774 4.153 16.098 1.00 85.44 352 TRP A O 1
ATOM 2817 N N . HIS A 1 353 ? -28.183 2.260 17.141 1.00 83.19 353 HIS A N 1
ATOM 2818 C CA . HIS A 1 353 ? -28.781 2.624 18.421 1.00 83.19 353 HIS A CA 1
ATOM 2819 C C . HIS A 1 353 ? -27.845 3.533 19.224 1.00 83.19 353 HIS A C 1
ATOM 2821 O O . HIS A 1 353 ? -26.629 3.324 19.187 1.00 83.19 353 HIS A O 1
ATOM 2827 N N . PRO A 1 354 ? -28.390 4.514 19.970 1.00 79.00 354 PRO A N 1
ATOM 2828 C CA . PRO A 1 354 ? -27.590 5.363 20.838 1.00 79.00 354 PRO A CA 1
ATOM 2829 C C . PRO A 1 354 ? -26.749 4.525 21.797 1.00 79.00 354 PRO A C 1
ATOM 2831 O O . PRO A 1 354 ? -27.249 3.601 22.444 1.00 79.00 354 PRO A O 1
ATOM 2834 N N . ARG A 1 355 ? -25.464 4.861 21.894 1.00 83.31 355 ARG A N 1
ATOM 2835 C CA . ARG A 1 355 ? -24.553 4.231 22.845 1.00 83.31 355 ARG A CA 1
ATOM 2836 C C . ARG A 1 355 ? -25.025 4.537 24.282 1.00 83.31 355 ARG A C 1
ATOM 2838 O O . ARG A 1 355 ? -25.233 5.713 24.592 1.00 83.31 355 ARG A O 1
ATOM 2845 N N . PRO A 1 356 ? -25.160 3.533 25.171 1.00 80.38 356 PRO A N 1
ATOM 2846 C CA . PRO A 1 356 ? -25.454 3.782 26.579 1.00 80.38 356 PRO A CA 1
ATOM 2847 C C . PRO A 1 356 ? -24.337 4.610 27.245 1.00 80.38 356 PRO A C 1
ATOM 2849 O O . PRO A 1 356 ? -23.163 4.434 26.902 1.00 80.38 356 PRO A O 1
ATOM 2852 N N . PRO A 1 357 ? -24.664 5.517 28.183 1.00 82.50 357 PRO A N 1
ATOM 2853 C CA . PRO A 1 357 ? -23.661 6.339 28.851 1.00 82.50 357 PRO A CA 1
ATOM 2854 C C . PRO A 1 357 ? -22.747 5.494 29.750 1.00 82.50 357 PRO A C 1
ATOM 2856 O O . PRO A 1 357 ? -23.193 4.544 30.389 1.00 82.50 357 PRO A O 1
ATOM 2859 N N . GLY A 1 358 ? -21.477 5.894 29.841 1.00 83.75 358 GLY A N 1
ATOM 2860 C CA . GLY A 1 358 ? -20.474 5.252 30.695 1.00 83.75 358 GLY A CA 1
ATOM 2861 C C . GLY A 1 358 ? -19.591 4.221 29.984 1.00 83.75 358 GLY A C 1
ATOM 2862 O O . GLY A 1 358 ? -19.674 4.013 28.769 1.00 83.75 358 GLY A O 1
ATOM 2863 N N . LEU A 1 359 ? -18.695 3.619 30.772 1.00 82.19 359 LEU A N 1
ATOM 2864 C CA . LEU A 1 359 ? -17.819 2.534 30.337 1.00 82.19 359 LEU A CA 1
ATOM 2865 C C . LEU A 1 359 ? -18.618 1.230 30.310 1.00 82.19 359 LEU A C 1
ATOM 2867 O O . LEU A 1 359 ? -19.218 0.849 31.318 1.00 82.19 359 LEU A O 1
ATOM 2871 N N . LEU A 1 360 ? -18.623 0.555 29.165 1.00 87.81 360 LEU A N 1
ATOM 2872 C CA . LEU A 1 360 ? -19.361 -0.691 28.987 1.00 87.81 360 LEU A CA 1
ATOM 2873 C C . LEU A 1 360 ? -18.495 -1.893 29.364 1.00 87.81 360 LEU A C 1
ATOM 2875 O O . LEU A 1 360 ? -17.295 -1.935 29.088 1.00 87.81 360 LEU A O 1
ATOM 2879 N N . ARG A 1 361 ? -19.115 -2.904 29.975 1.00 86.56 361 ARG A N 1
ATOM 2880 C CA . ARG A 1 361 ? -18.454 -4.192 30.215 1.00 86.56 361 ARG A CA 1
ATOM 2881 C C . ARG A 1 361 ? -18.351 -4.991 28.906 1.00 86.56 361 ARG A C 1
ATOM 2883 O O . ARG A 1 361 ? -19.175 -4.780 28.016 1.00 86.56 361 ARG A O 1
ATOM 2890 N N . PRO A 1 362 ? -17.408 -5.945 28.777 1.00 85.25 362 PRO A N 1
ATOM 2891 C CA . PRO A 1 362 ? -17.225 -6.717 27.543 1.00 85.25 362 PRO A CA 1
ATOM 2892 C C . PRO A 1 362 ? -18.491 -7.413 27.014 1.00 85.25 362 PRO A C 1
ATOM 2894 O O . PRO A 1 362 ? -18.702 -7.461 25.805 1.00 85.25 362 PRO A O 1
ATOM 2897 N N . ASP A 1 363 ? -19.366 -7.893 27.905 1.00 85.56 363 ASP A N 1
ATOM 2898 C CA . ASP A 1 363 ? -20.659 -8.516 27.580 1.00 85.56 363 ASP A CA 1
ATOM 2899 C C . ASP A 1 363 ? -21.684 -7.540 26.977 1.00 85.56 363 ASP A C 1
ATOM 2901 O O . ASP A 1 363 ? -22.645 -7.971 26.346 1.00 85.56 363 ASP A O 1
ATOM 2905 N N . GLN A 1 364 ? -21.472 -6.232 27.134 1.00 89.19 364 GLN A N 1
ATOM 2906 C CA . GLN A 1 364 ? -22.371 -5.166 26.679 1.00 89.19 364 GLN A CA 1
ATOM 2907 C C . GLN A 1 364 ? -21.897 -4.487 25.385 1.00 89.19 364 GLN A C 1
ATOM 2909 O O . GLN A 1 364 ? -22.600 -3.638 24.839 1.00 89.19 364 GLN A O 1
ATOM 2914 N N . LEU A 1 365 ? -20.702 -4.831 24.890 1.00 92.31 365 LEU A N 1
ATOM 2915 C CA . LEU A 1 365 ? -20.110 -4.182 23.716 1.00 92.31 365 LEU A CA 1
ATOM 2916 C C . LEU A 1 365 ? -20.759 -4.625 22.404 1.00 92.31 365 LEU A C 1
ATOM 2918 O O . LEU A 1 365 ? -20.818 -3.834 21.462 1.00 92.31 365 LEU A O 1
ATOM 2922 N N . VAL A 1 366 ? -21.239 -5.869 22.339 1.00 93.69 366 VAL A N 1
ATOM 2923 C CA . VAL A 1 366 ? -21.915 -6.440 21.167 1.00 93.69 366 VAL A CA 1
ATOM 2924 C C . VAL A 1 366 ? -23.421 -6.378 21.386 1.00 93.69 366 VAL A C 1
ATOM 2926 O O . VAL A 1 366 ? -23.962 -7.083 22.231 1.00 93.69 366 VAL A O 1
ATOM 2929 N N . LEU A 1 367 ? -24.098 -5.548 20.598 1.00 91.81 367 LEU A N 1
ATOM 2930 C CA . LEU A 1 367 ? -25.534 -5.290 20.710 1.00 91.81 367 LEU A CA 1
ATOM 2931 C C . LEU A 1 367 ? -26.372 -6.256 19.873 1.00 91.81 367 LEU A C 1
ATOM 2933 O O . LEU A 1 367 ? -27.493 -6.587 20.244 1.00 91.81 367 LEU A O 1
ATOM 2937 N N . SER A 1 368 ? -25.843 -6.714 18.739 1.00 92.94 368 SER A N 1
ATOM 2938 C CA . SER A 1 368 ? -26.476 -7.766 17.944 1.00 92.94 368 SER A CA 1
ATOM 2939 C C . SER A 1 368 ? -25.453 -8.555 17.134 1.00 92.94 368 SER A C 1
ATOM 2941 O O . SER A 1 368 ? -24.335 -8.093 16.879 1.00 92.94 368 SER A O 1
ATOM 2943 N N . LYS A 1 369 ? -25.853 -9.772 16.760 1.00 95.19 369 LYS A N 1
ATOM 2944 C CA . LYS A 1 369 ? -25.093 -10.691 15.917 1.00 95.19 369 LYS A CA 1
ATOM 2945 C C . LYS A 1 369 ? -25.970 -11.086 14.736 1.00 95.19 369 LYS A C 1
ATOM 2947 O O . LYS A 1 369 ? -27.084 -11.558 14.941 1.00 95.19 369 LYS A O 1
ATOM 2952 N N . GLU A 1 370 ? -25.467 -10.902 13.527 1.00 94.19 370 GLU A N 1
ATOM 2953 C CA . GLU A 1 370 ? -26.153 -11.250 12.283 1.00 94.19 370 GLU A CA 1
ATOM 2954 C C . GLU A 1 370 ? -25.258 -12.200 11.484 1.00 94.19 370 GLU A C 1
ATOM 2956 O O . GLU A 1 370 ? -24.087 -11.901 11.245 1.00 94.19 370 GLU A O 1
ATOM 2961 N N . GLN A 1 371 ? -25.790 -13.353 11.076 1.00 92.12 371 GLN A N 1
ATOM 2962 C CA . GLN A 1 371 ? -25.076 -14.247 10.171 1.00 92.12 371 GLN A CA 1
ATOM 2963 C C . GLN A 1 371 ? -25.160 -13.675 8.754 1.00 92.12 371 GLN A C 1
ATOM 2965 O O . GLN A 1 371 ? -26.247 -13.536 8.196 1.00 92.12 371 GLN A O 1
ATOM 2970 N N . LEU A 1 372 ? -24.013 -13.357 8.164 1.00 85.50 372 LEU A N 1
ATOM 2971 C CA . LEU A 1 372 ? -23.932 -12.920 6.780 1.00 85.50 372 LEU A CA 1
ATOM 2972 C C . LEU A 1 372 ? -24.097 -14.135 5.860 1.00 85.50 372 LEU A C 1
ATOM 2974 O O . LEU A 1 372 ? -23.415 -15.150 6.066 1.00 85.50 372 LEU A O 1
ATOM 2978 N N . PRO A 1 373 ? -24.971 -14.051 4.843 1.00 77.38 373 PRO A N 1
ATOM 2979 C CA . PRO A 1 373 ? -25.133 -15.129 3.884 1.00 77.38 373 PRO A CA 1
ATOM 2980 C C . PRO A 1 373 ? -23.822 -15.350 3.130 1.00 77.38 373 PRO A C 1
ATOM 2982 O O . PRO A 1 373 ? -23.128 -14.394 2.780 1.00 77.38 373 PRO A O 1
ATOM 2985 N N . ALA A 1 374 ? -23.502 -16.612 2.844 1.00 67.69 374 ALA A N 1
ATOM 2986 C CA . ALA A 1 374 ? -22.463 -16.914 1.871 1.00 67.69 374 ALA A CA 1
ATOM 2987 C C . ALA A 1 374 ? -22.894 -16.329 0.525 1.00 67.69 374 ALA A C 1
ATOM 2989 O O . ALA A 1 374 ? -23.980 -16.633 0.018 1.00 67.69 374 ALA A O 1
ATOM 2990 N N . ARG A 1 375 ? -22.077 -15.437 -0.035 1.00 56.81 375 ARG A N 1
ATOM 2991 C CA . ARG A 1 375 ? -22.336 -14.900 -1.367 1.00 56.81 375 ARG A CA 1
ATOM 2992 C C . ARG A 1 375 ? -22.155 -16.060 -2.342 1.00 56.81 375 ARG A C 1
ATOM 2994 O O . ARG A 1 375 ? -21.079 -16.646 -2.391 1.00 56.81 375 ARG A O 1
ATOM 3001 N N . ALA A 1 376 ? -23.205 -16.421 -3.085 1.00 43.03 376 ALA A N 1
ATOM 3002 C CA . ALA A 1 376 ? -23.086 -17.422 -4.140 1.00 43.03 376 ALA A CA 1
ATOM 3003 C C . ALA A 1 376 ? -21.932 -16.995 -5.053 1.00 43.03 376 ALA A C 1
ATOM 3005 O O . ALA A 1 376 ? -21.969 -15.886 -5.595 1.00 43.03 376 ALA A O 1
ATOM 3006 N N . ALA A 1 377 ? -20.897 -17.835 -5.151 1.00 41.94 377 ALA A N 1
ATOM 3007 C CA . ALA A 1 377 ? -19.765 -17.586 -6.025 1.00 41.94 377 ALA A CA 1
ATOM 3008 C C . ALA A 1 377 ? -20.329 -17.213 -7.395 1.00 41.94 377 ALA A C 1
ATOM 3010 O O . ALA A 1 377 ? -21.114 -17.977 -7.965 1.00 41.94 377 ALA A O 1
ATOM 3011 N N . ALA A 1 378 ? -20.002 -16.017 -7.890 1.00 36.12 378 ALA A N 1
ATOM 3012 C CA . ALA A 1 378 ? -20.317 -15.672 -9.264 1.00 36.12 378 ALA A CA 1
ATOM 3013 C C . ALA A 1 378 ? -19.740 -16.806 -10.117 1.00 36.12 378 ALA A C 1
ATOM 3015 O O . ALA A 1 378 ? -18.535 -17.062 -10.061 1.00 36.12 378 ALA A O 1
ATOM 3016 N N . GLY A 1 379 ? -20.619 -17.563 -10.781 1.00 27.81 379 GLY A N 1
ATOM 3017 C CA . GLY A 1 379 ? -20.223 -18.746 -11.534 1.00 27.81 379 GLY A CA 1
ATOM 3018 C C . GLY A 1 379 ? -19.106 -18.405 -12.523 1.00 27.81 379 GLY A C 1
ATOM 3019 O O . GLY A 1 379 ? -18.965 -17.236 -12.902 1.00 27.81 379 GLY A O 1
ATOM 3020 N N . PRO A 1 380 ? -18.299 -19.394 -12.942 1.00 31.73 380 PRO A N 1
ATOM 3021 C CA . PRO A 1 380 ? -17.282 -19.161 -13.955 1.00 31.73 380 PRO A CA 1
ATOM 3022 C C . PRO A 1 380 ? -17.933 -18.456 -15.145 1.00 31.73 380 PRO A C 1
ATOM 3024 O O . PRO A 1 380 ? -18.940 -18.928 -15.677 1.00 31.73 380 PRO A O 1
ATOM 3027 N N . LEU A 1 381 ? -17.384 -17.294 -15.515 1.00 31.69 381 LEU A N 1
ATOM 3028 C CA . LEU A 1 381 ? -17.760 -16.599 -16.742 1.00 31.69 381 LEU A CA 1
ATOM 3029 C C . LEU A 1 381 ? -17.763 -17.641 -17.872 1.00 31.69 381 LEU A C 1
ATOM 3031 O O . LEU A 1 381 ? -16.761 -18.352 -18.012 1.00 31.69 381 LEU A O 1
ATOM 3035 N N . PRO A 1 382 ? -18.861 -17.785 -18.641 1.00 28.47 382 PRO A N 1
ATOM 3036 C CA . PRO A 1 382 ? -18.892 -18.731 -19.743 1.00 28.47 382 PRO A CA 1
ATOM 3037 C C . PRO A 1 382 ? -17.710 -18.428 -20.658 1.00 28.47 382 PRO A C 1
ATOM 3039 O O . PRO A 1 382 ? -17.459 -17.267 -20.989 1.00 28.47 382 PRO A O 1
ATOM 3042 N N . ALA A 1 383 ? -16.956 -19.472 -21.009 1.00 30.06 383 ALA A N 1
ATOM 3043 C CA . ALA A 1 383 ? -15.833 -19.371 -21.924 1.00 30.06 383 ALA A CA 1
ATOM 3044 C C . ALA A 1 383 ? -16.302 -18.614 -23.170 1.00 30.06 383 ALA A C 1
ATOM 3046 O O . ALA A 1 383 ? -17.176 -19.092 -23.896 1.00 30.06 383 ALA A O 1
ATOM 3047 N N . ALA A 1 384 ? -15.766 -17.408 -23.370 1.00 31.52 384 ALA A N 1
ATOM 3048 C CA . ALA A 1 384 ? -16.085 -16.584 -24.519 1.00 31.52 384 ALA A CA 1
ATOM 3049 C C . ALA A 1 384 ? -15.672 -17.360 -25.771 1.00 31.52 384 ALA A C 1
ATOM 3051 O O . ALA A 1 384 ? -14.494 -17.446 -26.118 1.00 31.52 384 ALA A O 1
ATOM 3052 N N . THR A 1 385 ? -16.653 -17.973 -26.424 1.00 28.91 385 THR A N 1
ATOM 3053 C CA . THR A 1 385 ? -16.495 -18.531 -27.756 1.00 28.91 385 THR A CA 1
ATOM 3054 C C . THR A 1 385 ? -16.234 -17.337 -28.660 1.00 28.91 385 THR A C 1
ATOM 3056 O O . THR A 1 385 ? -17.060 -16.433 -28.780 1.00 28.91 385 THR A O 1
ATOM 3059 N N . ALA A 1 386 ? -15.023 -17.273 -29.205 1.00 33.28 386 ALA A N 1
ATOM 3060 C CA . ALA A 1 386 ? -14.583 -16.191 -30.063 1.00 33.28 386 ALA A CA 1
ATOM 3061 C C . ALA A 1 386 ? -15.367 -16.212 -31.383 1.00 33.28 386 ALA A C 1
ATOM 3063 O O . ALA A 1 386 ? -14.944 -16.811 -32.366 1.00 33.28 386 ALA A O 1
ATOM 3064 N N . THR A 1 387 ? -16.503 -15.524 -31.418 1.00 29.45 387 THR A N 1
ATOM 3065 C CA . THR A 1 387 ? -17.106 -15.031 -32.658 1.00 29.45 387 THR A CA 1
ATOM 3066 C C . THR A 1 387 ? -17.058 -13.515 -32.624 1.00 29.45 387 THR A C 1
ATOM 3068 O O . THR A 1 387 ? -17.768 -12.852 -31.871 1.00 29.45 387 THR A O 1
ATOM 3071 N N . ALA A 1 388 ? -16.126 -12.979 -33.407 1.00 37.19 388 ALA A N 1
ATOM 3072 C CA . ALA A 1 388 ? -15.855 -11.564 -33.531 1.00 37.19 388 ALA A CA 1
ATOM 3073 C C . ALA A 1 388 ? -17.015 -10.838 -34.229 1.00 37.19 388 ALA A C 1
ATOM 3075 O O . ALA A 1 388 ? -17.137 -10.868 -35.450 1.00 37.19 388 ALA A O 1
ATOM 3076 N N . THR A 1 389 ? -17.801 -10.098 -33.454 1.00 29.67 389 THR A N 1
ATOM 3077 C CA . THR A 1 389 ? -18.523 -8.913 -33.930 1.00 29.67 389 THR A CA 1
ATOM 3078 C C . THR A 1 389 ? -18.205 -7.767 -32.978 1.00 29.67 389 THR A C 1
ATOM 3080 O O . THR A 1 389 ? -18.698 -7.701 -31.856 1.00 29.67 389 THR A O 1
ATOM 3083 N N . HIS A 1 390 ? -17.280 -6.910 -33.416 1.00 34.03 390 HIS A N 1
ATOM 3084 C CA . HIS A 1 390 ? -16.776 -5.748 -32.689 1.00 34.03 390 HIS A CA 1
ATOM 3085 C C . HIS A 1 390 ? -17.843 -4.647 -32.603 1.00 34.03 390 HIS A C 1
ATOM 3087 O O . HIS A 1 390 ? -17.904 -3.781 -33.477 1.00 34.03 390 HIS A O 1
ATOM 3093 N N . ASP A 1 391 ? -18.624 -4.638 -31.525 1.00 28.02 391 ASP A N 1
ATOM 3094 C CA . ASP A 1 391 ? -19.316 -3.427 -31.085 1.00 28.02 391 ASP A CA 1
ATOM 3095 C C . ASP A 1 391 ? -18.370 -2.573 -30.217 1.00 28.02 391 ASP A C 1
ATOM 3097 O O . ASP A 1 391 ? -17.641 -3.077 -29.359 1.00 28.02 391 ASP A O 1
ATOM 3101 N N . ARG A 1 392 ? -18.283 -1.279 -30.537 1.00 44.91 392 ARG A N 1
ATOM 3102 C CA . ARG A 1 392 ? -17.109 -0.406 -30.322 1.00 44.91 392 ARG A CA 1
ATOM 3103 C C . ARG A 1 392 ? -17.231 0.571 -29.148 1.00 44.91 392 ARG A C 1
ATOM 3105 O O . ARG A 1 392 ? -16.449 1.515 -29.067 1.00 44.91 392 ARG A O 1
ATOM 3112 N N . THR A 1 393 ? -18.156 0.360 -28.219 1.00 32.09 393 THR A N 1
ATOM 3113 C CA . THR A 1 393 ? -18.393 1.304 -27.105 1.00 32.09 393 THR A CA 1
ATOM 3114 C C . THR A 1 393 ? -18.415 0.662 -25.718 1.00 32.09 393 THR A C 1
ATOM 3116 O O . THR A 1 393 ? -18.417 1.379 -24.717 1.00 32.09 393 THR A O 1
ATOM 3119 N N . ALA A 1 394 ? -18.343 -0.667 -25.621 1.00 28.42 394 ALA A N 1
ATOM 3120 C CA . ALA A 1 394 ? -18.337 -1.358 -24.339 1.00 28.42 394 ALA A CA 1
ATOM 3121 C C . ALA A 1 394 ? -16.908 -1.482 -23.786 1.00 28.42 394 ALA A C 1
ATOM 3123 O O . ALA A 1 394 ? -16.103 -2.307 -24.218 1.00 28.42 394 ALA A O 1
ATOM 3124 N N . ARG A 1 395 ? -16.588 -0.635 -22.806 1.00 37.22 395 ARG A N 1
ATOM 3125 C CA . ARG A 1 395 ? -15.431 -0.817 -21.922 1.00 37.22 395 ARG A CA 1
ATOM 3126 C C . ARG A 1 395 ? -15.596 -2.155 -21.181 1.00 37.22 395 ARG A C 1
ATOM 3128 O O . ARG A 1 395 ? -16.723 -2.442 -20.772 1.00 37.22 395 ARG A O 1
ATOM 3135 N N . PRO A 1 396 ? -14.536 -2.956 -20.956 1.00 32.06 396 PRO A N 1
ATOM 3136 C CA . PRO A 1 396 ? -14.651 -4.073 -20.028 1.00 32.06 396 PRO A CA 1
ATOM 3137 C C . PRO A 1 396 ? -15.124 -3.519 -18.675 1.00 32.06 396 PRO A C 1
ATOM 3139 O O . PRO A 1 396 ? -14.602 -2.483 -18.238 1.00 32.06 396 PRO A O 1
ATOM 3142 N N . PRO A 1 397 ? -16.138 -4.131 -18.037 1.00 26.95 397 PRO A N 1
ATOM 3143 C CA . PRO A 1 397 ? -16.557 -3.714 -16.710 1.00 26.95 397 PRO A CA 1
ATOM 3144 C C . PRO A 1 397 ? -15.343 -3.786 -15.773 1.00 26.95 397 PRO A C 1
ATOM 3146 O O . PRO A 1 397 ? -14.483 -4.655 -15.965 1.00 26.95 397 PRO A O 1
ATOM 3149 N N . PRO A 1 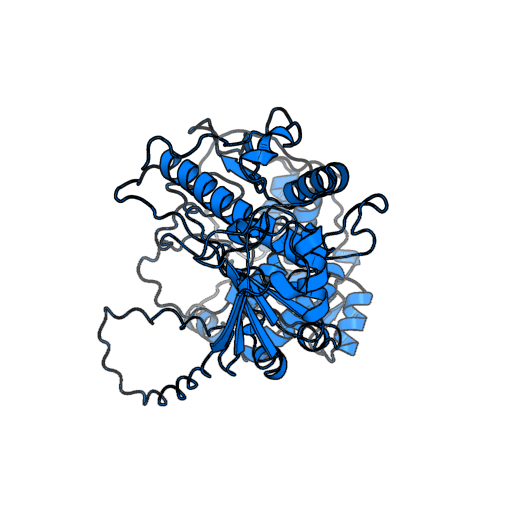398 ? -15.226 -2.884 -14.779 1.00 29.77 398 PRO A N 1
ATOM 3150 C CA . PRO A 1 398 ? -14.241 -3.087 -13.726 1.00 29.77 398 PRO A CA 1
ATOM 3151 C C . PRO A 1 398 ? -14.432 -4.508 -13.181 1.00 29.77 398 PRO A C 1
ATOM 3153 O O . PRO A 1 398 ? -15.587 -4.939 -13.059 1.00 29.77 398 PRO A O 1
ATOM 3156 N N . PRO A 1 399 ? -13.350 -5.257 -12.893 1.00 28.59 399 PRO A N 1
ATOM 3157 C CA . PRO A 1 399 ? -13.509 -6.530 -12.214 1.00 28.59 399 PRO A CA 1
ATOM 3158 C C . PRO A 1 399 ? -14.390 -6.275 -10.985 1.00 28.59 399 PRO A C 1
ATOM 3160 O O . PRO A 1 399 ? -14.172 -5.267 -10.297 1.00 28.59 399 PRO A O 1
ATOM 3163 N N . PRO A 1 400 ? -15.427 -7.098 -10.744 1.00 28.58 400 PRO A N 1
ATOM 3164 C CA . PRO A 1 400 ? -16.200 -6.968 -9.524 1.00 28.58 400 PRO A CA 1
ATOM 3165 C C . PRO A 1 400 ? -15.199 -6.969 -8.373 1.00 28.58 400 PRO A C 1
ATOM 3167 O O . PRO A 1 400 ? -14.273 -7.781 -8.369 1.00 28.58 400 PRO A O 1
ATOM 3170 N N . SER A 1 401 ? -15.346 -6.039 -7.429 1.00 37.00 401 SER A N 1
ATOM 3171 C CA . SER A 1 401 ? -14.656 -6.166 -6.155 1.00 37.00 401 SER A CA 1
ATOM 3172 C C . SER A 1 401 ? -15.035 -7.541 -5.617 1.00 37.00 401 SER A C 1
ATOM 3174 O O . SER A 1 401 ? -16.185 -7.756 -5.232 1.00 37.00 401 SER A O 1
ATOM 3176 N N . THR A 1 402 ? -14.118 -8.507 -5.688 1.00 39.75 402 THR A N 1
ATOM 3177 C CA . THR A 1 402 ? -14.309 -9.809 -5.056 1.00 39.75 402 THR A CA 1
ATOM 3178 C C . THR A 1 402 ? -14.434 -9.509 -3.579 1.00 39.75 402 THR A C 1
ATOM 3180 O O . THR A 1 402 ? -13.465 -9.130 -2.918 1.00 39.75 402 THR A O 1
ATOM 3183 N N . SER A 1 403 ? -15.680 -9.512 -3.124 1.00 47.00 403 SER A N 1
ATOM 3184 C CA . SER A 1 403 ? -16.066 -9.101 -1.794 1.00 47.00 403 SER A CA 1
ATOM 3185 C C . SER A 1 403 ? -15.397 -10.020 -0.802 1.00 47.00 403 SER A C 1
ATOM 3187 O O . SER A 1 403 ? -15.518 -11.239 -0.862 1.00 47.00 403 SER A O 1
ATOM 3189 N N . ILE A 1 404 ? -14.705 -9.420 0.148 1.00 53.28 404 ILE A N 1
ATOM 3190 C CA . ILE A 1 404 ? -14.339 -10.111 1.369 1.00 53.28 404 ILE A CA 1
ATOM 3191 C C . ILE A 1 404 ? -15.660 -10.626 1.986 1.00 53.28 404 ILE A C 1
ATOM 3193 O O . ILE A 1 404 ? -16.582 -9.835 2.173 1.00 53.28 404 ILE A O 1
ATOM 3197 N N . GLY A 1 405 ? -15.787 -11.940 2.218 1.00 50.81 405 GLY A N 1
ATOM 3198 C CA . GLY A 1 405 ? -17.004 -12.554 2.783 1.00 50.81 405 GLY A CA 1
ATOM 3199 C C . GLY A 1 405 ? -17.722 -13.615 1.929 1.00 50.81 405 GLY A C 1
ATOM 3200 O O . GLY A 1 405 ? -18.810 -14.045 2.305 1.00 50.81 405 GLY A O 1
ATOM 3201 N N . ASP A 1 406 ? -17.142 -14.084 0.819 1.00 57.94 406 ASP A N 1
ATOM 3202 C CA . ASP A 1 406 ? -17.784 -15.089 -0.054 1.00 57.94 406 ASP A CA 1
ATOM 3203 C C . ASP A 1 406 ? -18.108 -16.434 0.653 1.00 57.94 406 ASP A C 1
ATOM 3205 O O . ASP A 1 406 ? -19.001 -17.158 0.224 1.00 57.94 406 ASP A O 1
ATOM 3209 N N . GLY A 1 407 ? -17.456 -16.751 1.781 1.00 58.50 407 GLY A N 1
ATOM 3210 C CA . GLY A 1 407 ? -17.693 -17.972 2.573 1.00 58.50 407 GLY A CA 1
ATOM 3211 C C . GLY A 1 407 ? -18.829 -17.901 3.605 1.00 58.50 407 GLY A C 1
ATOM 3212 O O . GLY A 1 407 ? -19.023 -18.858 4.353 1.00 58.50 407 GLY A O 1
ATOM 3213 N N . GLY A 1 408 ? -19.565 -16.788 3.675 1.00 71.38 408 GLY A N 1
ATOM 3214 C CA . GLY A 1 408 ? -20.433 -16.484 4.816 1.00 71.38 408 GLY A CA 1
ATOM 3215 C C . GLY A 1 408 ? -19.605 -15.973 5.999 1.00 71.38 408 GLY A C 1
ATOM 3216 O O . GLY A 1 408 ? -18.402 -16.208 6.089 1.00 71.38 408 GLY A O 1
ATOM 3217 N N . GLY A 1 409 ? -20.219 -15.207 6.894 1.00 87.69 409 GLY A N 1
ATOM 3218 C CA . GLY A 1 409 ? -19.483 -14.550 7.975 1.00 87.69 409 GLY A CA 1
ATOM 3219 C C . GLY A 1 409 ? -20.378 -14.078 9.104 1.00 87.69 409 GLY A C 1
ATOM 3220 O O . GLY A 1 409 ? -21.584 -14.298 9.075 1.00 87.69 409 GLY A O 1
ATOM 3221 N N . LEU A 1 410 ? -19.797 -13.423 10.103 1.00 94.19 410 LEU A N 1
ATOM 3222 C CA . LEU A 1 410 ? -20.546 -12.889 11.239 1.00 94.19 410 LEU A CA 1
ATOM 3223 C C . LEU A 1 410 ? -20.439 -11.366 11.265 1.00 94.19 410 LEU A C 1
ATOM 3225 O O . LEU A 1 410 ? -19.339 -10.822 11.307 1.00 94.19 410 LEU A O 1
ATOM 3229 N N . ARG A 1 411 ? -21.570 -10.669 11.285 1.00 95.62 411 ARG A N 1
ATOM 3230 C CA . ARG A 1 411 ? -21.624 -9.232 11.550 1.00 95.62 411 ARG A CA 1
ATOM 3231 C C . ARG A 1 411 ? -21.955 -8.998 13.017 1.00 95.62 411 ARG A C 1
ATOM 3233 O O . ARG A 1 411 ? -22.936 -9.528 13.536 1.00 95.62 411 ARG A O 1
ATOM 3240 N N . LEU A 1 412 ? -21.149 -8.174 13.674 1.00 96.25 412 LEU A N 1
ATOM 3241 C CA . LEU A 1 412 ? -21.352 -7.732 15.048 1.00 96.25 412 LEU A CA 1
ATOM 3242 C C . LEU A 1 412 ? -21.675 -6.240 15.046 1.00 96.25 412 LEU A C 1
ATOM 3244 O O . LEU A 1 412 ? -20.828 -5.422 14.676 1.00 96.25 412 LEU A O 1
ATOM 3248 N N . ALA A 1 413 ? -22.884 -5.878 15.476 1.00 96.19 413 ALA A N 1
ATOM 3249 C CA . ALA A 1 413 ? -23.205 -4.483 15.751 1.00 96.19 413 ALA A CA 1
ATOM 3250 C C . ALA A 1 413 ? -22.698 -4.125 17.144 1.00 96.19 413 ALA A C 1
ATOM 3252 O O . ALA A 1 413 ? -23.099 -4.744 18.130 1.00 96.19 413 ALA A O 1
ATOM 3253 N N . ILE A 1 414 ? -21.823 -3.129 17.229 1.00 95.81 414 ILE A N 1
ATOM 3254 C CA . ILE A 1 414 ? -21.155 -2.748 18.476 1.00 95.81 414 ILE A CA 1
ATOM 3255 C C . ILE A 1 414 ? -21.619 -1.383 18.978 1.00 95.81 414 ILE A C 1
ATOM 3257 O O . ILE A 1 414 ? -22.028 -0.525 18.191 1.00 95.81 414 ILE A O 1
ATOM 3261 N N . ALA A 1 415 ? -21.528 -1.173 20.291 1.00 94.88 415 ALA A N 1
ATOM 3262 C CA . ALA A 1 415 ? -21.885 0.073 20.976 1.00 94.88 415 ALA A CA 1
ATOM 3263 C C . ALA A 1 415 ? -20.853 1.201 20.742 1.00 94.88 415 ALA A C 1
ATOM 3265 O O . ALA A 1 415 ? -20.311 1.784 21.677 1.00 94.88 415 ALA A O 1
ATOM 3266 N N . ALA A 1 416 ? -20.537 1.471 19.476 1.00 93.19 416 ALA A N 1
ATOM 3267 C CA . ALA A 1 416 ? -19.489 2.392 19.055 1.00 93.19 416 ALA A CA 1
ATOM 3268 C C . ALA A 1 416 ? -19.892 3.884 19.186 1.00 93.19 416 ALA A C 1
ATOM 3270 O O . ALA A 1 416 ? -21.083 4.190 19.273 1.00 93.19 416 ALA A O 1
ATOM 3271 N N . PRO A 1 417 ? -18.922 4.823 19.169 1.00 94.50 417 PRO A N 1
ATOM 3272 C CA . PRO A 1 417 ? -17.478 4.588 19.061 1.00 94.50 417 PRO A CA 1
ATOM 3273 C C . PRO A 1 417 ? -16.908 4.044 20.376 1.00 94.50 417 PRO A C 1
ATOM 3275 O O . PRO A 1 417 ? -17.312 4.502 21.438 1.00 94.50 417 PRO A O 1
ATOM 3278 N N . LEU A 1 418 ? -15.994 3.072 20.323 1.00 95.44 418 LEU A N 1
ATOM 3279 C CA . LEU A 1 418 ? -15.372 2.442 21.500 1.00 95.44 418 LEU A CA 1
ATOM 3280 C C . LEU A 1 418 ? -14.042 3.113 21.849 1.00 95.44 418 LEU A C 1
ATOM 3282 O O . LEU A 1 418 ? -13.296 3.476 20.941 1.00 95.44 418 LEU A O 1
ATOM 3286 N N . SER A 1 419 ? -13.704 3.248 23.133 1.00 95.12 419 SER A N 1
ATOM 3287 C CA . SER A 1 419 ? -12.314 3.552 23.509 1.00 95.12 419 SER A CA 1
ATOM 3288 C C . SER A 1 419 ? -11.415 2.345 23.228 1.00 95.12 419 SER A C 1
ATOM 3290 O O . SER A 1 419 ? -11.894 1.223 23.059 1.00 95.12 419 SER A O 1
ATOM 3292 N N . ASP A 1 420 ? -10.103 2.537 23.197 1.00 96.12 420 ASP A N 1
ATOM 3293 C CA . ASP A 1 420 ? -9.157 1.427 23.077 1.00 96.12 420 ASP A CA 1
ATOM 3294 C C . ASP A 1 420 ? -9.257 0.419 24.247 1.00 96.12 420 ASP A C 1
ATOM 3296 O O . ASP A 1 420 ? -9.112 -0.785 24.030 1.00 96.12 420 ASP A O 1
ATOM 3300 N N . GLN A 1 421 ? -9.596 0.885 25.457 1.00 95.00 421 GLN A N 1
ATOM 3301 C CA . GLN A 1 421 ? -9.847 0.040 26.635 1.00 95.00 421 GLN A CA 1
ATOM 3302 C C . GLN A 1 421 ? -11.067 -0.877 26.473 1.00 95.00 421 GLN A C 1
ATOM 3304 O O . GLN A 1 421 ? -11.061 -1.993 26.985 1.00 95.00 421 GLN A O 1
ATOM 3309 N N . GLU A 1 422 ? -12.097 -0.428 25.755 1.00 95.62 422 GLU A N 1
ATOM 3310 C CA . GLU A 1 422 ? -13.284 -1.233 25.435 1.00 95.62 422 GLU A CA 1
ATOM 3311 C C . GLU A 1 422 ? -13.056 -2.101 24.197 1.00 95.62 422 GLU A C 1
ATOM 3313 O O . GLU A 1 422 ? -13.481 -3.252 24.136 1.00 95.62 422 GLU A O 1
ATOM 3318 N N . MET A 1 423 ? -12.347 -1.562 23.206 1.00 96.38 423 MET A N 1
ATOM 3319 C CA . MET A 1 423 ? -12.036 -2.256 21.965 1.00 96.38 423 MET A CA 1
ATOM 3320 C C . MET A 1 423 ? -11.170 -3.492 22.221 1.00 96.38 423 MET A C 1
ATOM 3322 O O . MET A 1 423 ? -11.432 -4.550 21.658 1.00 96.38 423 MET A O 1
ATOM 3326 N N . ARG A 1 424 ? -10.155 -3.388 23.084 1.00 95.69 424 ARG A N 1
ATOM 3327 C CA . ARG A 1 424 ? -9.221 -4.485 23.368 1.00 95.69 424 ARG A CA 1
ATOM 3328 C C . ARG A 1 424 ? -9.911 -5.795 23.793 1.00 95.69 424 ARG A C 1
ATOM 3330 O O . ARG A 1 424 ? -9.733 -6.773 23.072 1.00 95.69 424 ARG A O 1
ATOM 3337 N N . PRO A 1 425 ? -10.728 -5.857 24.865 1.00 95.31 425 PRO A N 1
ATOM 3338 C CA . PRO A 1 425 ? -11.372 -7.108 25.274 1.00 95.31 425 PRO A CA 1
ATOM 3339 C C . PRO A 1 425 ? -12.336 -7.657 24.212 1.00 95.31 425 PRO A C 1
ATOM 3341 O O . PRO A 1 425 ? -12.458 -8.874 24.064 1.00 95.31 425 PRO A O 1
ATOM 3344 N N . LEU A 1 426 ? -12.989 -6.785 23.431 1.00 96.06 426 LEU A N 1
ATOM 3345 C CA . LEU A 1 426 ? -13.784 -7.214 22.280 1.00 96.06 426 LEU A CA 1
ATOM 3346 C C . LEU A 1 426 ? -12.903 -7.922 21.240 1.00 96.06 426 LEU A C 1
ATOM 3348 O O . LEU A 1 426 ? -13.242 -9.018 20.799 1.00 96.06 426 LEU A O 1
ATOM 3352 N N . LEU A 1 427 ? -11.769 -7.332 20.862 1.00 96.50 427 LEU A N 1
ATOM 3353 C CA . LEU A 1 427 ? -10.859 -7.918 19.875 1.00 96.50 427 LEU A CA 1
ATOM 3354 C C . LEU A 1 427 ? -10.164 -9.187 20.385 1.00 96.50 427 LEU A C 1
ATOM 3356 O O . LEU A 1 427 ? -9.961 -10.111 19.595 1.00 96.50 427 LEU A O 1
ATOM 3360 N N . ASP A 1 428 ? -9.878 -9.277 21.684 1.00 94.94 428 ASP A N 1
ATOM 3361 C CA . ASP A 1 428 ? -9.323 -10.478 22.319 1.00 94.94 428 ASP A CA 1
ATOM 3362 C C . ASP A 1 428 ? -10.293 -11.666 22.217 1.00 94.94 428 ASP A C 1
ATOM 3364 O O . ASP A 1 428 ? -9.869 -12.799 21.969 1.00 94.94 428 ASP A O 1
ATOM 3368 N N . SER A 1 429 ? -11.605 -11.411 22.316 1.00 95.38 429 SER A N 1
ATOM 3369 C CA . SER A 1 429 ? -12.639 -12.435 22.090 1.00 95.38 429 SER A CA 1
ATOM 3370 C C . SER A 1 429 ? -12.710 -12.920 20.633 1.00 95.38 429 SER A C 1
ATOM 3372 O O . SER A 1 429 ? -13.247 -13.990 20.357 1.00 95.38 429 SER A O 1
ATOM 3374 N N . LEU A 1 430 ? -12.130 -12.154 19.703 1.00 95.62 430 LEU A N 1
ATOM 3375 C CA . LEU A 1 430 ? -12.089 -12.428 18.266 1.00 95.62 430 LEU A CA 1
ATOM 3376 C C . LEU A 1 430 ? -10.686 -12.829 17.785 1.00 95.62 430 LEU A C 1
ATOM 3378 O O . LEU A 1 430 ? -10.434 -12.833 16.580 1.00 95.62 430 LEU A O 1
ATOM 3382 N N . ARG A 1 431 ? -9.750 -13.164 18.683 1.00 94.31 431 ARG A N 1
ATOM 3383 C CA . ARG A 1 431 ? -8.348 -13.483 18.333 1.00 94.31 431 ARG A CA 1
ATOM 3384 C C . ARG A 1 431 ? -8.198 -14.590 17.279 1.00 94.31 431 ARG A C 1
ATOM 3386 O O . ARG A 1 431 ? -7.293 -14.531 16.447 1.00 94.31 431 ARG A O 1
ATOM 3393 N N . ASP A 1 432 ? -9.120 -15.551 17.271 1.00 93.19 432 ASP A N 1
ATOM 3394 C CA . ASP A 1 432 ? -9.080 -16.710 16.374 1.00 93.19 432 ASP A CA 1
ATOM 3395 C C . ASP A 1 432 ? -9.656 -16.405 14.979 1.00 93.19 432 ASP A C 1
ATOM 3397 O O . ASP A 1 432 ? -9.418 -17.149 14.028 1.00 93.19 432 ASP A O 1
ATOM 3401 N N . VAL A 1 433 ? -10.342 -15.267 14.818 1.00 95.00 433 VAL A N 1
ATOM 3402 C CA . VAL A 1 433 ? -10.860 -14.806 13.523 1.00 95.00 433 VAL A CA 1
ATOM 3403 C C . VAL A 1 433 ? -9.699 -14.439 12.602 1.00 95.00 433 VAL A C 1
ATOM 3405 O O . VAL A 1 433 ? -8.859 -13.614 12.974 1.00 95.00 433 VAL A O 1
ATOM 3408 N N . ARG A 1 434 ? -9.655 -14.987 11.381 1.00 94.88 434 ARG A N 1
ATOM 3409 C CA . ARG A 1 434 ? -8.572 -14.705 10.420 1.00 94.88 434 ARG A CA 1
ATOM 3410 C C . ARG A 1 434 ? -8.693 -13.324 9.791 1.00 94.88 434 ARG A C 1
ATOM 3412 O O . ARG A 1 434 ? -7.674 -12.643 9.696 1.00 94.88 434 ARG A O 1
ATOM 3419 N N . VAL A 1 435 ? -9.899 -12.889 9.427 1.00 96.56 435 VAL A N 1
ATOM 3420 C CA . VAL A 1 435 ? -10.161 -11.580 8.814 1.00 96.56 435 VAL A CA 1
ATOM 3421 C C . VAL A 1 435 ? -11.197 -10.812 9.624 1.00 96.56 435 VAL A C 1
ATOM 3423 O O . VAL A 1 435 ? -12.353 -11.212 9.729 1.00 96.56 435 VAL A O 1
ATOM 3426 N N . LEU A 1 436 ? -10.774 -9.673 10.167 1.00 97.50 436 LEU A N 1
ATOM 3427 C CA . LEU A 1 436 ? -11.663 -8.685 10.766 1.00 97.50 436 LEU A CA 1
ATOM 3428 C C . LEU A 1 436 ? -11.901 -7.547 9.770 1.00 97.50 436 LEU A C 1
ATOM 3430 O O . LEU A 1 436 ? -10.942 -7.046 9.179 1.00 97.50 436 LEU A O 1
ATOM 3434 N N . HIS A 1 437 ? -13.144 -7.114 9.594 1.00 97.75 437 HIS A N 1
ATOM 3435 C CA . HIS A 1 437 ? -13.495 -6.016 8.698 1.00 97.75 437 HIS A CA 1
ATOM 3436 C C . HIS A 1 437 ? -14.150 -4.848 9.434 1.00 97.75 437 HIS A C 1
ATOM 3438 O O . HIS A 1 437 ? -15.063 -5.036 10.239 1.00 97.75 437 HIS A O 1
ATOM 3444 N N . LEU A 1 438 ? -13.667 -3.638 9.145 1.00 97.62 438 LEU A N 1
ATOM 3445 C CA . LEU A 1 438 ? -14.166 -2.372 9.675 1.00 97.62 438 LEU A CA 1
ATOM 3446 C C . LEU A 1 438 ? -14.705 -1.497 8.531 1.00 97.62 438 LEU A C 1
ATOM 3448 O O . LEU A 1 438 ? -13.946 -0.709 7.963 1.00 97.62 438 LEU A O 1
ATOM 3452 N N . PRO A 1 439 ? -16.005 -1.533 8.215 1.00 96.50 439 PRO A N 1
ATOM 3453 C CA . PRO A 1 439 ? -16.549 -0.704 7.139 1.00 96.50 439 PRO A CA 1
ATOM 3454 C C . PRO A 1 439 ? -16.540 0.796 7.480 1.00 96.50 439 PRO A C 1
ATOM 3456 O O . PRO A 1 439 ? -16.602 1.652 6.603 1.00 96.50 439 PRO A O 1
ATOM 3459 N N . ARG A 1 440 ? -16.480 1.158 8.772 1.00 96.25 440 ARG A N 1
ATOM 3460 C CA . ARG A 1 440 ? -16.452 2.559 9.232 1.00 96.25 440 ARG A CA 1
ATOM 3461 C C . ARG A 1 440 ? -15.480 2.756 10.400 1.00 96.25 440 ARG A C 1
ATOM 3463 O O . ARG A 1 440 ? -15.927 3.018 11.516 1.00 96.25 440 ARG A O 1
ATOM 3470 N N . PRO A 1 441 ? -14.155 2.674 10.183 1.00 96.81 441 PRO A N 1
ATOM 3471 C CA . PRO A 1 441 ? -13.177 2.680 11.275 1.00 96.81 441 PRO A CA 1
ATOM 3472 C C . PRO A 1 441 ? -13.261 3.942 12.151 1.00 96.81 441 PRO A C 1
ATOM 3474 O O . PRO A 1 441 ? -13.198 3.841 13.374 1.00 96.81 441 PRO A O 1
ATOM 3477 N N . ALA A 1 442 ? -13.504 5.112 11.548 1.00 95.44 442 ALA A N 1
ATOM 3478 C CA . ALA A 1 442 ? -13.653 6.384 12.263 1.00 95.44 442 ALA A CA 1
ATOM 3479 C C . ALA A 1 442 ? -14.918 6.483 13.136 1.00 95.44 442 ALA A C 1
ATOM 3481 O O . ALA A 1 442 ? -14.959 7.281 14.065 1.00 95.44 442 ALA A O 1
ATOM 3482 N N . ALA A 1 443 ? -15.952 5.689 12.844 1.00 95.62 443 ALA A N 1
ATOM 3483 C CA . ALA A 1 443 ? -17.148 5.589 13.681 1.00 95.62 443 ALA A CA 1
ATOM 3484 C C . ALA A 1 443 ? -17.045 4.444 14.704 1.00 95.62 443 ALA A C 1
ATOM 3486 O O . ALA A 1 443 ? -17.830 4.389 15.645 1.00 95.62 443 ALA A O 1
ATOM 3487 N N . THR A 1 444 ? -16.089 3.531 14.521 1.00 96.12 444 THR A N 1
ATOM 3488 C CA . THR A 1 444 ? -15.880 2.359 15.376 1.00 96.12 444 THR A CA 1
ATOM 3489 C C . THR A 1 444 ? -14.996 2.668 16.588 1.00 96.12 444 THR A C 1
ATOM 3491 O O . THR A 1 444 ? -15.287 2.190 17.683 1.00 96.12 444 THR A O 1
ATOM 3494 N N . LEU A 1 445 ? -13.940 3.470 16.425 1.00 97.12 445 LEU A N 1
ATOM 3495 C CA . LEU A 1 445 ? -12.959 3.772 17.475 1.00 97.12 445 LEU A CA 1
ATOM 3496 C C . LEU A 1 445 ? -12.990 5.264 17.849 1.00 97.12 445 LEU A C 1
ATOM 3498 O O . LEU A 1 445 ? -12.865 6.124 16.984 1.00 97.12 445 LEU A O 1
ATOM 3502 N N . ALA A 1 446 ? -13.094 5.566 19.144 1.00 95.56 446 ALA A N 1
ATOM 3503 C CA . ALA A 1 446 ? -13.031 6.921 19.697 1.00 95.56 446 ALA A CA 1
ATOM 3504 C C . ALA A 1 446 ? -11.587 7.440 19.842 1.00 95.56 446 ALA A C 1
ATOM 3506 O O . ALA A 1 446 ? -11.353 8.647 19.810 1.00 95.56 446 ALA A O 1
ATOM 3507 N N . GLY A 1 447 ? -10.619 6.533 19.993 1.00 95.81 447 GLY A N 1
ATOM 3508 C CA . GLY A 1 447 ? -9.196 6.828 20.167 1.00 95.81 447 GLY A CA 1
ATOM 3509 C C . GLY A 1 447 ? -8.605 6.106 21.378 1.00 95.81 447 GLY A C 1
ATOM 3510 O O . GLY A 1 447 ? -9.244 5.232 21.964 1.00 95.81 447 GLY A O 1
ATOM 3511 N N . PHE A 1 448 ? -7.379 6.483 21.741 1.00 97.19 448 PHE A N 1
ATOM 3512 C CA . PHE A 1 448 ? -6.693 5.968 22.925 1.00 97.19 448 PHE A CA 1
ATOM 3513 C C . PHE A 1 448 ? -7.098 6.756 24.173 1.00 97.19 448 PHE A C 1
ATOM 3515 O O . PHE A 1 448 ? -7.077 7.988 24.158 1.00 97.19 448 PHE A O 1
ATOM 3522 N N . ALA A 1 449 ? -7.440 6.050 25.249 1.00 95.38 449 ALA A N 1
ATOM 3523 C CA . ALA A 1 449 ? -7.782 6.641 26.538 1.00 95.38 449 ALA A CA 1
ATOM 3524 C C . ALA A 1 449 ? -6.563 7.295 27.210 1.00 95.38 449 ALA A C 1
ATOM 3526 O O . ALA A 1 449 ? -6.692 8.344 27.839 1.00 95.38 449 ALA A O 1
ATOM 3527 N N . ASP A 1 450 ? -5.372 6.705 27.054 1.00 95.81 450 ASP A N 1
ATOM 3528 C CA . ASP A 1 450 ? -4.121 7.309 27.510 1.00 95.81 450 ASP A CA 1
ATOM 3529 C C . ASP A 1 450 ? -3.627 8.378 26.521 1.00 95.81 450 ASP A C 1
ATOM 3531 O O . ASP A 1 450 ? -3.257 8.091 25.377 1.00 95.81 450 ASP A O 1
ATOM 3535 N N . GLY A 1 451 ? -3.561 9.627 26.992 1.00 95.69 451 GLY A N 1
ATOM 3536 C CA . GLY A 1 451 ? -3.116 10.769 26.194 1.00 95.69 451 GLY A CA 1
ATOM 3537 C C . GLY A 1 451 ? -1.669 10.653 25.704 1.00 95.69 451 GLY A C 1
ATOM 3538 O O . GLY A 1 451 ? -1.360 11.152 24.618 1.00 95.69 451 GLY A O 1
ATOM 3539 N N . ARG A 1 452 ? -0.791 9.962 26.449 1.00 95.69 452 ARG A N 1
ATOM 3540 C CA . ARG A 1 452 ? 0.603 9.741 26.037 1.00 95.69 452 ARG A CA 1
ATOM 3541 C C . ARG A 1 452 ? 0.683 8.768 24.866 1.00 95.69 452 ARG A C 1
ATOM 3543 O O . ARG A 1 452 ? 1.333 9.077 23.868 1.00 95.69 452 ARG A O 1
ATOM 3550 N N . THR A 1 453 ? -0.005 7.634 24.965 1.00 96.50 453 THR A N 1
ATOM 3551 C CA . THR A 1 453 ? -0.138 6.664 23.870 1.00 96.50 453 THR A CA 1
ATOM 3552 C C . THR A 1 453 ? -0.754 7.323 22.634 1.00 96.50 453 THR A C 1
ATOM 3554 O O . THR A 1 453 ? -0.224 7.159 21.537 1.00 96.50 453 THR A O 1
ATOM 3557 N N . ALA A 1 454 ? -1.796 8.146 22.805 1.00 97.19 454 ALA A N 1
ATOM 3558 C CA . ALA A 1 454 ? -2.402 8.896 21.704 1.00 97.19 454 ALA A CA 1
ATOM 3559 C C . ALA A 1 454 ? -1.401 9.835 21.002 1.00 97.19 454 ALA A C 1
ATOM 3561 O O . ALA A 1 454 ? -1.352 9.877 19.777 1.00 97.19 454 ALA A O 1
ATOM 3562 N N . ALA A 1 455 ? -0.588 10.579 21.761 1.00 96.50 455 ALA A N 1
ATOM 3563 C CA . ALA A 1 455 ? 0.407 11.498 21.200 1.00 96.50 455 ALA A CA 1
ATOM 3564 C C . ALA A 1 455 ? 1.531 10.763 20.449 1.00 96.50 455 ALA A C 1
ATOM 3566 O O . ALA A 1 455 ? 1.914 11.168 19.354 1.00 96.50 455 ALA A O 1
ATOM 3567 N N . GLN A 1 456 ? 2.027 9.656 21.009 1.00 96.12 456 GLN A N 1
ATOM 3568 C CA . GLN A 1 456 ? 3.031 8.815 20.349 1.00 96.12 456 GLN A CA 1
ATOM 3569 C C . GLN A 1 456 ? 2.482 8.190 19.064 1.00 96.12 456 GLN A C 1
ATOM 3571 O O . GLN A 1 456 ? 3.184 8.115 18.057 1.00 96.12 456 GLN A O 1
ATOM 3576 N N . TYR A 1 457 ? 1.217 7.768 19.085 1.00 97.50 457 TYR A N 1
ATOM 3577 C CA . TYR A 1 457 ? 0.540 7.258 17.902 1.00 97.50 457 TYR A CA 1
ATOM 3578 C C . TYR A 1 457 ? 0.388 8.324 16.814 1.00 97.50 457 TYR A C 1
ATOM 3580 O O . TYR A 1 457 ? 0.735 8.067 15.663 1.00 97.50 457 TYR A O 1
ATOM 3588 N N . ASP A 1 458 ? -0.067 9.527 17.170 1.00 97.88 458 ASP A N 1
ATOM 3589 C CA . ASP A 1 458 ? -0.199 10.647 16.234 1.00 97.88 458 ASP A CA 1
ATOM 3590 C C . ASP A 1 458 ? 1.121 10.957 15.519 1.00 97.88 458 ASP A C 1
ATOM 3592 O O . ASP A 1 458 ? 1.150 11.094 14.292 1.00 97.88 458 ASP A O 1
ATOM 3596 N N . GLU A 1 459 ? 2.221 11.014 16.274 1.00 95.94 459 GLU A N 1
ATOM 3597 C CA . GLU A 1 459 ? 3.555 11.243 15.726 1.00 95.94 459 GLU A CA 1
ATOM 3598 C C . GLU A 1 459 ? 3.954 10.146 14.728 1.00 95.94 459 GLU A C 1
ATOM 3600 O O . GLU A 1 459 ? 4.399 10.446 13.613 1.00 95.94 459 GLU A O 1
ATOM 3605 N N . GLU A 1 460 ? 3.766 8.875 15.092 1.00 95.88 460 GLU A N 1
ATOM 3606 C CA . GLU A 1 460 ? 4.126 7.753 14.226 1.00 95.88 460 GLU A CA 1
ATOM 3607 C C . GLU A 1 460 ? 3.281 7.710 12.953 1.00 95.88 460 GLU A C 1
ATOM 3609 O O . GLU A 1 460 ? 3.838 7.603 11.858 1.00 95.88 460 GLU A O 1
ATOM 3614 N N . VAL A 1 461 ? 1.959 7.882 13.041 1.00 97.06 461 VAL A N 1
ATOM 3615 C CA . VAL A 1 461 ? 1.092 7.870 11.852 1.00 97.06 461 VAL A CA 1
ATOM 3616 C C . VAL A 1 461 ? 1.408 9.030 10.915 1.00 97.06 461 VAL A C 1
ATOM 3618 O O . VAL A 1 461 ? 1.494 8.838 9.698 1.00 97.06 461 VAL A O 1
ATOM 3621 N N . GLN A 1 462 ? 1.654 10.228 11.448 1.00 96.75 462 GLN A N 1
ATOM 3622 C CA . GLN A 1 462 ? 1.981 11.385 10.616 1.00 96.75 462 GLN A CA 1
ATOM 3623 C C . GLN A 1 462 ? 3.344 11.244 9.917 1.00 96.75 462 GLN A C 1
ATOM 3625 O O . GLN A 1 462 ? 3.560 11.845 8.864 1.00 96.75 462 GLN A O 1
ATOM 3630 N N . ARG A 1 463 ? 4.260 10.407 10.426 1.00 95.19 463 ARG A N 1
ATOM 3631 C CA . ARG A 1 463 ? 5.519 10.059 9.736 1.00 95.19 463 ARG A CA 1
ATOM 3632 C C . ARG A 1 463 ? 5.315 9.108 8.551 1.00 95.19 463 ARG A C 1
ATOM 3634 O O . ARG A 1 463 ? 6.198 9.033 7.683 1.00 95.19 463 ARG A O 1
ATOM 3641 N N . LEU A 1 464 ? 4.188 8.392 8.502 1.00 95.88 464 LEU A N 1
ATOM 3642 C CA . LEU A 1 464 ? 3.852 7.455 7.424 1.00 95.88 464 LEU A CA 1
ATOM 3643 C C . LEU A 1 464 ? 3.321 8.160 6.184 1.00 95.88 464 LEU A C 1
ATOM 3645 O O . LEU A 1 464 ? 3.486 7.631 5.089 1.00 95.88 464 LEU A O 1
ATOM 3649 N N . VAL A 1 465 ? 2.695 9.326 6.316 1.00 95.50 465 VAL A N 1
ATOM 3650 C CA . VAL A 1 465 ? 2.116 10.019 5.162 1.00 95.50 465 VAL A CA 1
ATOM 3651 C C . VAL A 1 465 ? 3.191 10.574 4.240 1.00 95.50 465 VAL A C 1
ATOM 3653 O O . VAL A 1 465 ? 4.320 10.874 4.640 1.00 95.50 465 VAL A O 1
ATOM 3656 N N . THR A 1 466 ? 2.853 10.677 2.962 1.00 91.75 466 THR A N 1
ATOM 3657 C CA . THR A 1 466 ? 3.774 11.204 1.964 1.00 91.75 466 THR A CA 1
ATOM 3658 C C . THR A 1 466 ? 3.637 12.714 1.786 1.00 91.75 466 THR A C 1
ATOM 3660 O O . THR A 1 466 ? 2.730 13.356 2.319 1.00 91.75 466 THR A O 1
ATOM 3663 N N . TYR A 1 467 ? 4.552 13.271 1.000 1.00 88.69 467 TYR A N 1
ATOM 3664 C CA . TYR A 1 467 ? 4.434 14.634 0.504 1.00 88.69 467 TYR A CA 1
ATOM 3665 C C . TYR A 1 467 ? 3.815 14.62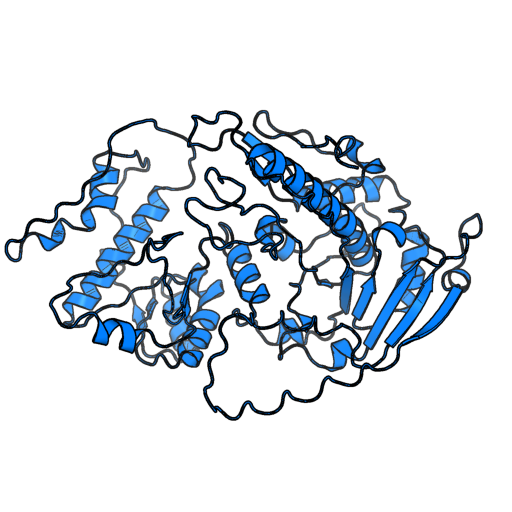3 -0.883 1.00 88.69 467 TYR A C 1
ATOM 3667 O O . TYR A 1 467 ? 4.112 13.754 -1.710 1.00 88.69 467 TYR A O 1
ATOM 3675 N N . TRP A 1 468 ? 3.001 15.632 -1.126 1.00 85.62 468 TRP A N 1
ATOM 3676 C CA . TRP A 1 468 ? 2.483 16.007 -2.418 1.00 85.62 468 TRP A CA 1
ATOM 3677 C C . TRP A 1 468 ? 3.184 17.263 -2.917 1.00 85.62 468 TRP A C 1
ATOM 3679 O O . TRP A 1 468 ? 3.555 18.140 -2.137 1.00 85.62 468 TRP A O 1
ATOM 3689 N N . CYS A 1 469 ? 3.420 17.333 -4.218 1.00 71.81 469 CYS A N 1
ATOM 3690 C CA . CYS A 1 469 ? 4.181 18.415 -4.821 1.00 71.81 469 CYS A CA 1
ATOM 3691 C C . CYS A 1 469 ? 3.232 19.452 -5.423 1.00 71.81 469 CYS A C 1
ATOM 3693 O O . CYS A 1 469 ? 2.332 19.097 -6.179 1.00 71.81 469 CYS A O 1
ATOM 3695 N N . CYS A 1 470 ? 3.475 20.731 -5.124 1.00 62.53 470 CYS A N 1
ATOM 3696 C CA . CYS A 1 470 ? 2.802 21.867 -5.753 1.00 62.53 470 CYS A CA 1
ATOM 3697 C C . CYS A 1 470 ? 3.852 22.912 -6.160 1.00 62.53 470 CYS A C 1
ATOM 3699 O O . CYS A 1 470 ? 4.801 23.157 -5.415 1.00 62.53 470 CYS A O 1
ATOM 3701 N N . THR A 1 471 ? 3.699 23.533 -7.333 1.00 56.41 471 THR A N 1
ATOM 3702 C CA . THR A 1 471 ? 4.447 24.755 -7.684 1.00 56.41 471 THR A CA 1
ATOM 3703 C C . THR A 1 471 ? 3.534 25.942 -7.373 1.00 56.41 471 THR A C 1
ATOM 3705 O O . THR A 1 471 ? 2.389 25.961 -7.822 1.00 56.41 471 THR A O 1
ATOM 3708 N N . ARG A 1 472 ? 4.000 26.910 -6.570 1.00 50.88 472 ARG A N 1
ATOM 3709 C CA . ARG A 1 472 ? 3.313 28.209 -6.424 1.00 50.88 472 ARG A CA 1
ATOM 3710 C C . ARG A 1 472 ? 3.546 29.105 -7.633 1.00 50.88 472 ARG A C 1
ATOM 3712 O O . ARG A 1 472 ? 2.663 29.854 -8.024 1.00 50.88 472 ARG A O 1
ATOM 3719 N N . ASP A 1 473 ? 4.737 29.011 -8.216 1.00 57.06 473 ASP A N 1
ATOM 3720 C CA . ASP A 1 473 ? 5.109 29.768 -9.400 1.00 57.06 473 ASP A CA 1
ATOM 3721 C C . ASP A 1 473 ? 4.761 28.957 -10.664 1.00 57.06 473 ASP A C 1
ATOM 3723 O O . ASP A 1 473 ? 5.346 27.886 -10.885 1.00 57.06 473 ASP A O 1
ATOM 3727 N N . PRO A 1 474 ? 3.812 29.421 -11.498 1.00 54.50 474 PRO A N 1
ATOM 3728 C CA . PRO A 1 474 ? 3.480 28.762 -12.755 1.00 54.50 474 PRO A CA 1
ATOM 3729 C C . PRO A 1 474 ? 4.618 28.812 -13.790 1.00 54.50 474 PRO A C 1
ATOM 3731 O O . PRO A 1 474 ? 4.565 28.032 -14.745 1.00 54.50 474 PRO A O 1
ATOM 3734 N N . ALA A 1 475 ? 5.621 29.683 -13.614 1.00 55.34 475 ALA A N 1
ATOM 3735 C CA . ALA A 1 475 ? 6.805 29.792 -14.466 1.00 55.34 475 ALA A CA 1
ATOM 3736 C C . ALA A 1 475 ? 7.973 28.893 -14.014 1.00 55.34 475 ALA A C 1
ATOM 3738 O O . ALA A 1 475 ? 8.885 28.632 -14.801 1.00 55.34 475 ALA A O 1
ATOM 3739 N N . ALA A 1 476 ? 7.948 28.373 -12.782 1.00 57.94 476 ALA A N 1
ATOM 3740 C CA . ALA A 1 476 ? 8.995 27.495 -12.271 1.00 57.94 476 ALA A CA 1
ATOM 3741 C C . ALA A 1 476 ? 8.766 26.031 -12.686 1.00 57.94 476 ALA A C 1
ATOM 3743 O O . ALA A 1 476 ? 7.790 25.390 -12.296 1.00 57.94 476 ALA A O 1
ATOM 3744 N N . SER A 1 477 ? 9.722 25.462 -13.425 1.00 53.34 477 SER A N 1
ATOM 3745 C CA . SER A 1 477 ? 9.752 24.023 -13.743 1.00 53.34 477 SER A CA 1
ATOM 3746 C C . SER A 1 477 ? 10.182 23.153 -12.552 1.00 53.34 477 SER A C 1
ATOM 3748 O O . SER A 1 477 ? 9.910 21.953 -12.531 1.00 53.34 477 SER A O 1
ATOM 3750 N N . ASN A 1 478 ? 10.852 23.749 -11.558 1.00 54.66 478 ASN A N 1
ATOM 3751 C CA . ASN A 1 478 ? 11.392 23.054 -10.391 1.00 54.66 478 ASN A CA 1
ATOM 3752 C C . ASN A 1 478 ? 10.427 23.111 -9.198 1.00 54.66 478 ASN A C 1
ATOM 3754 O O . ASN A 1 478 ? 9.887 24.161 -8.861 1.00 54.66 478 ASN A O 1
ATOM 3758 N N . MET A 1 479 ? 10.261 21.973 -8.517 1.00 58.84 479 MET A N 1
ATOM 3759 C CA . MET A 1 479 ? 9.419 21.843 -7.322 1.00 58.84 479 MET A CA 1
ATOM 3760 C C . MET A 1 479 ? 10.023 22.606 -6.130 1.00 58.84 479 MET A C 1
ATOM 3762 O O . MET A 1 479 ? 10.959 22.111 -5.486 1.00 58.84 479 MET A O 1
ATOM 3766 N N . THR A 1 480 ? 9.495 23.792 -5.825 1.00 60.66 480 THR A N 1
ATOM 3767 C CA . THR A 1 480 ? 9.959 24.631 -4.707 1.00 60.66 480 THR A CA 1
ATOM 3768 C C . THR A 1 480 ? 9.252 24.330 -3.383 1.00 60.66 480 THR A C 1
ATOM 3770 O O . THR A 1 480 ? 9.907 24.406 -2.345 1.00 60.66 480 THR A O 1
ATOM 3773 N N . GLU A 1 481 ? 7.986 23.894 -3.405 1.00 71.00 481 GLU A N 1
ATOM 3774 C CA . GLU A 1 481 ? 7.173 23.651 -2.201 1.00 71.00 481 GLU A CA 1
ATOM 3775 C C . GLU A 1 481 ? 6.640 22.215 -2.101 1.00 71.00 481 GLU A C 1
ATOM 3777 O O . GLU A 1 481 ? 6.431 21.510 -3.096 1.00 71.00 481 GLU A O 1
ATOM 3782 N N . ARG A 1 482 ? 6.436 21.764 -0.861 1.00 82.06 482 ARG A N 1
ATOM 3783 C CA . ARG A 1 482 ? 5.917 20.436 -0.522 1.00 82.06 482 ARG A CA 1
ATOM 3784 C C . ARG A 1 482 ? 4.696 20.573 0.375 1.00 82.06 482 ARG A C 1
ATOM 3786 O O . ARG A 1 482 ? 4.763 21.197 1.424 1.00 82.06 482 ARG A O 1
ATOM 3793 N N . LEU A 1 483 ? 3.601 19.930 0.001 1.00 87.19 483 LEU A N 1
ATOM 3794 C CA . LEU A 1 483 ? 2.455 19.755 0.880 1.00 87.19 483 LEU A CA 1
ATOM 3795 C C . LEU A 1 483 ? 2.601 18.429 1.611 1.00 87.19 483 LEU A C 1
ATOM 3797 O O . LEU A 1 483 ? 2.667 17.380 0.972 1.00 87.19 483 LEU A O 1
ATOM 3801 N N . GLN A 1 484 ? 2.663 18.441 2.937 1.00 91.12 484 GLN A N 1
ATOM 3802 C CA . GLN A 1 484 ? 2.552 17.195 3.687 1.00 91.12 484 GLN A CA 1
ATOM 3803 C C . GLN A 1 484 ? 1.076 16.816 3.811 1.00 91.12 484 GLN A C 1
ATOM 3805 O O . GLN A 1 484 ? 0.250 17.626 4.234 1.00 91.12 484 GLN A O 1
ATOM 3810 N N . MET A 1 485 ? 0.749 15.579 3.439 1.00 94.19 485 MET A N 1
ATOM 3811 C CA . MET A 1 485 ? -0.587 15.025 3.657 1.00 94.19 485 MET A CA 1
ATOM 3812 C C . MET A 1 485 ? -0.879 14.901 5.159 1.00 94.19 485 MET A C 1
ATOM 3814 O O . MET A 1 485 ? 0.038 14.858 5.978 1.00 94.19 485 MET A O 1
ATOM 3818 N N . VAL A 1 486 ? -2.151 14.846 5.542 1.00 95.62 486 VAL A N 1
ATOM 3819 C CA . VAL A 1 486 ? -2.582 14.877 6.947 1.00 95.62 486 VAL A CA 1
ATOM 3820 C C . VAL A 1 486 ? -3.441 13.658 7.246 1.00 95.62 486 VAL A C 1
ATOM 3822 O O . VAL A 1 486 ? -4.576 13.564 6.779 1.00 95.62 486 VAL A O 1
ATOM 3825 N N . ALA A 1 487 ? -2.905 12.741 8.054 1.00 97.31 487 ALA A N 1
ATOM 3826 C CA . ALA A 1 487 ? -3.655 11.584 8.543 1.00 97.31 487 ALA A CA 1
ATOM 3827 C C . ALA A 1 487 ? -4.400 11.866 9.850 1.00 97.31 487 ALA A C 1
ATOM 3829 O O . ALA A 1 487 ? -5.358 11.167 10.161 1.00 97.31 487 ALA A O 1
ATOM 3830 N N . LEU A 1 488 ? -3.996 12.883 10.614 1.00 97.19 488 LEU A N 1
ATOM 3831 C CA . LEU A 1 488 ? -4.619 13.164 11.905 1.00 97.19 488 LEU A CA 1
ATOM 3832 C C . LEU A 1 488 ? -6.059 13.672 11.715 1.00 97.19 488 LEU A C 1
ATOM 3834 O O . LEU A 1 488 ? -6.287 14.600 10.922 1.00 97.19 488 LEU A O 1
ATOM 3838 N N . PRO A 1 489 ? -7.037 13.113 12.455 1.00 95.75 489 PRO A N 1
ATOM 3839 C CA . PRO A 1 489 ? -8.400 13.628 12.456 1.00 95.75 489 PRO A CA 1
ATOM 3840 C C . PRO A 1 489 ? -8.431 15.050 13.031 1.00 95.75 489 PRO A C 1
ATOM 3842 O O . PRO A 1 489 ? -7.553 15.440 13.799 1.00 95.75 489 PRO A O 1
ATOM 3845 N N . ARG A 1 490 ? -9.468 15.831 12.692 1.00 92.38 490 ARG A N 1
ATOM 3846 C CA . ARG A 1 490 ? -9.573 17.264 13.052 1.00 92.38 490 ARG A CA 1
ATOM 3847 C C . ARG A 1 490 ? -9.299 17.549 14.530 1.00 92.38 490 ARG A C 1
ATOM 3849 O O . ARG A 1 490 ? -8.523 18.444 14.836 1.00 92.38 490 ARG A O 1
ATOM 3856 N N . ALA A 1 491 ? -9.871 16.749 15.429 1.00 94.00 491 ALA A N 1
ATOM 3857 C CA . ALA A 1 491 ? -9.698 16.899 16.877 1.00 94.00 491 ALA A CA 1
ATOM 3858 C C . ALA A 1 491 ? -8.245 16.710 17.362 1.00 94.00 491 ALA A C 1
ATOM 3860 O O . ALA A 1 491 ? -7.915 17.106 18.475 1.00 94.00 491 ALA A O 1
ATOM 3861 N N . ARG A 1 492 ? -7.376 16.109 16.541 1.00 95.94 492 ARG A N 1
ATOM 3862 C CA . ARG A 1 492 ? -5.969 15.824 16.851 1.00 95.94 492 ARG A CA 1
ATOM 3863 C C . ARG A 1 492 ? -4.991 16.699 16.067 1.00 95.94 492 ARG A C 1
ATOM 3865 O O . ARG A 1 492 ? -3.797 16.620 16.311 1.00 95.94 492 ARG A O 1
ATOM 3872 N N . GLN A 1 493 ? -5.452 17.572 15.166 1.00 94.19 493 GLN A N 1
ATOM 3873 C CA . GLN A 1 493 ? -4.560 18.373 14.309 1.00 94.19 493 GLN A CA 1
ATOM 3874 C C . GLN A 1 493 ? -3.640 19.333 15.080 1.00 94.19 493 GLN A C 1
ATOM 3876 O O . GLN A 1 493 ? -2.599 19.714 14.556 1.00 94.19 493 GLN A O 1
ATOM 3881 N N . GLY A 1 494 ? -3.962 19.665 16.336 1.00 92.81 494 GLY A N 1
ATOM 3882 C CA . GLY A 1 494 ? -3.049 20.400 17.219 1.00 92.81 494 GLY A CA 1
ATOM 3883 C C . GLY A 1 494 ? -1.739 19.661 17.531 1.00 92.81 494 GLY A C 1
ATOM 3884 O O . GLY A 1 494 ? -0.785 20.295 17.962 1.00 92.81 494 GLY A O 1
ATOM 3885 N N . ALA A 1 495 ? -1.671 18.346 17.289 1.00 93.81 495 ALA A N 1
ATOM 3886 C CA . ALA A 1 495 ? -0.476 17.519 17.468 1.00 93.81 495 ALA A CA 1
ATOM 3887 C C . ALA A 1 495 ? 0.373 17.377 16.188 1.00 93.81 495 ALA A C 1
ATOM 3889 O O . ALA A 1 495 ? 1.314 16.584 16.159 1.00 93.81 495 ALA A O 1
ATOM 3890 N N . LEU A 1 496 ? 0.048 18.101 15.110 1.00 94.06 496 LEU A N 1
ATOM 3891 C CA . LEU A 1 496 ? 0.846 18.048 13.887 1.00 94.06 496 LEU A CA 1
ATOM 3892 C C . LEU A 1 496 ? 2.272 18.570 14.143 1.00 94.06 496 LEU A C 1
ATOM 3894 O O . LEU A 1 496 ? 2.432 19.630 14.751 1.00 94.06 496 LEU A O 1
ATOM 3898 N N . PRO A 1 497 ? 3.316 17.868 13.662 1.00 91.44 497 PRO A N 1
ATOM 3899 C CA . PRO A 1 497 ? 4.689 18.300 13.861 1.00 91.44 497 PRO A CA 1
ATOM 3900 C C . PRO A 1 497 ? 4.964 19.602 13.109 1.00 91.44 497 PRO A C 1
ATOM 3902 O O . PRO A 1 497 ? 4.414 19.839 12.027 1.00 91.44 497 PRO A O 1
ATOM 3905 N N . ALA A 1 498 ? 5.862 20.413 13.668 1.00 89.81 498 ALA A N 1
ATOM 3906 C CA . ALA A 1 498 ? 6.393 21.583 12.988 1.00 89.81 498 ALA A CA 1
ATOM 3907 C C . ALA A 1 498 ? 7.069 21.173 11.669 1.00 89.81 498 ALA A C 1
ATOM 3909 O O . ALA A 1 498 ? 7.727 20.132 11.582 1.00 89.81 498 ALA A O 1
ATOM 3910 N N . LEU A 1 499 ? 6.882 21.995 10.643 1.00 88.44 499 LEU A N 1
ATOM 3911 C CA . LEU A 1 499 ? 7.408 21.767 9.304 1.00 88.44 499 LEU A CA 1
ATOM 3912 C C . LEU A 1 499 ? 8.615 22.665 9.031 1.00 88.44 499 LEU A C 1
ATOM 3914 O O . LEU A 1 499 ? 8.781 23.704 9.666 1.00 88.44 499 LEU A O 1
ATOM 3918 N N . ASP A 1 500 ? 9.450 22.260 8.074 1.00 86.69 500 ASP A N 1
ATOM 3919 C CA . ASP A 1 500 ? 10.484 23.139 7.529 1.00 86.69 500 ASP A CA 1
ATOM 3920 C C . ASP A 1 500 ? 9.872 24.258 6.666 1.00 86.69 500 ASP A C 1
ATOM 3922 O O . ASP A 1 500 ? 8.725 24.173 6.232 1.00 86.69 500 ASP A O 1
ATOM 3926 N N . GLU A 1 501 ? 10.653 25.299 6.366 1.00 82.69 501 GLU A N 1
ATOM 3927 C CA . GLU A 1 501 ? 10.198 26.473 5.598 1.00 82.69 501 GLU A CA 1
ATOM 3928 C C . GLU A 1 501 ? 9.648 26.146 4.197 1.00 82.69 501 GLU A C 1
ATOM 3930 O O . GLU A 1 501 ? 8.955 26.962 3.593 1.00 82.69 501 GLU A O 1
ATOM 3935 N N . ARG A 1 502 ? 9.967 24.967 3.648 1.00 79.31 502 ARG A N 1
ATOM 3936 C CA . ARG A 1 502 ? 9.571 24.546 2.293 1.00 79.31 502 ARG A CA 1
ATOM 3937 C C . ARG A 1 502 ? 8.392 23.584 2.296 1.00 79.31 502 ARG A C 1
ATOM 3939 O O . ARG A 1 502 ? 7.988 23.112 1.227 1.00 79.31 502 ARG A O 1
ATOM 3946 N N . THR A 1 503 ? 7.871 23.269 3.475 1.00 81.69 503 THR A N 1
ATOM 3947 C CA . THR A 1 503 ? 6.814 22.291 3.663 1.00 81.69 503 THR A CA 1
ATOM 3948 C C . THR A 1 503 ? 5.643 22.942 4.384 1.00 81.69 503 THR A C 1
ATOM 3950 O O . THR A 1 503 ? 5.812 23.606 5.400 1.00 81.69 503 THR A O 1
ATOM 3953 N N . SER A 1 504 ? 4.430 22.739 3.880 1.00 81.81 504 SER A N 1
ATOM 3954 C CA . SER A 1 504 ? 3.211 23.238 4.517 1.00 81.81 504 SER A CA 1
ATOM 3955 C C . SER A 1 504 ? 2.141 22.156 4.611 1.00 81.81 504 SER A C 1
ATOM 3957 O O . SER A 1 504 ? 2.162 21.156 3.888 1.00 81.81 504 SER A O 1
ATOM 3959 N N . TYR A 1 505 ? 1.198 22.343 5.533 1.00 82.38 505 TYR A N 1
ATOM 3960 C CA . TYR A 1 505 ? -0.036 21.569 5.563 1.00 82.38 505 TYR A CA 1
ATOM 3961 C C . TYR A 1 505 ? -1.117 22.325 4.802 1.00 82.38 505 TYR A C 1
ATOM 3963 O O . TYR A 1 505 ? -1.307 23.523 5.005 1.00 82.38 505 TYR A O 1
ATOM 3971 N N . MET A 1 506 ? -1.886 21.612 3.988 1.00 78.31 506 MET A N 1
ATOM 3972 C CA . MET A 1 506 ? -3.135 22.139 3.451 1.00 78.31 506 MET A CA 1
ATOM 3973 C C . MET A 1 506 ? -4.276 21.691 4.365 1.00 78.31 506 MET A C 1
ATOM 3975 O O . MET A 1 506 ? -4.851 20.617 4.188 1.00 78.31 506 MET A O 1
ATOM 3979 N N . LEU A 1 507 ? -4.535 22.498 5.398 1.00 68.12 507 LEU A N 1
ATOM 3980 C CA . LEU A 1 507 ? -5.594 22.252 6.385 1.00 68.12 507 LEU A CA 1
ATOM 3981 C C . LEU A 1 507 ? -6.933 22.889 6.005 1.00 68.12 507 LEU A C 1
ATOM 3983 O O . LEU A 1 507 ? -7.946 22.549 6.619 1.00 68.12 507 LEU A O 1
ATOM 3987 N N . GLU A 1 508 ? -6.946 23.791 5.016 1.00 54.38 508 GLU A N 1
ATOM 3988 C CA . GLU A 1 508 ? -8.169 24.430 4.533 1.00 54.38 508 GLU A CA 1
ATOM 3989 C C . GLU A 1 508 ? -9.187 23.370 4.107 1.00 54.38 508 GLU A C 1
ATOM 3991 O O . GLU A 1 508 ? -8.986 22.578 3.185 1.00 54.38 508 GLU A O 1
ATOM 3996 N N . GLN A 1 509 ? -10.283 23.335 4.857 1.00 50.47 509 GLN A N 1
ATOM 3997 C CA . GLN A 1 509 ? -11.409 22.455 4.618 1.00 50.47 509 GLN A CA 1
ATOM 3998 C C . GLN A 1 509 ? -12.294 23.054 3.536 1.00 50.47 509 GLN A C 1
ATOM 4000 O O . GLN A 1 509 ? -12.472 24.265 3.469 1.00 50.47 509 GLN A O 1
ATOM 4005 N N . LEU A 1 510 ? -12.903 22.154 2.771 1.00 46.81 510 LEU A N 1
ATOM 4006 C CA . LEU A 1 510 ? -13.938 22.308 1.746 1.00 46.81 510 LEU A CA 1
ATOM 4007 C C . LEU A 1 510 ? -15.193 23.119 2.159 1.00 46.81 510 LEU A C 1
ATOM 4009 O O . LEU A 1 510 ? -16.262 22.849 1.632 1.00 46.81 510 LEU A O 1
ATOM 4013 N N . ARG A 1 511 ? -15.127 24.091 3.082 1.00 44.56 511 ARG A N 1
ATOM 4014 C CA . ARG A 1 511 ? -16.274 24.933 3.480 1.00 44.56 511 ARG A CA 1
ATOM 4015 C C . ARG A 1 511 ? -16.947 25.636 2.294 1.00 44.56 511 ARG A C 1
ATOM 4017 O O . ARG A 1 511 ? -18.090 26.032 2.432 1.00 44.56 511 ARG A O 1
ATOM 4024 N N . GLU A 1 512 ? -16.260 25.763 1.161 1.00 40.66 512 GLU A N 1
ATOM 4025 C CA . GLU A 1 512 ? -16.776 26.385 -0.066 1.00 40.66 512 GLU A CA 1
ATOM 4026 C C . GLU A 1 512 ? -17.309 25.388 -1.118 1.00 40.66 512 GLU A C 1
ATOM 4028 O O . GLU A 1 512 ? -17.713 25.808 -2.197 1.00 40.66 512 GLU A O 1
ATOM 4033 N N . TRP A 1 513 ? -17.274 24.075 -0.857 1.00 41.12 513 TRP A N 1
ATOM 4034 C CA . TRP A 1 513 ? -17.524 23.033 -1.873 1.00 41.12 513 TRP A CA 1
ATOM 4035 C C . TRP A 1 513 ? -18.664 22.061 -1.531 1.00 41.12 513 TRP A C 1
ATOM 4037 O O . TRP A 1 513 ? -18.915 21.127 -2.294 1.00 41.12 513 TRP A O 1
ATOM 4047 N N . TRP A 1 514 ? -19.337 22.291 -0.404 1.00 36.88 514 TRP A N 1
ATOM 4048 C CA . TRP A 1 514 ? -20.609 21.684 -0.002 1.00 36.88 514 TRP A CA 1
ATOM 4049 C C . TRP A 1 514 ? -21.633 22.799 0.142 1.00 36.88 514 TRP A C 1
ATOM 4051 O O . TRP A 1 514 ? -22.827 22.514 -0.087 1.00 36.88 514 TRP A O 1
#

InterPro domains:
  IPR005069 Nucleotide-diphospho-sugar transferase [PF03407] (117-174)
  IPR053250 Glycosyltransferase 77 domain-containing protein [PTHR46936] (170-493)

Sequence (514 aa):
MDRGAWEVYGVTFLENTRRANISYFLLAALDSHTSLALHVAGVTQCFDAPRDRLAYKGTDSQYTWGSHHWTQTTWNKGQDLGELGSSRLLVHAPRRGAAVGRRASAAAACAAAVLLVHVVQAVYELGVHVVHSDADVTWVADPLPYFLSHLGGPAHVLITTDAVATANRNQRHPLYGVHWVWGGSTFESKRQTMREMLKYHDPDEYYTAPDLRLLTFDLQQLQASAGWFDTERMSRFHVAALNHQLQQAYFALAVALIANRTLVMPRFKCYCAKNWYRTLRCRIFNDWATQFPFDCPLSSVLRVKRLHQGVSLPGSSQYAGHRVFTREYSFLENPRAPPELKASYVELVPSWHPRPPGLLRPDQLVLSKEQLPARAAAGPLPAATATATHDRTARPPPPPSTSIGDGGGLRLAIAAPLSDQEMRPLLDSLRDVRVLHLPRPAATLAGFADGRTAAQYDEEVQRLVTYWCCTRDPAASNMTERLQMVALPRARQGALPALDERTSYMLEQLREWW

Foldseek 3Di:
DEPVLCVQQVVLQVVLCVLQVNPDDAAEYADPVSVVVCVVVVNPRYDHDPNVQLPDPDPDQDDWVPDPLVCCLVVVVPPVVPPPDDDDDDDDDDDDDDDDDDDDGPVVVSSVSSSVVVVCVVVVVVVDDDDDDDSLKRFNHDCVVVCVVVPPDPPPDDDDDPDPDDPPPDPPDDDGIDHQPLQDDDSLSSLLLCVLVLSGDDDLCVQPVPQAAEEEEAFDFDDDDPPQQFPPSLVLVQLQRLLSRLQQVLLSVVLCLLLLHAYEDAFRWGSARFDQWDDGSRYDPPDPPDDGGDGDRVVQWWVSVLLQVFFAFDCPAPSHPRTYHYHYNCSCVHPSNDVVLLLQEEEEAADPDAQDDDDDDLVQFFPDKDKFDQADPPPPDPDPPDDDDDDDPDDDPDDPSPDSANNIYMYTHGSDPDESVNSNVNSVVSSVRRYYYYHGSVGNHPYYPDPVNRLRSLVRSQNTTDWGFDDPDPPDRHGQAIERRHSHDPVCCVSDDDDDPRYDYSPDDPPVPD

Radius of gyration: 26.4 Å; chains: 1; bounding box: 66×52×73 Å

pLDDT: mean 76.63, std 22.94, range [19.77, 98.62]

Secondary structure (DSSP, 8-state):
--HHHIIIIIHHHHHHHHHTT-----EEESSHHHHHHHHHTT--SEEE--HHHH----------TTSHHHHHHHHTTTSTTTTS-------------------S-HHHHHHHHHHHHHHHHHHHTTT-------TTEEE-S--HHHHHHH-SS----------S--S-TT--PPP-EEE-GGG-SSHHHHHHHHHHTT-----THHHH-TT--EEEE----PPPPTT--SHHHHHHHHHHHHHHHHHHHHHHHHHHHHHT-EEE----EESS---SS--BTTB-TT-----SSEEPPGGGTB-HHHHHT-B---TTSTTTT--B-EE-TTGGGSTTS-HHHHHSEEEEEE-SSPPPSSPPPGGGSEEEEEEEPPPPP-PPPP---------SS-PPPPPP---TTTT-EEEEEE-SSEEHHHHHHHHHHTTT-SEEEES-HHHHEEE-SSHHHHHHHHHHHHHHBPEEEE-S-TT--S--EEEEP--S-GGGGGGPPP--TTEEE-----TTT-

Organism: NCBI:txid47790